Protein AF-A0AAW0K9V8-F1 (afdb_monomer)

Sequence (405 aa):
MCFSQVVWSLLLAVLLGGALTQVGCLDFNFSTFKKEDEHNLIITEGTTILLNAIQVTPDVANDPITNYSGRIFYSKPFRLWSKSKKITASFNTTFDLKITPDLSPKQSPVGEGMAFILAADTTLPQKSEGQWLGIVNASTNGSHQAKIVAVEFDTRKSYKEDIDDNHVGLDVNSIHSIEQVSLTKYGIKLNETYLYGAIKVRVQYDGKVMNVSAKTNKTSEYKLIFSLPLELSSYLPEKVFVGFSASTGNAIQTNCLKTWEFHSSHIDDEELEMLWALDYLHDGCEKRVLHRDIKASNIMLDSEFNAKLGDFGLARTLQQSENTHHTTKVIAGTLGYMAPETFLTGRATVETDVYAFGVLVLEVASGRKPGNQNGQSDYNNNIVHWLWDLHRQERILDAIDSRLT

Solvent-accessible surface area (backbone atoms only — not comparable to full-atom values): 21795 Å² total; per-residue (Å²): 136,58,73,66,57,57,52,47,53,47,50,48,49,48,53,57,49,39,51,68,55,68,85,55,38,61,64,52,74,34,87,49,36,52,76,78,53,52,84,54,38,45,70,38,73,51,33,46,70,55,92,52,13,36,27,29,24,57,84,56,90,92,55,87,59,52,58,37,34,10,35,38,28,46,61,66,67,38,61,45,37,37,84,90,76,71,46,55,36,30,37,40,34,41,34,28,42,32,33,38,52,63,83,55,93,71,81,54,58,52,21,30,30,39,25,46,34,43,22,61,64,89,75,74,48,74,82,7,29,18,84,31,34,28,70,29,22,93,88,28,50,72,30,87,81,39,21,31,39,32,46,34,42,34,35,36,56,77,53,90,82,46,92,50,46,37,25,40,31,38,22,63,24,24,81,67,47,82,44,75,40,67,28,61,87,75,78,46,57,59,68,48,18,78,79,56,43,46,38,40,36,36,44,35,33,74,49,45,40,41,35,36,29,38,30,44,72,89,43,95,61,72,44,77,69,49,74,45,80,48,69,60,76,81,57,38,60,43,52,23,34,46,36,39,24,10,14,11,18,92,14,41,42,39,39,34,41,40,31,44,34,39,38,38,47,68,68,89,81,81,67,61,54,64,59,52,53,48,47,36,31,53,69,66,37,98,45,23,38,44,49,53,47,56,43,68,93,31,50,45,66,54,100,83,65,50,69,42,84,49,72,63,87,68,40,47,76,41,56,87,89,54,70,89,57,48,79,44,102,59,79,75,57,52,81,54,30,60,36,75,64,31,77,78,65,27,40,52,33,69,66,41,42,51,42,7,45,51,44,38,54,50,25,64,49,33,68,44,76,49,40,65,93,77,83,64,94,56,87,80,41,35,59,66,55,58,48,51,54,28,47,78,66,77,42,52,74,79,50,51,28,79,89,74,108

Secondary structure (DSSP, 8-state):
--HHHHHHHHHHHHHHHGGGS----S-EEESS--GGGGGGEEE-TT-EE-SSSEESS---TTS---S-EEEEEESSPEE-EETTTTEE--EEEEEEEEEEE--SSS-PPP-EEEEEEEESS-PPPTT--GGGTTT--TTTTTSTTS-EEEEEEE-S--SSS---SSEEEEEESSSS-SEEEESGGGT--GGGHHHH-PEEEEEEE-SSEEEEEEE-TT-SSPEEEEEEE--GGGTS-SEEEEEEEEEE-SS-EEEEEEEEEEEE--------HHHHHHHIIIIISSSEEE-----GGGEEE-TT--EEE--GGG-EEE-TTS-SEEE-SS--S-TTTS-HHHHHH-EEEHHHHHHHHHHHHHHHHH---SS-TT----TT--HHHHHHHHHHTT-GGGGS-TT--

Foldseek 3Di:
DDLVVLLVVLVVVCCVLCVVVDLDFPWDKLLFDDPVCVVQKDWDPQWDRDPRWIFQHHDDPPDPSAQTKIKMFGPDWHQQDDPVVRDGKKKKKKFWWAKEFPPDPPDDQADFWKKWKWAQDRDQDPSCAGLNLSQADPVQAPHLVSLMWIFIQGQDPPDPQAPGRGWTFIDASHSRGPDIFHCVVVVDGRHCCVPFNTKMWMWIDPQFKIWIWIDTPVDPDIDTRDIGTDRSVVRHDSITITIMMGHHHSTDMTTIIGIMIMGMDRDDPDPPVVVVVLCCQQPVDQWRKFQQEDAPVQWDQDPVRDTDGHDSVVMDTHHPPDDQKDADPDQDYDQQLFDPVCVVGVIDGSVRSVSSVSSRVLCQQQVDDRDDPPPDPDSCRYSSVVLVVCVVVVNNSVRGHPVSD

InterPro domains:
  IPR000719 Protein kinase domain [PS50011] (121-405)
  IPR000719 Protein kinase domain [SM00220] (175-405)
  IPR001220 Legume lectin domain [PF00139] (26-270)
  IPR001220 Legume lectin domain [cd06899] (26-266)
  IPR001245 Serine-threonine/tyrosine-protein kinase, catalytic domain [PF07714] (274-378)
  IPR008271 Serine/threonine-protein kinase, active site [PS00108] (289-301)
  IPR011009 Protein kinase-like domain superfamily [SSF56112] (272-392)
  IPR013320 Concanavalin A-like lectin/glucanase domain superfamily [SSF49899] (25-268)
  IPR019825 Legume lectin, beta chain, Mn/Ca-binding site [PS00307] (149-155)
  IPR050528 L-type Lectin-Domain Containing Receptor Kinases [PTHR27007] (277-404)

Organism: Quercus suber (NCBI:txid58331)

Structure (mmCIF, N/CA/C/O backbone):
data_AF-A0AAW0K9V8-F1
#
_entry.id   AF-A0AAW0K9V8-F1
#
loop_
_atom_site.group_PDB
_atom_site.id
_atom_site.type_symbol
_atom_site.label_atom_id
_atom_site.label_alt_id
_atom_site.label_comp_id
_atom_site.label_asym_id
_atom_site.label_entity_id
_atom_site.label_seq_id
_atom_site.pdbx_PDB_ins_code
_atom_site.Cartn_x
_atom_site.Cartn_y
_atom_site.Cartn_z
_atom_site.occupancy
_atom_site.B_iso_or_equiv
_atom_site.auth_seq_id
_atom_site.auth_comp_id
_atom_site.auth_asym_id
_atom_site.auth_atom_id
_atom_site.pdbx_PDB_model_num
ATOM 1 N N . MET A 1 1 ? -23.520 24.271 35.784 1.00 43.00 1 MET A N 1
ATOM 2 C CA . MET A 1 1 ? -23.011 23.589 34.575 1.00 43.00 1 MET A CA 1
ATOM 3 C C . MET A 1 1 ? -22.394 22.273 35.023 1.00 43.00 1 MET A C 1
ATOM 5 O O . MET A 1 1 ? -21.696 22.273 36.027 1.00 43.00 1 MET A O 1
ATOM 9 N N . CYS A 1 2 ? -22.820 21.161 34.422 1.00 49.75 2 CYS A N 1
ATOM 10 C CA . CYS A 1 2 ? -22.698 19.802 34.970 1.00 49.75 2 CYS A CA 1
ATOM 11 C C . CYS A 1 2 ? -21.304 19.205 34.696 1.00 49.75 2 CYS A C 1
ATOM 13 O O . CYS A 1 2 ? -20.713 19.540 33.674 1.00 49.75 2 CYS A O 1
ATOM 15 N N . PHE A 1 3 ? -20.808 18.298 35.549 1.00 51.88 3 PHE A N 1
ATOM 16 C CA . PHE A 1 3 ? -19.587 17.492 35.337 1.00 51.88 3 PHE A CA 1
ATOM 17 C C . PHE A 1 3 ? -19.472 16.956 33.898 1.00 51.88 3 PHE A C 1
ATOM 19 O O . PHE A 1 3 ? -18.409 17.017 33.283 1.00 51.88 3 PHE A O 1
ATOM 26 N N . SER A 1 4 ? -20.615 16.566 33.328 1.00 54.75 4 SER A N 1
ATOM 27 C CA . SER A 1 4 ? -20.770 16.172 31.929 1.00 54.75 4 SER A CA 1
ATOM 28 C C . SER A 1 4 ? -20.166 17.173 30.933 1.00 54.75 4 SER A C 1
ATOM 30 O O . SER A 1 4 ? -19.486 16.743 30.018 1.00 54.75 4 SER A O 1
ATOM 32 N N . GLN A 1 5 ? -20.324 18.490 31.103 1.00 55.38 5 GLN A N 1
ATOM 33 C CA . GLN A 1 5 ? -19.801 19.476 30.145 1.00 55.38 5 GLN A CA 1
ATOM 34 C C . GLN A 1 5 ? -18.276 19.567 30.139 1.00 55.38 5 GLN A C 1
ATOM 36 O O . GLN A 1 5 ? -17.706 19.739 29.073 1.00 55.38 5 GLN A O 1
ATOM 41 N N . VAL A 1 6 ? -17.604 19.428 31.286 1.00 56.41 6 VAL A N 1
ATOM 42 C CA . VAL A 1 6 ? -16.130 19.450 31.320 1.00 56.41 6 VAL A CA 1
ATOM 43 C C . VAL A 1 6 ? -15.538 18.126 30.876 1.00 56.41 6 VAL A C 1
ATOM 45 O O . VAL A 1 6 ? -14.537 18.139 30.170 1.00 56.41 6 VAL A O 1
ATOM 48 N N . VAL A 1 7 ? -16.196 17.005 31.183 1.00 56.53 7 VAL A N 1
ATOM 49 C CA . VAL A 1 7 ? -15.857 15.707 30.590 1.00 56.53 7 VAL A CA 1
ATOM 50 C C . VAL A 1 7 ? -16.039 15.747 29.077 1.00 56.53 7 VAL A C 1
ATOM 52 O O . VAL A 1 7 ? -15.141 15.312 28.378 1.00 56.53 7 VAL A O 1
ATOM 55 N N . TRP A 1 8 ? -17.120 16.341 28.560 1.00 55.25 8 TRP A N 1
ATOM 56 C CA . TRP A 1 8 ? -17.323 16.530 27.122 1.00 55.25 8 TRP A CA 1
ATOM 57 C C . TRP A 1 8 ? -16.304 17.482 26.508 1.00 55.25 8 TRP A C 1
ATOM 59 O O . TRP A 1 8 ? -15.790 17.154 25.455 1.00 55.25 8 TRP A O 1
ATOM 69 N N . SER A 1 9 ? -15.961 18.608 27.138 1.00 51.69 9 SER A N 1
ATOM 70 C CA . SER A 1 9 ? -14.929 19.519 26.622 1.00 51.69 9 SER A CA 1
ATOM 71 C C . SER A 1 9 ? -13.540 18.880 26.608 1.00 51.69 9 SER A C 1
ATOM 73 O O . SER A 1 9 ? -12.784 19.125 25.676 1.00 51.69 9 SER A O 1
ATOM 75 N N . LEU A 1 10 ? -13.196 18.054 27.605 1.00 56.72 10 LEU A N 1
ATOM 76 C CA . LEU A 1 10 ? -11.939 17.300 27.627 1.00 56.72 10 LEU A CA 1
ATOM 77 C C . LEU A 1 10 ? -11.947 16.109 26.693 1.00 56.72 10 LEU A C 1
ATOM 79 O O . LEU A 1 10 ? -10.953 15.906 26.027 1.00 56.72 10 LEU A O 1
ATOM 83 N N . LEU A 1 11 ? -13.035 15.345 26.606 1.00 55.78 11 LEU A N 1
ATOM 84 C CA . LEU A 1 11 ? -13.187 14.314 25.583 1.00 55.78 11 LEU A CA 1
ATOM 85 C C . LEU A 1 11 ? -13.103 14.950 24.211 1.00 55.78 11 LEU A C 1
ATOM 87 O O . LEU A 1 11 ? -12.385 14.430 23.387 1.00 55.78 11 LEU A O 1
ATOM 91 N N . LEU A 1 12 ? -13.739 16.096 23.972 1.00 54.31 12 LEU A N 1
ATOM 92 C CA . LEU A 1 12 ? -13.586 16.826 22.722 1.00 54.31 12 LEU A CA 1
ATOM 93 C C . LEU A 1 12 ? -12.138 17.290 22.550 1.00 54.31 12 LEU A C 1
ATOM 95 O O . LEU A 1 12 ? -11.620 17.145 21.466 1.00 54.31 12 LEU A O 1
ATOM 99 N N . ALA A 1 13 ? -11.452 17.783 23.584 1.00 54.25 13 ALA A N 1
ATOM 100 C CA . ALA A 1 13 ? -10.052 18.213 23.504 1.00 54.25 13 ALA A CA 1
ATOM 101 C C . ALA A 1 13 ? -9.042 17.055 23.396 1.00 54.25 13 ALA A C 1
ATOM 103 O O . ALA A 1 13 ? -7.973 17.251 22.842 1.00 54.25 13 ALA A O 1
ATOM 104 N N . VAL A 1 14 ? -9.369 15.856 23.877 1.00 52.44 14 VAL A N 1
ATOM 105 C CA . VAL A 1 14 ? -8.598 14.608 23.749 1.00 52.44 14 VAL A CA 1
ATOM 106 C C . VAL A 1 14 ? -8.969 13.888 22.458 1.00 52.44 14 VAL A C 1
ATOM 108 O O . VAL A 1 14 ? -8.129 13.223 21.888 1.00 52.44 14 VAL A O 1
ATOM 111 N N . LEU A 1 15 ? -10.177 14.064 21.932 1.00 46.72 15 LEU A N 1
ATOM 112 C CA . LEU A 1 15 ? -10.580 13.629 20.595 1.00 46.72 15 LEU A CA 1
ATOM 113 C C . LEU A 1 15 ? -10.105 14.614 19.528 1.00 46.72 15 LEU A C 1
ATOM 115 O O . LEU A 1 15 ? -9.920 14.197 18.404 1.00 46.72 15 LEU A O 1
ATOM 119 N N . LEU A 1 16 ? -9.892 15.895 19.853 1.00 41.84 16 LEU A N 1
ATOM 120 C CA . LEU A 1 16 ? -9.313 16.929 18.979 1.00 41.84 16 LEU A CA 1
ATOM 121 C C . LEU A 1 16 ? -7.784 17.003 19.129 1.00 41.84 16 LEU A C 1
ATOM 123 O O . LEU A 1 16 ? -7.089 17.323 18.175 1.00 41.84 16 LEU A O 1
ATOM 127 N N . GLY A 1 17 ? -7.251 16.694 20.312 1.00 39.84 17 GLY A N 1
ATOM 128 C CA . GLY A 1 17 ? -5.819 16.573 20.603 1.00 39.84 17 GLY A CA 1
ATOM 129 C C . GLY A 1 17 ? -5.285 15.188 20.245 1.00 39.84 17 GLY A C 1
ATOM 130 O O . GLY A 1 17 ? -4.237 15.078 19.635 1.00 39.84 17 GLY A O 1
ATOM 131 N N . GLY A 1 18 ? -6.062 14.137 20.490 1.00 36.81 18 GLY A N 1
ATOM 132 C CA . GLY A 1 18 ? -5.932 12.806 19.888 1.00 36.81 18 GLY A CA 1
ATOM 133 C C . GLY A 1 18 ? -6.496 12.733 18.464 1.00 36.81 18 GLY A C 1
ATOM 134 O O . GLY A 1 18 ? -6.204 11.786 17.751 1.00 36.81 18 GLY A O 1
ATOM 135 N N . ALA A 1 19 ? -7.158 13.776 17.945 1.00 37.16 19 ALA A N 1
ATOM 136 C CA . ALA A 1 19 ? -7.235 13.938 16.484 1.00 37.16 19 ALA A CA 1
ATOM 137 C C . ALA A 1 19 ? -5.853 14.244 15.882 1.00 37.16 19 ALA A C 1
ATOM 139 O O . ALA A 1 19 ? -5.717 14.216 14.660 1.00 37.16 19 ALA A O 1
ATOM 140 N N . LEU A 1 20 ? -4.819 14.492 16.702 1.00 35.88 20 LEU A N 1
ATOM 141 C CA . LEU A 1 20 ? -3.426 14.474 16.250 1.00 35.88 20 LEU A CA 1
ATOM 142 C C . LEU A 1 20 ? -2.775 13.086 16.376 1.00 35.88 20 LEU A C 1
ATOM 144 O O . LEU A 1 20 ? -1.783 12.843 15.691 1.00 35.88 20 LEU A O 1
ATOM 148 N N . THR A 1 21 ? -3.359 12.126 17.108 1.00 39.62 21 THR A N 1
ATOM 149 C CA . THR A 1 21 ? -3.093 10.700 16.855 1.00 39.62 21 THR A CA 1
ATOM 150 C C . THR A 1 21 ? -3.954 10.267 15.679 1.00 39.62 21 THR A C 1
ATOM 152 O O . THR A 1 21 ? -5.027 9.722 15.861 1.00 39.62 21 THR A O 1
ATOM 155 N N . GLN A 1 22 ? -3.495 10.608 14.473 1.00 39.78 22 GLN A N 1
ATOM 156 C CA . GLN A 1 22 ? -3.977 10.192 13.151 1.00 39.78 22 GLN A CA 1
ATOM 157 C C . GLN A 1 22 ? -5.072 9.092 13.158 1.00 39.78 22 GLN A C 1
ATOM 159 O O . GLN A 1 22 ? -4.795 7.947 12.813 1.00 39.78 22 GLN A O 1
ATOM 164 N N . VAL A 1 23 ? -6.333 9.456 13.445 1.00 46.19 23 VAL A N 1
ATOM 165 C CA . VAL A 1 23 ? -7.551 8.640 13.194 1.00 46.19 23 VAL A CA 1
ATOM 166 C C . VAL A 1 23 ? -7.877 8.672 11.689 1.00 46.19 23 VAL A C 1
ATOM 168 O O . VAL A 1 23 ? -9.006 8.840 11.241 1.00 46.19 23 VAL A O 1
ATOM 171 N N . GLY A 1 24 ? -6.829 8.667 10.872 1.00 51.75 24 GLY A N 1
ATOM 172 C CA . GLY A 1 24 ? -6.881 9.031 9.474 1.00 51.75 24 GLY A CA 1
ATOM 173 C C . GLY A 1 24 ? -6.914 7.787 8.619 1.00 51.75 24 GLY A C 1
ATOM 174 O O . GLY A 1 24 ? -6.108 6.874 8.791 1.00 51.75 24 GLY A O 1
ATOM 175 N N . CYS A 1 25 ? -7.798 7.800 7.632 1.00 66.94 25 CYS A N 1
ATOM 176 C CA . CYS A 1 25 ? -7.464 7.328 6.297 1.00 66.94 25 CYS A CA 1
ATOM 177 C C . CYS A 1 25 ? -5.940 7.318 6.060 1.00 66.94 25 CYS A C 1
ATOM 179 O O . CYS A 1 25 ? -5.238 8.284 6.376 1.00 66.94 25 CYS A O 1
ATOM 181 N N . LEU A 1 26 ? -5.414 6.196 5.555 1.00 85.62 26 LEU A N 1
ATOM 182 C CA . LEU A 1 26 ? -4.017 6.155 5.151 1.00 85.62 26 LEU A CA 1
ATOM 183 C C . LEU A 1 26 ? -3.874 7.122 3.980 1.00 85.62 26 LEU A C 1
ATOM 185 O O . LEU A 1 26 ? -4.287 6.796 2.866 1.00 85.62 26 LEU A O 1
ATOM 189 N N . ASP A 1 27 ? -3.326 8.293 4.278 1.00 90.81 27 ASP A N 1
ATOM 190 C CA . ASP A 1 27 ? -3.128 9.390 3.348 1.00 90.81 27 ASP A CA 1
ATOM 191 C C . ASP A 1 27 ? -1.694 9.897 3.472 1.00 90.81 27 ASP A C 1
ATOM 193 O O . ASP A 1 27 ? -1.213 10.214 4.565 1.00 90.81 27 ASP A O 1
ATOM 197 N N . PHE A 1 28 ? -1.004 9.994 2.342 1.00 94.19 28 PHE A N 1
ATOM 198 C CA . PHE A 1 28 ? 0.308 10.624 2.269 1.00 94.19 28 PHE A CA 1
ATOM 199 C C . PHE A 1 28 ? 0.578 11.153 0.862 1.00 94.19 28 PHE A C 1
ATOM 201 O O . PHE A 1 28 ? 0.006 10.697 -0.130 1.00 94.19 28 PHE A O 1
ATOM 208 N N . ASN A 1 29 ? 1.498 12.113 0.776 1.00 96.56 29 ASN A N 1
ATOM 209 C CA . ASN A 1 29 ? 1.912 12.707 -0.485 1.00 96.56 29 ASN A CA 1
ATOM 210 C C . ASN A 1 29 ? 3.411 13.028 -0.475 1.00 96.56 29 ASN A C 1
ATOM 212 O O . ASN A 1 29 ? 3.856 14.010 0.121 1.00 96.56 29 ASN A O 1
ATOM 216 N N . PHE A 1 30 ? 4.176 12.209 -1.187 1.00 97.31 30 PHE A N 1
ATOM 217 C CA . PHE A 1 30 ? 5.569 12.454 -1.520 1.00 97.31 30 PHE A CA 1
ATOM 218 C C . PHE A 1 30 ? 5.645 13.145 -2.882 1.00 97.31 30 PHE A C 1
ATOM 220 O O . PHE A 1 30 ? 5.638 12.509 -3.939 1.00 97.31 30 PHE A O 1
ATOM 227 N N . SER A 1 31 ? 5.749 14.473 -2.862 1.00 96.12 31 SER A N 1
ATOM 228 C CA . SER A 1 31 ? 6.003 15.276 -4.072 1.00 96.12 31 SER A CA 1
ATOM 229 C C . SER A 1 31 ? 7.432 15.112 -4.615 1.00 96.12 31 SER A C 1
ATOM 231 O O . SER A 1 31 ? 7.719 15.469 -5.756 1.00 96.12 31 SER A O 1
ATOM 233 N N . THR A 1 32 ? 8.327 14.579 -3.786 1.00 95.50 32 THR A N 1
ATOM 234 C CA . THR A 1 32 ? 9.702 14.160 -4.067 1.00 95.50 32 THR A CA 1
ATOM 235 C C . THR A 1 32 ? 10.151 13.249 -2.921 1.00 95.50 32 THR A C 1
ATOM 237 O O . THR A 1 32 ? 9.525 13.268 -1.865 1.00 95.50 32 THR A O 1
ATOM 240 N N . PHE A 1 33 ? 11.251 12.512 -3.093 1.00 95.75 33 PHE A N 1
ATOM 241 C CA . PHE A 1 33 ? 11.835 11.683 -2.032 1.00 95.75 33 PHE A CA 1
ATOM 242 C C . PHE A 1 33 ? 13.184 12.215 -1.580 1.00 95.75 33 PHE A C 1
ATOM 244 O O . PHE A 1 33 ? 14.105 12.346 -2.381 1.00 95.75 33 PHE A O 1
ATOM 251 N N . LYS A 1 34 ? 13.322 12.501 -0.298 1.00 94.06 34 LYS A N 1
ATOM 252 C CA . LYS A 1 34 ? 14.559 12.928 0.344 1.00 94.06 34 LYS A CA 1
ATOM 253 C C . LYS A 1 34 ? 14.995 11.869 1.345 1.00 94.06 34 LYS A C 1
ATOM 255 O O . LYS A 1 34 ? 14.197 11.064 1.801 1.00 94.06 34 LYS A O 1
ATOM 260 N N . LYS A 1 35 ? 16.262 11.918 1.753 1.00 88.69 35 LYS A N 1
ATOM 261 C CA . LYS A 1 35 ? 16.795 10.999 2.768 1.00 88.69 35 LYS A CA 1
ATOM 262 C C . LYS A 1 35 ? 16.024 11.060 4.092 1.00 88.69 35 LYS A C 1
ATOM 264 O O . LYS A 1 35 ? 15.907 10.062 4.787 1.00 88.69 35 LYS A O 1
ATOM 269 N N . GLU A 1 36 ? 15.483 12.230 4.432 1.00 90.56 36 GLU A N 1
ATOM 270 C CA . GLU A 1 36 ? 14.619 12.373 5.600 1.00 90.56 36 GLU A CA 1
ATOM 271 C C . GLU A 1 36 ? 13.366 11.502 5.501 1.00 90.56 36 GLU A C 1
ATOM 273 O O . GLU A 1 36 ? 12.958 11.001 6.529 1.00 90.56 36 GLU A O 1
ATOM 278 N N . ASP A 1 37 ? 12.819 11.207 4.318 1.00 92.38 37 ASP A N 1
ATOM 279 C CA . ASP A 1 37 ? 11.592 10.409 4.169 1.00 92.38 37 ASP A CA 1
ATOM 280 C C . ASP A 1 37 ? 11.760 8.926 4.548 1.00 92.38 37 ASP A C 1
ATOM 282 O O . ASP A 1 37 ? 10.759 8.232 4.724 1.00 92.38 37 ASP A O 1
ATOM 286 N N . GLU A 1 38 ? 12.993 8.433 4.733 1.00 91.56 38 GLU A N 1
ATOM 287 C CA . GLU A 1 38 ? 13.273 7.035 5.099 1.00 91.56 38 GLU A CA 1
ATOM 288 C C . GLU A 1 38 ? 12.550 6.596 6.385 1.00 91.56 38 GLU A C 1
ATOM 290 O O . GLU A 1 38 ? 12.152 5.442 6.485 1.00 91.56 38 GLU A O 1
ATOM 295 N N . HIS A 1 39 ? 12.298 7.497 7.346 1.00 90.50 39 HIS A N 1
ATOM 296 C CA . HIS A 1 39 ? 11.562 7.147 8.576 1.00 90.50 39 HIS A CA 1
ATOM 297 C C . HIS A 1 39 ? 10.086 6.783 8.332 1.00 90.50 39 HIS A C 1
ATOM 299 O O . HIS A 1 39 ? 9.467 6.123 9.167 1.00 90.50 39 HIS A O 1
ATOM 305 N N . ASN A 1 40 ? 9.521 7.201 7.196 1.00 93.38 40 ASN A N 1
ATOM 306 C CA . ASN A 1 40 ? 8.146 6.895 6.797 1.00 93.38 40 ASN A CA 1
ATOM 307 C C . ASN A 1 40 ? 8.059 5.688 5.858 1.00 93.38 40 ASN A C 1
ATOM 309 O O . ASN A 1 40 ? 6.974 5.369 5.370 1.00 93.38 40 ASN A O 1
ATOM 313 N N . LEU A 1 41 ? 9.185 5.028 5.579 1.00 95.94 41 LEU A N 1
ATOM 314 C CA . LEU A 1 41 ? 9.285 3.990 4.567 1.00 95.94 41 LEU A CA 1
ATOM 315 C C . LEU A 1 41 ? 9.941 2.723 5.127 1.00 95.94 41 LEU A C 1
ATOM 317 O O . LEU A 1 41 ? 10.819 2.770 5.982 1.00 95.94 41 LEU A O 1
ATOM 321 N N . ILE A 1 42 ? 9.530 1.568 4.611 1.00 96.19 42 ILE A N 1
ATOM 322 C CA . ILE A 1 42 ? 10.206 0.286 4.827 1.00 96.19 42 ILE A CA 1
ATOM 323 C C . ILE A 1 42 ? 10.923 -0.061 3.529 1.00 96.19 42 ILE A C 1
ATOM 325 O O . ILE A 1 42 ? 10.283 -0.323 2.510 1.00 96.19 42 ILE A O 1
ATOM 329 N N . ILE A 1 43 ? 12.251 -0.031 3.578 1.00 93.38 43 ILE A N 1
ATOM 330 C CA . ILE A 1 43 ? 13.136 -0.152 2.418 1.00 93.38 43 ILE A CA 1
ATOM 331 C C . ILE A 1 43 ? 13.859 -1.498 2.492 1.00 93.38 43 ILE A C 1
ATOM 333 O O . ILE A 1 43 ? 14.504 -1.785 3.501 1.00 93.38 43 ILE A O 1
ATOM 337 N N . THR A 1 44 ? 13.763 -2.335 1.455 1.00 90.88 44 THR A N 1
ATOM 338 C CA . THR A 1 44 ? 14.539 -3.586 1.403 1.00 90.88 44 THR A CA 1
ATOM 339 C C . THR A 1 44 ? 15.955 -3.348 0.891 1.00 90.88 44 THR A C 1
ATOM 341 O O . THR A 1 44 ? 16.256 -2.318 0.288 1.00 90.88 44 THR A O 1
ATOM 344 N N . GLU A 1 45 ? 16.827 -4.340 1.078 1.00 82.94 45 GLU A N 1
ATOM 345 C CA . GLU A 1 45 ? 18.161 -4.338 0.482 1.00 82.94 45 GLU A CA 1
ATOM 346 C C . GLU A 1 45 ? 18.078 -4.120 -1.039 1.00 82.94 45 GLU A C 1
ATOM 348 O O . GLU A 1 45 ? 17.201 -4.666 -1.708 1.00 82.94 45 GLU A O 1
ATOM 353 N N . GLY A 1 46 ? 18.960 -3.270 -1.566 1.00 78.31 46 GLY A N 1
ATOM 354 C CA . GLY A 1 46 ? 18.999 -2.891 -2.979 1.00 78.31 46 GLY A CA 1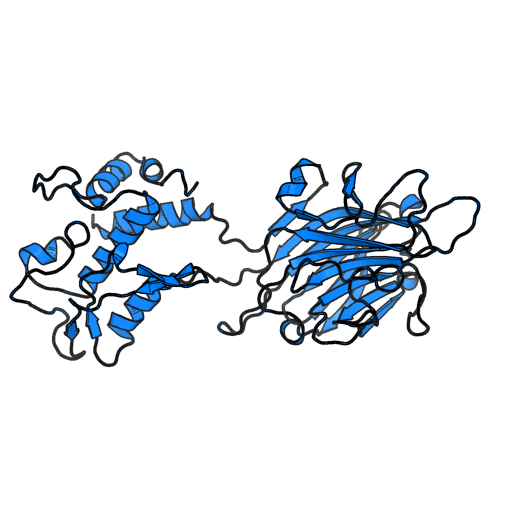
ATOM 355 C C . GLY A 1 46 ? 18.150 -1.670 -3.362 1.00 78.31 46 GLY A C 1
ATOM 356 O O . GLY A 1 46 ? 18.434 -1.041 -4.378 1.00 78.31 46 GLY A O 1
ATOM 357 N N . THR A 1 47 ? 17.183 -1.263 -2.539 1.00 89.62 47 THR A N 1
ATOM 358 C CA . THR A 1 47 ? 16.416 -0.025 -2.751 1.00 89.62 47 THR A CA 1
ATOM 359 C C . THR A 1 47 ? 17.135 1.166 -2.103 1.00 89.62 47 THR A C 1
ATOM 361 O O . THR A 1 47 ? 17.646 1.059 -0.987 1.00 89.62 47 THR A O 1
ATOM 364 N N . THR A 1 48 ? 17.163 2.334 -2.754 1.00 91.12 48 THR A N 1
ATOM 365 C CA . THR A 1 48 ? 17.756 3.554 -2.169 1.00 91.12 48 THR A CA 1
ATOM 366 C C . THR A 1 48 ? 17.014 4.830 -2.560 1.00 91.12 48 THR A C 1
ATOM 368 O O . THR A 1 48 ? 16.365 4.886 -3.603 1.00 91.12 48 THR A O 1
ATOM 371 N N . ILE A 1 49 ? 17.128 5.882 -1.745 1.00 91.38 49 IL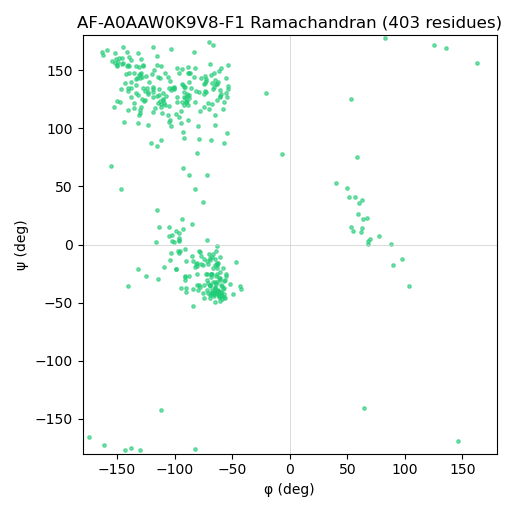E A N 1
ATOM 372 C CA . ILE A 1 49 ? 16.682 7.230 -2.112 1.00 91.38 49 ILE A CA 1
ATOM 373 C C . ILE A 1 49 ? 17.875 8.002 -2.672 1.00 91.38 49 ILE A C 1
ATOM 375 O O . ILE A 1 49 ? 18.834 8.305 -1.961 1.00 91.38 49 ILE A O 1
ATOM 379 N N . LEU A 1 50 ? 17.806 8.355 -3.953 1.00 87.69 50 LEU A N 1
ATOM 380 C CA . LEU A 1 50 ? 18.881 9.036 -4.666 1.00 87.69 50 LEU A CA 1
ATOM 381 C C . LEU A 1 50 ? 18.311 10.060 -5.651 1.00 87.69 50 LEU A C 1
ATOM 383 O O . LEU A 1 50 ? 17.326 9.802 -6.337 1.00 87.69 50 LEU A O 1
ATOM 387 N N . LEU A 1 51 ? 18.944 11.236 -5.742 1.00 86.50 51 LEU A N 1
ATOM 388 C CA . LEU A 1 51 ? 18.565 12.304 -6.683 1.00 86.50 51 LEU A CA 1
ATOM 389 C C . LEU A 1 51 ? 17.062 12.643 -6.654 1.00 86.50 51 LEU A C 1
ATOM 391 O O . LEU A 1 51 ? 16.402 12.762 -7.696 1.00 86.50 51 LEU A O 1
ATOM 395 N N . ASN A 1 52 ? 16.521 12.837 -5.449 1.00 92.12 52 ASN A N 1
ATOM 396 C CA . ASN A 1 52 ? 15.125 13.222 -5.255 1.00 92.12 52 ASN A CA 1
ATOM 397 C C . ASN A 1 52 ? 14.130 12.182 -5.824 1.00 92.12 52 ASN A C 1
ATOM 399 O O . ASN A 1 52 ? 13.134 12.535 -6.464 1.00 92.12 52 ASN A O 1
ATOM 403 N N . ALA A 1 53 ? 14.461 10.894 -5.721 1.00 92.69 53 ALA A N 1
ATOM 404 C CA . ALA A 1 53 ? 13.684 9.762 -6.223 1.00 92.69 53 ALA A CA 1
ATOM 405 C C . ALA A 1 53 ? 13.962 8.516 -5.378 1.00 92.69 53 ALA A C 1
ATOM 407 O O . ALA A 1 53 ? 15.048 8.395 -4.811 1.00 92.69 53 ALA A O 1
ATOM 408 N N . ILE A 1 54 ? 13.031 7.566 -5.364 1.00 93.88 54 ILE A N 1
ATOM 409 C CA . ILE A 1 54 ? 13.348 6.198 -4.950 1.00 93.88 54 ILE A CA 1
ATOM 410 C C . ILE A 1 54 ? 13.839 5.431 -6.173 1.00 93.88 54 ILE A C 1
ATOM 412 O O . ILE A 1 54 ? 13.167 5.404 -7.204 1.00 93.88 54 ILE A O 1
ATOM 416 N N . GLN A 1 55 ? 14.991 4.792 -6.031 1.00 92.69 55 GLN A N 1
ATOM 417 C CA . GLN A 1 55 ? 15.485 3.742 -6.908 1.00 92.69 55 GLN A CA 1
ATOM 418 C C . GLN A 1 55 ? 15.074 2.408 -6.295 1.00 92.69 55 GLN A C 1
ATOM 420 O O . GLN A 1 55 ? 15.634 2.008 -5.276 1.00 92.69 55 GLN A O 1
ATOM 425 N N . VAL A 1 56 ? 14.054 1.757 -6.863 1.00 92.44 56 VAL A N 1
ATOM 426 C CA . VAL A 1 56 ? 13.522 0.493 -6.317 1.00 92.44 56 VAL A CA 1
ATOM 427 C C . VAL A 1 56 ? 14.499 -0.660 -6.550 1.00 92.44 56 VAL A C 1
ATOM 429 O O . VAL A 1 56 ? 14.596 -1.565 -5.737 1.00 92.44 56 VAL A O 1
ATOM 432 N N . THR A 1 57 ? 15.276 -0.603 -7.626 1.00 87.12 57 THR A N 1
ATOM 433 C CA . THR A 1 57 ? 16.458 -1.450 -7.830 1.00 87.12 57 THR A CA 1
ATOM 434 C C . THR A 1 57 ? 17.714 -0.582 -7.784 1.00 87.12 57 THR A C 1
ATOM 436 O O . THR A 1 57 ? 17.616 0.600 -8.127 1.00 87.12 57 THR A O 1
ATOM 439 N N . PRO A 1 58 ? 18.888 -1.126 -7.410 1.00 72.81 58 PRO A N 1
ATOM 440 C CA . PRO A 1 58 ? 20.106 -0.331 -7.292 1.00 72.81 58 PRO A CA 1
ATOM 441 C C . PRO A 1 58 ? 20.438 0.416 -8.586 1.00 72.81 58 PRO A C 1
ATOM 443 O O . PRO A 1 58 ? 20.281 -0.129 -9.674 1.00 72.81 58 PRO A O 1
ATOM 446 N N . ASP A 1 59 ? 20.957 1.636 -8.459 1.00 64.12 59 ASP A N 1
ATOM 447 C CA . ASP A 1 59 ? 21.574 2.401 -9.547 1.00 64.12 59 ASP A CA 1
ATOM 448 C C . ASP A 1 59 ? 23.055 2.591 -9.200 1.00 64.12 59 ASP A C 1
ATOM 450 O O . ASP A 1 59 ? 23.439 3.560 -8.540 1.00 64.12 59 ASP A O 1
ATOM 454 N N . VAL A 1 60 ? 23.884 1.596 -9.533 1.00 57.53 60 VAL A N 1
ATOM 455 C CA . VAL A 1 60 ? 25.323 1.638 -9.247 1.00 57.53 60 VAL A CA 1
ATOM 456 C C . VAL A 1 60 ? 26.068 1.931 -10.539 1.00 57.53 60 VAL A C 1
ATOM 458 O O . VAL A 1 60 ? 26.222 1.071 -11.405 1.00 57.53 60 VAL A O 1
ATOM 461 N N . ALA A 1 61 ? 26.554 3.165 -10.669 1.00 46.62 61 ALA A N 1
ATOM 462 C CA . ALA A 1 61 ? 27.419 3.542 -11.774 1.00 46.62 61 ALA A CA 1
ATOM 463 C C . ALA A 1 61 ? 28.673 2.646 -11.779 1.00 46.62 61 ALA A C 1
ATOM 465 O O . ALA A 1 61 ? 29.491 2.725 -10.864 1.00 46.62 61 ALA A O 1
ATOM 466 N N . ASN A 1 62 ? 28.835 1.861 -12.851 1.00 49.59 62 ASN A N 1
ATOM 467 C CA . ASN A 1 62 ? 29.960 0.962 -13.161 1.00 49.59 62 ASN A CA 1
ATOM 468 C C . ASN A 1 62 ? 29.913 -0.481 -12.621 1.00 49.59 62 ASN A C 1
ATOM 470 O O . ASN A 1 62 ? 30.828 -1.233 -12.959 1.00 49.59 62 ASN A O 1
ATOM 474 N N . ASP A 1 63 ? 28.868 -0.902 -11.900 1.00 52.53 63 ASP A N 1
ATOM 475 C CA . ASP A 1 63 ? 28.686 -2.314 -11.515 1.00 52.53 63 ASP A CA 1
ATOM 476 C C . ASP A 1 63 ? 27.535 -2.977 -12.299 1.00 52.53 63 ASP A C 1
ATOM 478 O O . ASP A 1 63 ? 26.564 -2.305 -12.657 1.00 52.53 63 ASP A O 1
ATOM 482 N N . PRO A 1 64 ? 27.600 -4.291 -12.602 1.00 60.59 64 PRO A N 1
ATOM 483 C CA . PRO A 1 64 ? 26.502 -4.987 -13.264 1.00 60.59 64 PRO A CA 1
ATOM 484 C C . PRO A 1 64 ? 25.265 -5.013 -12.355 1.00 60.59 64 PRO A C 1
ATOM 486 O O . PRO A 1 64 ? 25.240 -5.727 -11.356 1.00 60.59 64 PRO A O 1
ATOM 489 N N . ILE A 1 65 ? 24.208 -4.284 -12.722 1.00 62.56 65 ILE A N 1
ATOM 490 C CA . ILE A 1 65 ? 22.915 -4.284 -12.013 1.00 62.56 65 ILE A CA 1
ATOM 491 C C . ILE A 1 65 ? 22.081 -5.495 -12.461 1.00 62.56 65 ILE A C 1
ATOM 493 O O . ILE A 1 65 ? 20.922 -5.376 -12.851 1.00 62.56 65 ILE A O 1
ATOM 497 N N . THR A 1 66 ? 22.687 -6.678 -12.481 1.00 69.75 66 THR A N 1
ATOM 498 C CA . THR A 1 66 ? 22.022 -7.902 -12.933 1.00 69.75 66 THR A CA 1
ATOM 499 C C . THR A 1 66 ? 21.396 -8.630 -11.763 1.00 69.75 66 THR A C 1
ATOM 501 O O . THR A 1 66 ? 22.070 -8.827 -10.755 1.00 69.75 66 THR A O 1
ATOM 504 N N . ASN A 1 67 ? 20.170 -9.125 -11.942 1.00 78.44 67 ASN A N 1
ATOM 505 C CA . ASN A 1 67 ? 19.519 -10.025 -10.989 1.00 78.44 67 ASN A CA 1
ATOM 506 C C . ASN A 1 67 ? 19.282 -9.402 -9.600 1.00 78.44 67 ASN A C 1
ATOM 508 O O . ASN A 1 67 ? 19.410 -10.079 -8.581 1.00 78.44 67 ASN A O 1
ATOM 512 N N . TYR A 1 68 ? 18.915 -8.118 -9.560 1.00 85.12 68 TYR A N 1
ATOM 513 C CA . TYR A 1 68 ? 18.479 -7.458 -8.331 1.00 85.12 68 TYR A CA 1
ATOM 514 C C . TYR A 1 68 ? 16.957 -7.408 -8.244 1.00 85.12 68 TYR A C 1
ATOM 516 O O . TYR A 1 68 ? 16.257 -7.343 -9.252 1.00 85.12 68 TYR A O 1
ATOM 524 N N . SER A 1 69 ? 16.451 -7.388 -7.016 1.00 90.75 69 SER A N 1
ATOM 525 C CA . SER A 1 69 ? 15.080 -6.992 -6.707 1.00 90.75 69 SER A CA 1
ATOM 526 C C . SER A 1 69 ? 15.095 -6.030 -5.542 1.00 90.75 69 SER A C 1
ATOM 528 O O . SER A 1 69 ? 15.978 -6.112 -4.690 1.00 90.75 69 SER A O 1
ATOM 530 N N . GLY A 1 70 ? 14.083 -5.183 -5.471 1.00 93.38 70 GLY A N 1
ATOM 531 C CA . GLY A 1 70 ? 13.832 -4.393 -4.284 1.00 93.38 70 GLY A CA 1
ATOM 532 C C . GLY A 1 70 ? 12.353 -4.111 -4.117 1.00 93.38 70 GLY A C 1
ATOM 533 O O . GLY A 1 70 ? 11.563 -4.174 -5.062 1.00 93.38 70 GLY A O 1
ATOM 534 N N . ARG A 1 71 ? 11.986 -3.825 -2.874 1.00 96.00 71 ARG A N 1
ATOM 535 C CA . ARG A 1 71 ? 10.675 -3.349 -2.469 1.00 96.00 71 ARG A CA 1
ATOM 536 C C . ARG A 1 71 ? 10.818 -2.087 -1.635 1.00 96.00 71 ARG A C 1
ATOM 538 O O . ARG A 1 71 ? 11.836 -1.841 -0.979 1.00 96.00 71 ARG A O 1
ATOM 545 N N . ILE A 1 72 ? 9.759 -1.299 -1.666 1.00 97.44 72 ILE A N 1
ATOM 546 C CA . ILE A 1 72 ? 9.575 -0.117 -0.840 1.00 97.44 72 ILE A CA 1
ATOM 547 C C . ILE A 1 72 ? 8.125 -0.067 -0.390 1.00 97.44 72 ILE A C 1
ATOM 549 O O . ILE A 1 72 ? 7.228 -0.214 -1.213 1.00 97.44 72 ILE A O 1
ATOM 553 N N . PHE A 1 73 ? 7.882 0.149 0.897 1.00 98.25 73 PHE A N 1
ATOM 554 C CA . PHE A 1 73 ? 6.532 0.290 1.439 1.00 98.25 73 PHE A CA 1
ATOM 555 C C . PHE A 1 73 ? 6.406 1.566 2.252 1.00 98.25 73 PHE A C 1
ATOM 557 O O . PHE A 1 73 ? 7.381 2.023 2.844 1.00 98.25 73 PHE A O 1
ATOM 564 N N . TYR A 1 74 ? 5.193 2.104 2.336 1.00 97.50 74 TYR A N 1
ATOM 565 C CA . TYR A 1 74 ? 4.876 3.055 3.394 1.00 97.50 74 TYR A CA 1
ATOM 566 C C . TYR A 1 74 ? 4.884 2.323 4.742 1.00 97.50 74 TYR A C 1
ATOM 568 O O . TYR A 1 74 ? 4.421 1.184 4.835 1.00 97.50 74 TYR A O 1
ATOM 576 N N . SER A 1 75 ? 5.441 2.946 5.781 1.00 94.69 75 SER A N 1
ATOM 577 C CA . SER A 1 75 ? 5.726 2.254 7.043 1.00 94.69 75 SER A CA 1
ATOM 578 C C . SER A 1 75 ? 4.478 1.842 7.823 1.00 94.69 75 SER A C 1
ATOM 580 O O . SER A 1 75 ? 4.524 0.868 8.576 1.00 94.69 75 SER A O 1
ATOM 582 N N . LYS A 1 76 ? 3.353 2.543 7.631 1.00 91.56 76 LYS A N 1
ATOM 583 C CA . LYS A 1 76 ? 2.080 2.199 8.277 1.00 91.56 76 LYS A CA 1
ATOM 584 C C . LYS A 1 76 ? 1.247 1.268 7.386 1.00 91.56 76 LYS A C 1
ATOM 586 O O . LYS A 1 76 ? 1.041 1.588 6.213 1.00 91.56 76 LYS A O 1
ATOM 591 N N . PRO A 1 77 ? 0.722 0.153 7.924 1.00 92.94 77 PRO A N 1
ATOM 592 C CA . PRO A 1 77 ? -0.168 -0.718 7.172 1.00 92.94 77 PRO A CA 1
ATOM 593 C C . PRO A 1 77 ? -1.516 -0.036 6.897 1.00 92.94 77 PRO A C 1
ATOM 595 O O . PRO A 1 77 ? -2.045 0.712 7.718 1.00 92.94 77 PRO A O 1
ATOM 598 N N . PHE A 1 78 ? -2.093 -0.347 5.744 1.00 93.19 78 PHE A N 1
ATOM 599 C CA . PHE A 1 78 ? -3.423 0.048 5.305 1.00 93.19 78 PHE A CA 1
ATOM 600 C C . PHE A 1 78 ? -4.452 -1.013 5.700 1.00 93.19 78 PHE A C 1
ATOM 602 O O . PHE A 1 78 ? -4.305 -2.182 5.333 1.00 93.19 78 PHE A O 1
ATOM 609 N N . ARG A 1 79 ? -5.532 -0.624 6.386 1.00 92.00 79 ARG A N 1
ATOM 610 C CA . ARG A 1 79 ? -6.675 -1.519 6.588 1.00 92.00 79 ARG A CA 1
ATOM 611 C C . ARG A 1 79 ? -7.563 -1.545 5.343 1.00 92.00 79 ARG A C 1
ATOM 613 O O . ARG A 1 79 ? -8.355 -0.641 5.106 1.00 92.00 79 ARG A O 1
ATOM 620 N N . LEU A 1 80 ? -7.430 -2.612 4.566 1.00 95.06 80 LEU A N 1
ATOM 621 C CA . LEU A 1 80 ? -8.084 -2.800 3.278 1.00 95.06 80 LEU A CA 1
ATOM 622 C C . LEU A 1 80 ? -9.538 -3.264 3.402 1.00 95.06 80 LEU A C 1
ATOM 624 O O . LEU A 1 80 ? -10.372 -2.911 2.572 1.00 95.06 80 LEU A O 1
ATOM 628 N N . TRP A 1 81 ? -9.861 -4.077 4.406 1.00 94.56 81 TRP A N 1
ATOM 629 C CA . TRP A 1 81 ? -11.225 -4.550 4.647 1.00 94.56 81 TRP A CA 1
ATOM 630 C C . TRP A 1 81 ? -11.411 -5.000 6.096 1.00 94.56 81 TRP A C 1
ATOM 632 O O . TRP A 1 81 ? -10.446 -5.154 6.841 1.00 94.56 81 TRP A O 1
ATOM 642 N N . SER A 1 82 ? -12.667 -5.198 6.491 1.00 88.31 82 SER A N 1
ATOM 643 C CA . SER A 1 82 ? -13.043 -5.703 7.809 1.00 88.31 82 SER A CA 1
ATOM 644 C C . SER A 1 82 ? -14.117 -6.772 7.687 1.00 88.31 82 SER A C 1
ATOM 646 O O . SER A 1 82 ? -15.214 -6.515 7.178 1.00 88.31 82 SER A O 1
ATOM 648 N N . LYS A 1 83 ? -13.830 -7.975 8.194 1.00 85.25 83 LYS A N 1
ATOM 649 C CA . LYS A 1 83 ? -14.803 -9.069 8.240 1.00 85.25 83 LYS A CA 1
ATOM 650 C C . LYS A 1 83 ? -15.953 -8.755 9.189 1.00 85.25 83 LYS A C 1
ATOM 652 O O . LYS A 1 83 ? -17.102 -9.059 8.871 1.00 85.25 83 LYS A O 1
ATOM 657 N N . SER A 1 84 ? -15.644 -8.171 10.348 1.00 81.44 84 SER A N 1
ATOM 658 C CA . SER A 1 84 ? -16.633 -7.839 11.378 1.00 81.44 84 SER A CA 1
ATOM 659 C C . SER A 1 84 ? -17.596 -6.761 10.888 1.00 81.44 84 SER A C 1
ATOM 661 O O . SER A 1 84 ? -18.809 -6.926 11.016 1.00 81.44 84 SER A O 1
ATOM 663 N N . LYS A 1 85 ? -17.071 -5.714 10.241 1.00 77.94 85 LYS A N 1
ATOM 664 C CA . LYS A 1 85 ? -17.868 -4.598 9.711 1.00 77.94 85 LYS A CA 1
ATOM 665 C C . LYS A 1 85 ? -18.440 -4.861 8.314 1.00 77.94 85 LYS A C 1
ATOM 667 O O . LYS A 1 85 ? -19.288 -4.102 7.857 1.00 77.94 85 LYS A O 1
ATOM 672 N N . LYS A 1 86 ? -18.013 -5.942 7.644 1.00 85.94 86 LYS A N 1
ATOM 673 C CA . LYS A 1 86 ? -18.400 -6.311 6.267 1.00 85.94 86 LYS A CA 1
ATOM 674 C C . LYS A 1 86 ? -18.219 -5.157 5.276 1.00 85.94 86 LYS A C 1
ATOM 676 O O . LYS A 1 86 ? -19.063 -4.927 4.411 1.00 85.94 86 LYS A O 1
ATOM 681 N N . ILE A 1 87 ? -17.118 -4.430 5.427 1.00 86.81 87 ILE A N 1
ATOM 682 C CA . ILE A 1 87 ? -16.776 -3.267 4.610 1.00 86.81 87 ILE A CA 1
ATOM 683 C C . ILE A 1 87 ? -15.395 -3.460 3.991 1.00 86.81 87 ILE A C 1
ATOM 685 O O . ILE A 1 87 ? -14.496 -4.037 4.605 1.00 86.81 87 ILE A O 1
ATOM 689 N N . THR A 1 88 ? -15.238 -2.956 2.774 1.00 93.19 88 THR A N 1
ATOM 690 C CA . THR A 1 88 ? -13.974 -2.910 2.043 1.00 93.19 88 THR A CA 1
ATOM 691 C C . THR A 1 88 ? -13.647 -1.452 1.769 1.00 93.19 88 THR A C 1
ATOM 693 O O . THR A 1 88 ? -14.519 -0.692 1.346 1.00 93.19 88 THR A O 1
ATOM 696 N N . ALA A 1 89 ? -12.404 -1.063 2.025 1.00 93.50 89 ALA A N 1
ATOM 697 C CA . ALA A 1 89 ? -11.940 0.289 1.811 1.00 93.50 89 ALA A CA 1
ATOM 698 C C . ALA A 1 89 ? -11.766 0.550 0.313 1.00 93.50 89 ALA A C 1
ATOM 700 O O . ALA A 1 89 ? -11.336 -0.314 -0.455 1.00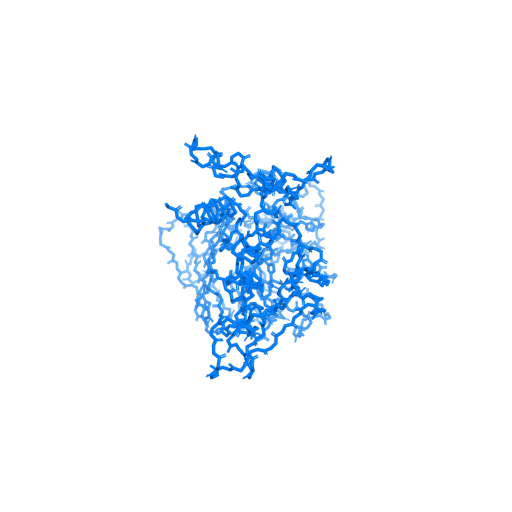 93.50 89 ALA A O 1
ATOM 701 N N . SER A 1 90 ? -12.065 1.778 -0.081 1.00 95.62 90 SER A N 1
ATOM 702 C CA . SER A 1 90 ? -11.630 2.349 -1.348 1.00 95.62 90 SER A CA 1
ATOM 703 C C . SER A 1 90 ? -10.260 3.005 -1.184 1.00 95.62 90 SER A C 1
ATOM 705 O O . SER A 1 90 ? -9.906 3.460 -0.093 1.00 95.62 90 SER A O 1
ATOM 707 N N . PHE A 1 91 ? -9.490 3.076 -2.263 1.00 97.62 91 PHE A N 1
ATOM 708 C CA . PHE A 1 91 ? -8.258 3.852 -2.296 1.00 97.62 91 PHE A CA 1
ATOM 709 C C . PHE A 1 91 ? -7.981 4.418 -3.685 1.00 97.62 91 PHE A C 1
ATOM 711 O O . PHE A 1 91 ? -8.488 3.949 -4.705 1.00 97.62 9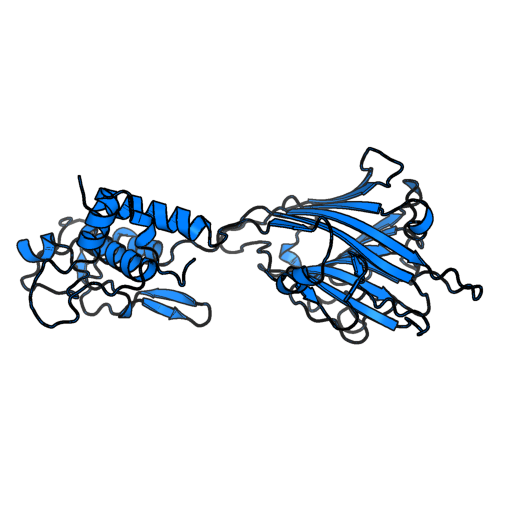1 PHE A O 1
ATOM 718 N N . ASN A 1 92 ? -7.142 5.441 -3.721 1.00 98.12 92 ASN A N 1
ATOM 719 C CA . ASN A 1 92 ? -6.610 6.032 -4.931 1.00 98.12 92 ASN A CA 1
ATOM 720 C C . ASN A 1 92 ? -5.132 6.328 -4.708 1.00 98.12 92 ASN A C 1
ATOM 722 O O . ASN A 1 92 ? -4.777 7.023 -3.761 1.00 98.12 92 ASN A O 1
ATOM 726 N N . THR A 1 93 ? -4.280 5.850 -5.603 1.00 98.75 93 THR A N 1
ATOM 727 C CA . THR A 1 93 ? -2.871 6.223 -5.620 1.00 98.75 93 THR A CA 1
ATOM 728 C C . THR A 1 93 ? -2.492 6.821 -6.959 1.00 98.75 93 THR A C 1
ATOM 730 O O . THR A 1 93 ? -2.949 6.376 -8.013 1.00 98.75 93 THR A O 1
ATOM 733 N N . THR A 1 94 ? -1.677 7.870 -6.918 1.00 98.75 94 THR A N 1
ATOM 734 C CA . THR A 1 94 ? -1.102 8.506 -8.100 1.00 98.75 94 THR A CA 1
ATOM 735 C C . THR A 1 94 ? 0.407 8.595 -7.924 1.00 98.75 94 THR A C 1
ATOM 737 O O . THR A 1 94 ? 0.892 8.980 -6.864 1.00 98.75 94 THR A O 1
ATOM 740 N N . PHE A 1 95 ? 1.161 8.236 -8.956 1.00 98.56 95 PHE A N 1
ATOM 741 C CA . PHE A 1 95 ? 2.619 8.238 -8.903 1.00 98.56 95 PHE A CA 1
ATOM 742 C C . PHE A 1 95 ? 3.245 8.506 -10.268 1.00 98.56 95 PHE A C 1
ATOM 744 O O . PHE A 1 95 ? 2.642 8.244 -11.309 1.00 98.56 95 PHE A O 1
ATOM 751 N N . ASP A 1 96 ? 4.470 9.032 -10.251 1.00 97.56 96 ASP A N 1
ATOM 752 C CA . ASP A 1 96 ? 5.268 9.281 -11.452 1.00 97.56 96 ASP A CA 1
ATOM 753 C C . ASP A 1 96 ? 6.358 8.212 -11.597 1.00 97.56 96 ASP A C 1
ATOM 755 O O . ASP A 1 96 ? 7.355 8.210 -10.867 1.00 97.56 96 ASP A O 1
ATOM 759 N N . LEU A 1 97 ? 6.160 7.321 -12.569 1.00 95.31 97 LEU A N 1
ATOM 760 C CA . LEU A 1 97 ? 7.052 6.221 -12.921 1.00 95.31 97 LEU A CA 1
ATOM 761 C C . LEU A 1 97 ? 8.086 6.676 -13.955 1.00 95.31 97 LEU A C 1
ATOM 763 O O . LEU A 1 97 ? 7.735 7.222 -15.005 1.00 95.31 97 LEU A O 1
ATOM 767 N N . LYS A 1 98 ? 9.367 6.410 -13.700 1.00 92.56 98 LYS A N 1
ATOM 768 C CA . LYS A 1 98 ? 10.442 6.645 -14.668 1.00 92.56 98 LYS A CA 1
ATOM 769 C C . LYS A 1 98 ? 11.321 5.402 -14.779 1.00 92.56 98 LYS A C 1
ATOM 771 O O . LYS A 1 98 ? 12.068 5.089 -13.859 1.00 92.56 98 LYS A O 1
ATOM 776 N N . ILE A 1 99 ? 11.255 4.743 -15.932 1.00 89.56 99 ILE A N 1
ATOM 777 C CA . ILE A 1 99 ? 12.093 3.593 -16.279 1.00 89.56 99 ILE A CA 1
ATOM 778 C C . ILE A 1 99 ? 13.106 4.017 -17.342 1.00 89.56 99 ILE A C 1
ATOM 780 O O . ILE A 1 99 ? 12.724 4.481 -18.420 1.00 89.56 99 ILE A O 1
ATOM 784 N N . THR A 1 100 ? 14.398 3.903 -17.034 1.00 86.31 100 THR A N 1
ATOM 785 C CA . THR A 1 100 ? 15.473 4.289 -17.962 1.00 86.31 100 THR A CA 1
ATOM 786 C C . THR A 1 100 ? 16.337 3.075 -18.296 1.00 86.31 100 THR A C 1
ATOM 788 O O . THR A 1 100 ? 16.998 2.563 -17.394 1.00 86.31 100 THR A O 1
ATOM 791 N N . PRO A 1 101 ? 16.349 2.601 -19.554 1.00 80.56 101 PRO A N 1
ATOM 792 C CA . PRO A 1 101 ? 17.207 1.494 -19.960 1.00 80.56 101 PRO A CA 1
ATOM 793 C C . PRO A 1 101 ? 18.683 1.903 -19.958 1.00 80.56 101 PRO A C 1
ATOM 795 O O . PRO A 1 101 ? 19.005 3.080 -20.152 1.00 80.56 101 PRO A O 1
ATOM 798 N N . ASP A 1 102 ? 19.582 0.932 -19.799 1.00 75.31 102 ASP A N 1
ATOM 799 C CA . ASP A 1 102 ? 20.996 1.146 -20.108 1.00 75.31 102 ASP A CA 1
ATOM 800 C C . ASP A 1 102 ? 21.174 1.341 -21.624 1.00 75.31 102 ASP A C 1
ATOM 802 O O . ASP A 1 102 ? 20.823 0.481 -22.431 1.00 75.31 102 ASP A O 1
ATOM 806 N N . LEU A 1 103 ? 21.716 2.497 -22.015 1.00 71.31 103 LEU A N 1
ATOM 807 C CA . LEU A 1 103 ? 21.967 2.872 -23.411 1.00 71.31 103 LEU A CA 1
ATOM 808 C C . LEU A 1 103 ? 23.389 2.508 -23.870 1.00 71.31 103 LEU A C 1
ATOM 810 O O . LEU A 1 103 ? 23.852 3.008 -24.901 1.00 71.31 103 LEU A O 1
ATOM 814 N N . SER A 1 104 ? 24.116 1.692 -23.101 1.00 67.19 104 SER A N 1
ATOM 815 C CA . SER A 1 104 ? 25.475 1.290 -23.445 1.00 67.19 104 SER A CA 1
ATOM 816 C C . SER A 1 104 ? 25.541 0.541 -24.797 1.00 67.19 104 SER A C 1
ATOM 818 O O . SER A 1 104 ? 24.580 -0.103 -25.223 1.00 67.19 104 SER A O 1
ATOM 820 N N . PRO A 1 105 ? 26.679 0.596 -25.525 1.00 56.53 105 PRO A N 1
ATOM 821 C CA . PRO A 1 105 ? 26.804 0.017 -26.873 1.00 56.53 105 PRO A CA 1
ATOM 822 C C . PRO A 1 105 ? 26.610 -1.505 -26.931 1.00 56.53 105 PRO A C 1
ATOM 824 O O . PRO A 1 105 ? 26.422 -2.070 -28.010 1.00 56.53 105 PRO A O 1
ATOM 827 N N . LYS A 1 106 ? 26.686 -2.180 -25.779 1.00 58.97 106 LYS A N 1
ATOM 828 C CA . LYS A 1 106 ? 26.286 -3.574 -25.628 1.00 58.97 106 LYS A CA 1
ATOM 829 C C . LYS A 1 106 ? 24.763 -3.571 -25.529 1.00 58.97 106 LYS A C 1
ATOM 831 O O . LYS A 1 106 ? 24.236 -3.409 -24.440 1.00 58.97 106 LYS A O 1
ATOM 836 N N . GLN A 1 107 ? 24.077 -3.697 -26.665 1.00 53.66 107 GLN A N 1
ATOM 837 C CA . GLN A 1 107 ? 22.616 -3.806 -26.731 1.00 53.66 107 GLN A CA 1
ATOM 838 C C . GLN A 1 107 ? 22.137 -5.003 -25.897 1.00 53.66 107 GLN A C 1
ATOM 840 O O . GLN A 1 107 ? 22.013 -6.117 -26.404 1.00 53.66 107 GLN A O 1
ATOM 845 N N . SER A 1 108 ? 21.905 -4.785 -24.608 1.00 57.41 108 SER A N 1
ATOM 846 C CA . SER A 1 108 ? 21.157 -5.711 -23.775 1.00 57.41 108 SER A CA 1
ATOM 847 C C . SER A 1 108 ? 19.667 -5.430 -23.973 1.00 57.41 108 SER A C 1
ATOM 849 O O . SER A 1 108 ? 19.286 -4.272 -24.158 1.00 57.41 108 SER A O 1
ATOM 851 N N . PRO A 1 109 ? 18.808 -6.463 -23.955 1.00 64.12 109 PRO A N 1
ATOM 852 C CA . PRO A 1 109 ? 17.367 -6.250 -23.876 1.00 64.12 109 PRO A CA 1
ATOM 853 C C . PRO A 1 109 ? 17.027 -5.361 -22.667 1.00 64.12 109 PRO A C 1
ATOM 855 O O . PRO A 1 109 ? 17.798 -5.304 -21.711 1.00 64.12 109 PRO A O 1
ATOM 858 N N . VAL A 1 110 ? 15.900 -4.651 -22.726 1.00 73.88 110 VAL A N 1
ATOM 859 C CA . VAL A 1 110 ? 15.362 -3.853 -21.609 1.00 73.88 110 VAL A CA 1
ATOM 860 C C . VAL A 1 110 ? 14.469 -4.758 -20.754 1.00 73.88 110 VAL A C 1
ATOM 862 O O . VAL A 1 110 ? 13.905 -5.716 -21.280 1.00 73.88 110 VAL A O 1
ATOM 865 N N . GLY A 1 111 ? 14.416 -4.531 -19.440 1.00 75.75 111 GLY A N 1
ATOM 866 C CA . GLY A 1 111 ? 13.678 -5.387 -18.513 1.00 75.75 111 GLY A CA 1
ATOM 867 C C . GLY A 1 111 ? 14.088 -5.190 -17.051 1.00 75.75 111 GLY A C 1
ATOM 868 O O . GLY A 1 111 ? 15.198 -4.750 -16.761 1.00 75.75 111 GLY A O 1
ATOM 869 N N . GLU A 1 112 ? 13.235 -5.508 -16.086 1.00 85.25 112 GLU A N 1
ATOM 870 C CA . GLU A 1 112 ? 12.007 -6.317 -16.236 1.00 85.25 112 GLU A CA 1
ATOM 871 C C . GLU A 1 112 ? 10.744 -5.502 -15.960 1.00 85.25 112 GLU A C 1
ATOM 873 O O . GLU A 1 112 ? 9.717 -5.725 -16.577 1.00 85.25 112 GLU A O 1
ATOM 878 N N . GLY A 1 113 ? 10.827 -4.492 -15.097 1.00 90.88 113 GLY A N 1
ATOM 879 C CA . GLY A 1 113 ? 9.710 -3.595 -14.837 1.00 90.88 113 GLY A CA 1
ATOM 880 C C . GLY A 1 113 ? 9.667 -3.117 -13.396 1.00 90.88 113 GLY A C 1
ATOM 881 O O . GLY A 1 113 ? 10.599 -3.306 -12.609 1.00 90.88 113 GLY A O 1
ATOM 882 N N . MET A 1 114 ? 8.545 -2.496 -13.060 1.00 94.44 114 MET A N 1
ATOM 883 C CA . MET A 1 114 ? 8.175 -2.099 -11.705 1.00 94.44 114 MET A CA 1
ATOM 884 C C . MET A 1 114 ? 6.689 -2.386 -11.512 1.00 94.44 114 MET A C 1
ATOM 886 O O . MET A 1 114 ? 5.926 -2.329 -12.468 1.00 94.44 114 MET A O 1
ATOM 890 N N . ALA A 1 115 ? 6.257 -2.623 -10.282 1.00 98.12 115 ALA A N 1
ATOM 891 C CA . ALA A 1 115 ? 4.858 -2.778 -9.938 1.00 98.12 115 ALA A CA 1
ATOM 892 C C . ALA A 1 115 ? 4.480 -1.941 -8.713 1.00 98.12 115 ALA A C 1
ATOM 894 O O . ALA A 1 115 ? 5.255 -1.836 -7.762 1.00 98.12 115 ALA A O 1
ATOM 895 N N . PHE A 1 116 ? 3.269 -1.382 -8.722 1.00 98.75 116 PHE A N 1
ATOM 896 C CA . PHE A 1 116 ? 2.596 -0.943 -7.497 1.00 98.75 116 PHE A CA 1
ATOM 897 C C . PHE A 1 116 ? 2.003 -2.174 -6.810 1.00 98.75 116 PHE A C 1
ATOM 899 O O . PHE A 1 116 ? 1.336 -2.964 -7.474 1.00 98.75 116 PHE A O 1
ATOM 906 N N . ILE A 1 117 ? 2.227 -2.346 -5.506 1.00 98.75 117 ILE A N 1
ATOM 907 C CA . ILE A 1 117 ? 1.871 -3.571 -4.782 1.00 98.75 117 ILE A CA 1
ATOM 908 C C . ILE A 1 117 ? 1.040 -3.313 -3.523 1.00 98.75 117 ILE A C 1
ATOM 910 O O . ILE A 1 117 ? 1.262 -2.356 -2.779 1.00 98.75 117 ILE A O 1
ATOM 914 N N . LEU A 1 118 ? 0.116 -4.240 -3.269 1.00 98.75 118 LEU A N 1
ATOM 915 C CA . LEU A 1 118 ? -0.534 -4.483 -1.984 1.00 98.75 118 LEU A CA 1
ATOM 916 C C . LEU A 1 118 ? -0.049 -5.841 -1.470 1.00 98.75 118 LEU A C 1
ATOM 918 O O . LEU A 1 118 ? -0.300 -6.852 -2.127 1.00 98.75 118 LEU A O 1
ATOM 922 N N . ALA A 1 119 ? 0.625 -5.887 -0.321 1.00 98.31 119 ALA A N 1
ATOM 923 C CA . ALA A 1 119 ? 1.226 -7.119 0.200 1.00 98.31 119 ALA A CA 1
ATOM 924 C C . ALA A 1 119 ? 0.872 -7.372 1.672 1.00 98.31 119 ALA A C 1
ATOM 926 O O . ALA A 1 119 ? 0.747 -6.438 2.462 1.00 98.31 119 ALA A O 1
ATOM 927 N N . ALA A 1 120 ? 0.727 -8.641 2.056 1.00 97.56 120 ALA A N 1
ATOM 928 C CA . ALA A 1 120 ? 0.495 -9.024 3.453 1.00 97.56 120 ALA A CA 1
ATOM 929 C C . ALA A 1 120 ? 1.707 -8.780 4.369 1.00 97.56 120 ALA A C 1
ATOM 931 O O . ALA A 1 120 ? 1.537 -8.566 5.568 1.00 97.56 120 ALA A O 1
ATOM 932 N N . ASP A 1 121 ? 2.917 -8.821 3.815 1.00 95.38 121 ASP A N 1
ATOM 933 C CA . ASP A 1 121 ? 4.168 -8.573 4.522 1.00 95.38 121 ASP A CA 1
ATOM 934 C C . ASP A 1 121 ? 5.146 -7.782 3.644 1.00 95.38 121 ASP A C 1
ATOM 936 O O . ASP A 1 121 ? 4.954 -7.629 2.435 1.00 95.38 121 ASP A O 1
ATOM 940 N N . THR A 1 122 ? 6.193 -7.252 4.272 1.00 96.00 122 THR A N 1
ATOM 941 C CA . THR A 1 122 ? 7.186 -6.392 3.620 1.00 96.00 122 THR A CA 1
ATOM 942 C C . THR A 1 122 ? 8.432 -7.140 3.154 1.00 96.00 122 THR A C 1
ATOM 944 O O . THR A 1 122 ? 9.369 -6.520 2.646 1.00 96.00 122 THR A O 1
ATOM 947 N N . THR A 1 123 ? 8.478 -8.464 3.319 1.00 94.12 123 THR A N 1
ATOM 948 C CA . THR A 1 123 ? 9.670 -9.248 3.000 1.00 94.12 123 THR A CA 1
ATOM 949 C C . THR A 1 123 ? 9.858 -9.353 1.492 1.00 94.12 123 THR A C 1
ATOM 951 O O . THR A 1 123 ? 8.901 -9.448 0.723 1.00 94.12 123 THR A O 1
ATOM 954 N N . LEU A 1 124 ? 11.112 -9.301 1.046 1.00 94.12 124 LEU A N 1
ATOM 955 C CA . LEU A 1 124 ? 11.460 -9.557 -0.346 1.00 94.12 124 LEU A CA 1
ATOM 956 C C . LEU A 1 124 ? 11.560 -11.079 -0.551 1.00 94.12 124 LEU A C 1
ATOM 958 O O . LEU A 1 124 ? 12.346 -11.716 0.161 1.00 94.12 124 LEU A O 1
ATOM 962 N N . PRO A 1 125 ? 10.798 -11.693 -1.477 1.00 93.94 125 PRO A N 1
ATOM 963 C CA . PRO A 1 125 ? 10.901 -13.124 -1.712 1.00 93.94 125 PRO A CA 1
ATOM 964 C C . PRO A 1 125 ? 12.309 -13.480 -2.195 1.00 93.94 125 PRO A C 1
ATOM 966 O O . PRO A 1 125 ? 12.915 -12.775 -2.992 1.00 93.94 125 PRO A O 1
ATOM 969 N N . GLN A 1 126 ? 12.859 -14.596 -1.722 1.00 92.44 126 GLN A N 1
ATOM 970 C CA . GLN A 1 126 ? 14.177 -15.026 -2.192 1.00 92.44 126 GLN A CA 1
ATOM 971 C C . GLN A 1 126 ? 14.122 -15.384 -3.678 1.00 92.44 126 GLN A C 1
ATOM 973 O O . GLN A 1 126 ? 13.175 -16.049 -4.107 1.00 92.44 126 GLN A O 1
ATOM 978 N N . LYS A 1 127 ? 15.174 -15.029 -4.422 1.00 91.81 127 LYS A N 1
ATOM 979 C CA . LYS A 1 127 ? 15.313 -15.336 -5.854 1.00 91.81 127 LYS A CA 1
ATOM 980 C C . LYS A 1 127 ? 14.144 -14.803 -6.698 1.00 91.81 127 LYS A C 1
ATOM 982 O O . LYS A 1 127 ? 13.596 -15.521 -7.535 1.00 91.81 127 LYS A O 1
ATOM 987 N N . SER A 1 128 ? 13.699 -13.586 -6.388 1.00 93.06 128 SER A N 1
ATOM 988 C CA . SER A 1 128 ? 12.570 -12.899 -7.026 1.00 93.06 128 SER A CA 1
ATOM 989 C C . SER A 1 128 ? 12.995 -11.884 -8.090 1.00 93.06 128 SER A C 1
ATOM 991 O O . SER A 1 128 ? 12.198 -11.046 -8.505 1.00 93.06 128 SER A O 1
ATOM 993 N N . GLU A 1 129 ? 14.261 -11.897 -8.484 1.00 90.12 129 GLU A N 1
ATOM 994 C CA . GLU A 1 129 ? 14.809 -11.059 -9.544 1.00 90.12 129 GLU A CA 1
ATOM 995 C C . GLU A 1 129 ? 14.320 -11.452 -10.935 1.00 90.12 129 GLU A C 1
ATOM 997 O O . GLU A 1 129 ? 13.652 -12.473 -11.130 1.00 90.12 129 GLU A O 1
ATOM 1002 N N . GLY A 1 130 ? 14.692 -10.648 -11.931 1.00 88.62 130 GLY A N 1
ATOM 1003 C CA . GLY A 1 130 ? 14.335 -10.943 -13.305 1.00 88.62 130 GLY A CA 1
ATOM 1004 C C . GLY A 1 130 ? 12.818 -10.896 -13.500 1.00 88.62 130 GLY A C 1
ATOM 1005 O O . GLY A 1 130 ? 12.113 -10.092 -12.889 1.00 88.62 130 GLY A O 1
ATOM 1006 N N . GLN A 1 131 ? 12.338 -11.838 -14.295 1.00 89.06 131 GLN A N 1
ATOM 1007 C CA . GLN A 1 131 ? 10.936 -12.090 -14.615 1.00 89.06 131 GLN A CA 1
ATOM 1008 C C . GLN A 1 131 ? 9.965 -12.117 -13.426 1.00 89.06 131 GLN A C 1
ATOM 1010 O O . GLN A 1 131 ? 8.774 -12.124 -13.657 1.00 89.06 131 GLN A O 1
ATOM 1015 N N . TRP A 1 132 ? 10.423 -12.217 -12.176 1.00 93.50 132 TRP A N 1
ATOM 1016 C CA . TRP A 1 132 ? 9.562 -12.307 -10.995 1.00 93.50 132 TRP A CA 1
ATOM 1017 C C . TRP A 1 132 ? 9.209 -10.951 -10.356 1.00 93.50 132 TRP A C 1
ATOM 1019 O O . TRP A 1 132 ? 8.464 -10.932 -9.374 1.00 93.50 132 TRP A O 1
ATOM 1029 N N . LEU A 1 133 ? 9.759 -9.837 -10.866 1.00 93.25 133 LEU A N 1
ATOM 1030 C CA . LEU A 1 133 ? 9.493 -8.441 -10.452 1.00 93.25 133 LEU A CA 1
ATOM 1031 C C . LEU A 1 133 ? 9.640 -8.126 -8.957 1.00 93.25 133 LEU A C 1
ATOM 1033 O O . LEU A 1 133 ? 9.164 -7.098 -8.470 1.00 93.25 133 LEU A O 1
ATOM 1037 N N . GLY A 1 134 ? 10.279 -9.001 -8.188 1.00 94.00 134 GLY A N 1
ATOM 1038 C CA . GLY A 1 134 ? 10.271 -8.919 -6.737 1.00 94.00 134 GLY A CA 1
ATOM 1039 C C . GLY A 1 134 ? 8.913 -9.230 -6.102 1.00 94.00 134 GLY A C 1
ATOM 1040 O O . GLY A 1 134 ? 8.799 -9.098 -4.888 1.00 94.00 134 GLY A O 1
ATOM 1041 N N . ILE A 1 135 ? 7.878 -9.629 -6.856 1.00 95.69 135 ILE A N 1
ATOM 1042 C CA . ILE A 1 135 ? 6.508 -9.826 -6.340 1.00 95.69 135 ILE A CA 1
ATOM 1043 C C . ILE A 1 135 ? 6.265 -11.255 -5.842 1.00 95.69 135 ILE A C 1
ATOM 1045 O O . ILE A 1 135 ? 5.687 -11.452 -4.773 1.00 95.69 135 ILE A O 1
ATOM 1049 N N . VAL A 1 136 ? 6.775 -12.248 -6.565 1.00 96.81 136 VAL A N 1
ATO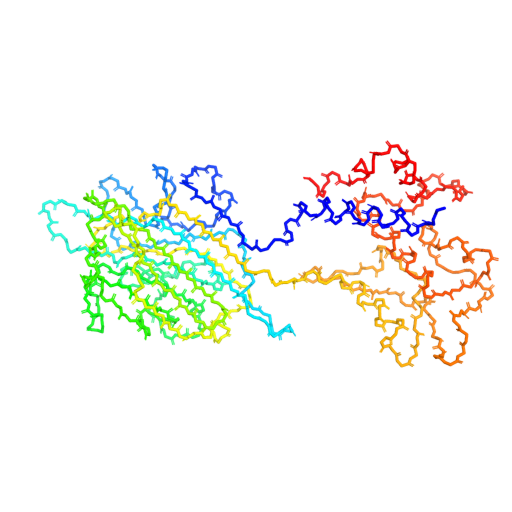M 1050 C CA . VAL A 1 136 ? 6.705 -13.672 -6.216 1.00 96.81 136 VAL A CA 1
ATOM 1051 C C . VAL A 1 136 ? 8.055 -14.328 -6.496 1.00 96.81 136 VAL A C 1
ATOM 1053 O O . VAL A 1 136 ? 9.030 -13.664 -6.828 1.00 96.81 136 VAL A O 1
ATOM 1056 N N . ASN A 1 137 ? 8.143 -15.639 -6.327 1.00 95.75 137 ASN A N 1
ATOM 1057 C CA . ASN A 1 137 ? 9.259 -16.431 -6.823 1.00 95.75 137 ASN A CA 1
ATOM 1058 C C . ASN A 1 137 ? 8.747 -17.790 -7.312 1.00 95.75 137 ASN A C 1
ATOM 1060 O O . ASN A 1 137 ? 7.553 -18.085 -7.235 1.00 95.75 137 ASN A O 1
ATOM 1064 N N . ALA A 1 138 ? 9.660 -18.659 -7.743 1.00 95.44 138 ALA A N 1
ATOM 1065 C CA . ALA A 1 138 ? 9.317 -19.991 -8.242 1.00 95.44 138 ALA A CA 1
ATOM 1066 C C . ALA A 1 138 ? 8.490 -20.854 -7.265 1.00 95.44 138 ALA A C 1
ATOM 1068 O O . ALA A 1 138 ? 7.781 -21.752 -7.708 1.00 95.44 138 ALA A O 1
ATOM 1069 N N . SER A 1 139 ? 8.581 -20.612 -5.952 1.00 96.06 139 SER A N 1
ATOM 1070 C CA . SER A 1 139 ? 7.847 -21.380 -4.936 1.00 96.06 139 SER A CA 1
ATOM 1071 C C . SER A 1 139 ? 6.481 -20.796 -4.576 1.00 96.06 139 SER A C 1
ATOM 1073 O O . SER A 1 139 ? 5.593 -21.543 -4.168 1.00 96.06 139 SER A O 1
ATOM 1075 N N . THR A 1 140 ? 6.301 -19.480 -4.716 1.00 96.88 140 THR A N 1
ATOM 1076 C CA . THR A 1 140 ? 5.065 -18.787 -4.323 1.00 96.88 140 THR A CA 1
ATOM 1077 C C . THR A 1 140 ? 4.179 -18.406 -5.505 1.00 96.88 140 THR A C 1
ATOM 1079 O O . THR A 1 140 ? 3.011 -18.089 -5.292 1.00 96.88 140 THR A O 1
ATOM 1082 N N . ASN A 1 141 ? 4.683 -18.470 -6.741 1.00 97.38 141 ASN A N 1
ATOM 1083 C CA . ASN A 1 141 ? 3.916 -18.142 -7.939 1.00 97.38 141 ASN A CA 1
ATOM 1084 C C . ASN A 1 141 ? 2.640 -18.994 -8.065 1.00 97.38 141 ASN A C 1
ATOM 1086 O O . ASN A 1 141 ? 2.704 -20.222 -8.109 1.00 97.38 141 ASN A O 1
ATOM 1090 N N . GLY A 1 142 ? 1.482 -18.334 -8.139 1.00 96.75 142 GLY A N 1
ATOM 1091 C CA . GLY A 1 142 ? 0.167 -18.973 -8.233 1.00 96.75 142 GLY A CA 1
ATOM 1092 C C . GLY A 1 142 ? -0.361 -19.535 -6.907 1.00 96.75 142 GLY A C 1
ATOM 1093 O O . GLY A 1 142 ? -1.384 -20.216 -6.899 1.00 96.75 142 GLY A O 1
ATOM 1094 N N . SER A 1 143 ? 0.316 -19.277 -5.784 1.00 96.50 143 SER A N 1
ATOM 1095 C CA . SER A 1 143 ? -0.042 -19.810 -4.466 1.00 96.50 143 SER A CA 1
ATOM 1096 C C . SER A 1 143 ? -0.672 -18.751 -3.564 1.00 96.50 143 SER A C 1
ATOM 1098 O O . SER A 1 143 ? -0.212 -17.614 -3.490 1.00 96.50 143 SER A O 1
ATOM 1100 N N . HIS A 1 144 ? -1.647 -19.155 -2.743 1.00 93.31 144 HIS A N 1
ATOM 1101 C CA . HIS A 1 144 ? -2.219 -18.316 -1.679 1.00 93.31 144 HIS A CA 1
ATOM 1102 C C . HIS A 1 144 ? -1.200 -17.873 -0.615 1.00 93.31 144 HIS A C 1
ATOM 1104 O O . HIS A 1 144 ? -1.521 -17.036 0.226 1.00 93.31 144 HIS A O 1
ATOM 1110 N N . GLN A 1 145 ? 0.009 -18.443 -0.612 1.00 94.56 145 GLN A N 1
ATOM 1111 C CA . GLN A 1 145 ? 1.099 -18.003 0.258 1.00 94.56 145 GLN A CA 1
ATOM 1112 C C . GLN A 1 145 ? 1.694 -16.659 -0.173 1.00 94.56 145 GLN A C 1
ATOM 1114 O O . GLN A 1 145 ? 2.218 -15.961 0.686 1.00 94.56 145 GLN A O 1
ATOM 1119 N N . ALA A 1 146 ? 1.600 -16.286 -1.456 1.00 96.44 146 ALA A N 1
ATOM 1120 C CA . ALA A 1 146 ? 2.168 -15.037 -1.961 1.00 96.44 146 ALA A CA 1
ATOM 1121 C C . ALA A 1 146 ? 1.496 -13.792 -1.357 1.00 96.44 146 ALA A C 1
ATOM 1123 O O . ALA A 1 146 ? 2.179 -12.809 -1.087 1.00 96.44 146 ALA A O 1
ATOM 1124 N N . LYS A 1 147 ? 0.172 -13.855 -1.140 1.00 97.75 147 LYS A N 1
ATOM 1125 C CA . LYS A 1 147 ? -0.678 -12.795 -0.562 1.00 97.75 147 LYS A CA 1
ATOM 1126 C C . LYS A 1 147 ? -0.306 -11.396 -1.060 1.00 97.75 147 LYS A C 1
ATOM 1128 O O . LYS A 1 147 ? -0.051 -10.484 -0.267 1.00 97.75 147 LYS A O 1
ATOM 1133 N N . ILE A 1 148 ? -0.262 -11.258 -2.379 1.00 98.50 148 ILE A N 1
ATOM 1134 C CA . ILE A 1 148 ? 0.140 -10.038 -3.066 1.00 98.50 148 ILE A CA 1
ATOM 1135 C C . ILE A 1 148 ? -0.779 -9.775 -4.255 1.00 98.50 148 ILE A C 1
ATOM 1137 O O . ILE A 1 148 ? -1.160 -10.694 -4.983 1.00 98.50 148 ILE A O 1
ATOM 1141 N N . VAL A 1 149 ? -1.131 -8.508 -4.442 1.00 98.75 149 VAL A N 1
ATOM 1142 C CA . VAL A 1 149 ? -1.774 -8.005 -5.657 1.00 98.75 149 VAL A CA 1
ATOM 1143 C C . VAL A 1 149 ? -0.900 -6.891 -6.204 1.00 98.75 149 VAL A C 1
ATOM 1145 O O . VAL A 1 149 ? -0.503 -6.006 -5.441 1.00 98.75 149 VAL A O 1
ATOM 1148 N N . ALA A 1 150 ? -0.594 -6.934 -7.496 1.00 98.69 150 ALA A N 1
ATOM 1149 C CA . ALA A 1 150 ? 0.290 -5.970 -8.131 1.00 98.69 150 ALA A CA 1
ATOM 1150 C C . ALA A 1 150 ? -0.328 -5.389 -9.405 1.00 98.69 150 ALA A C 1
ATOM 1152 O O . ALA A 1 150 ? -1.017 -6.079 -10.147 1.00 98.69 150 ALA A O 1
ATOM 1153 N N . VAL A 1 151 ? -0.090 -4.103 -9.650 1.00 98.75 151 VAL A N 1
ATOM 1154 C CA . VAL A 1 151 ? -0.259 -3.495 -10.972 1.00 98.75 151 VAL A CA 1
ATOM 1155 C C . VAL A 1 151 ? 1.139 -3.345 -11.550 1.00 98.75 151 VAL A C 1
ATOM 1157 O O . VAL A 1 151 ? 1.879 -2.456 -11.116 1.00 98.75 151 VAL A O 1
ATOM 1160 N N . GLU A 1 152 ? 1.511 -4.237 -12.462 1.00 97.81 152 GLU A N 1
ATOM 1161 C CA . GLU A 1 152 ? 2.838 -4.274 -13.078 1.00 97.81 152 GLU A CA 1
ATOM 1162 C C . GLU A 1 152 ? 2.931 -3.358 -14.301 1.00 97.81 152 GLU A C 1
ATOM 1164 O O . GLU A 1 152 ? 1.962 -3.150 -15.030 1.00 97.81 152 GLU A O 1
ATOM 1169 N N . PHE A 1 153 ? 4.119 -2.801 -14.512 1.00 96.81 153 PHE A N 1
ATOM 1170 C CA . PHE A 1 153 ? 4.522 -2.031 -15.681 1.00 96.81 153 PHE A CA 1
ATOM 1171 C C . PHE A 1 153 ? 5.708 -2.761 -16.300 1.00 96.81 153 PHE A C 1
ATOM 1173 O O . PHE A 1 153 ? 6.863 -2.498 -15.946 1.00 96.81 153 PHE A O 1
ATOM 1180 N N . ASP A 1 154 ? 5.388 -3.705 -17.175 1.00 93.94 154 ASP A N 1
ATOM 1181 C CA . ASP A 1 154 ? 6.329 -4.668 -17.726 1.00 93.94 154 ASP A CA 1
ATOM 1182 C C . ASP A 1 154 ? 7.011 -4.102 -18.982 1.00 93.94 154 ASP A C 1
ATOM 1184 O O . ASP A 1 154 ? 6.367 -3.620 -19.925 1.00 93.94 154 ASP A O 1
ATOM 1188 N N . THR A 1 155 ? 8.344 -4.125 -18.964 1.00 92.31 155 THR A N 1
ATOM 1189 C CA . THR A 1 155 ? 9.213 -3.659 -20.051 1.00 92.31 155 THR A CA 1
ATOM 1190 C C . THR A 1 155 ? 9.850 -4.789 -20.851 1.00 92.31 155 THR A C 1
ATOM 1192 O O . THR A 1 155 ? 10.720 -4.529 -21.691 1.00 92.31 155 THR A O 1
ATOM 1195 N N . ARG A 1 156 ? 9.458 -6.038 -20.591 1.00 89.69 156 ARG A N 1
ATOM 1196 C CA . ARG A 1 156 ? 10.031 -7.225 -21.199 1.00 89.69 156 ARG A CA 1
ATOM 1197 C C . ARG A 1 156 ? 9.020 -8.359 -21.313 1.00 89.69 156 ARG A C 1
ATOM 1199 O O . ARG A 1 156 ? 8.597 -8.950 -20.340 1.00 89.69 156 ARG A O 1
ATOM 1206 N N . LYS A 1 157 ? 8.832 -8.833 -22.541 1.00 91.06 157 LYS A N 1
ATOM 1207 C CA . LYS A 1 157 ? 8.178 -10.118 -22.792 1.00 91.06 157 LYS A CA 1
ATOM 1208 C C . LYS A 1 157 ? 9.049 -11.286 -22.302 1.00 91.06 157 LYS A C 1
ATOM 1210 O O . LYS A 1 157 ? 9.893 -11.795 -23.048 1.00 91.06 157 LYS A O 1
ATOM 1215 N N . SER A 1 158 ? 8.862 -11.682 -21.051 1.00 87.12 158 SER A N 1
ATOM 1216 C CA . SER A 1 158 ? 9.612 -12.729 -20.355 1.00 87.12 158 SER A CA 1
ATOM 1217 C C . SER A 1 158 ? 8.968 -14.109 -20.510 1.00 87.12 158 SER A C 1
ATOM 1219 O O . SER A 1 158 ? 9.677 -15.121 -20.545 1.00 87.12 158 SER A O 1
ATOM 1221 N N . TYR A 1 159 ? 7.652 -14.162 -20.717 1.00 85.94 159 TYR A N 1
ATOM 1222 C CA . TYR A 1 159 ? 6.884 -15.381 -20.953 1.00 85.94 159 TYR A CA 1
ATOM 1223 C C . TYR A 1 159 ? 6.184 -15.376 -22.318 1.00 85.94 159 TYR A C 1
ATOM 1225 O O . TYR A 1 159 ? 6.161 -14.389 -23.058 1.00 85.94 159 TYR A O 1
ATOM 1233 N N . LYS A 1 160 ? 5.624 -16.526 -22.713 1.00 88.75 160 LYS A N 1
ATOM 1234 C CA . LYS A 1 160 ? 4.854 -16.615 -23.964 1.00 88.75 160 LYS A CA 1
ATOM 1235 C C . LYS A 1 160 ? 3.517 -15.882 -23.825 1.00 88.75 160 LYS A C 1
ATOM 1237 O O . LYS A 1 160 ? 3.011 -15.352 -24.818 1.00 88.75 160 LYS A O 1
ATOM 1242 N N . GLU A 1 161 ? 2.986 -15.923 -22.611 1.00 90.94 161 GLU A N 1
ATOM 1243 C CA . GLU A 1 161 ? 1.724 -15.378 -22.139 1.00 90.94 161 GLU A CA 1
ATOM 1244 C C . GLU A 1 161 ? 1.707 -13.846 -22.168 1.00 90.94 161 GLU A C 1
ATOM 1246 O O . GLU A 1 161 ? 0.658 -13.287 -22.480 1.00 90.94 161 GLU A O 1
ATOM 1251 N N . ASP A 1 162 ? 2.853 -13.189 -21.958 1.00 91.88 162 ASP A N 1
ATOM 1252 C CA . ASP A 1 162 ? 2.956 -11.727 -22.012 1.00 91.88 162 ASP A CA 1
ATOM 1253 C C . ASP A 1 162 ? 2.560 -11.212 -23.395 1.00 91.88 162 ASP A C 1
ATOM 1255 O O . ASP A 1 162 ? 3.009 -11.720 -24.437 1.00 91.88 162 ASP A O 1
ATOM 1259 N N . ILE A 1 163 ? 1.718 -10.183 -23.431 1.00 95.12 163 ILE A N 1
ATOM 1260 C CA . ILE A 1 163 ? 1.182 -9.676 -24.695 1.00 95.12 163 ILE A CA 1
ATOM 1261 C C . ILE A 1 163 ? 2.267 -9.019 -25.565 1.00 95.12 163 ILE A C 1
ATOM 1263 O O . ILE A 1 163 ? 2.331 -9.281 -26.771 1.00 95.12 163 ILE A O 1
ATOM 1267 N N . ASP A 1 164 ? 3.146 -8.224 -24.958 1.00 94.25 164 ASP A N 1
ATOM 1268 C CA . ASP A 1 164 ? 4.301 -7.557 -25.567 1.00 94.25 164 ASP A CA 1
ATOM 1269 C C . ASP A 1 164 ? 5.318 -7.126 -24.486 1.00 94.25 164 ASP A C 1
ATOM 1271 O O . ASP A 1 164 ? 5.191 -7.505 -23.329 1.00 94.25 164 ASP A O 1
ATOM 1275 N N . ASP A 1 165 ? 6.348 -6.368 -24.859 1.00 92.31 165 ASP A N 1
ATOM 1276 C CA . ASP A 1 165 ? 7.385 -5.818 -23.972 1.00 92.31 165 ASP A CA 1
ATOM 1277 C C . ASP A 1 165 ? 7.077 -4.385 -23.485 1.00 92.31 165 ASP A C 1
ATOM 1279 O O . ASP A 1 165 ? 7.981 -3.620 -23.140 1.00 92.31 165 ASP A O 1
ATOM 1283 N N . ASN A 1 166 ? 5.805 -3.977 -23.515 1.00 95.06 166 ASN A N 1
ATOM 1284 C CA . ASN A 1 166 ? 5.359 -2.645 -23.117 1.00 95.06 166 ASN A CA 1
ATOM 1285 C C . ASN A 1 166 ? 3.885 -2.683 -22.688 1.00 95.06 166 ASN A C 1
ATOM 1287 O O . ASN A 1 166 ? 3.011 -2.100 -23.350 1.00 95.06 166 ASN A O 1
ATOM 1291 N N . HIS A 1 167 ? 3.598 -3.348 -21.572 1.00 96.81 167 HIS A N 1
ATOM 1292 C CA . HIS A 1 167 ? 2.231 -3.536 -21.095 1.00 96.81 167 HIS A CA 1
ATOM 1293 C C . HIS A 1 167 ? 2.057 -3.201 -19.613 1.00 96.81 167 HIS A C 1
ATOM 1295 O O . HIS A 1 167 ? 3.010 -3.020 -18.859 1.00 96.81 167 HIS A O 1
ATOM 1301 N N . VAL A 1 168 ? 0.791 -3.055 -19.222 1.00 98.19 168 VAL A N 1
ATOM 1302 C CA . VAL A 1 168 ? 0.375 -3.027 -17.819 1.00 98.19 168 VAL A CA 1
ATOM 1303 C C . VAL A 1 168 ? -0.400 -4.298 -17.533 1.00 98.19 168 VAL A C 1
ATOM 1305 O O . VAL A 1 168 ? -1.331 -4.613 -18.281 1.00 98.19 168 VAL A O 1
ATOM 1308 N N . GLY A 1 169 ? -0.035 -4.982 -16.456 1.00 98.00 169 GLY A N 1
ATOM 1309 C CA . GLY A 1 169 ? -0.697 -6.187 -15.973 1.00 98.00 169 GLY A CA 1
ATOM 1310 C C . GLY A 1 169 ? -1.345 -5.980 -14.606 1.00 98.00 169 GLY A C 1
ATOM 1311 O O . GLY A 1 169 ? -0.955 -5.100 -13.835 1.00 98.00 169 GLY A O 1
ATOM 1312 N N . LEU A 1 170 ? -2.374 -6.774 -14.314 1.00 98.56 170 LEU A N 1
ATOM 1313 C CA . LEU A 1 170 ? -2.916 -6.942 -12.968 1.00 98.56 170 LEU A CA 1
ATOM 1314 C C . LEU A 1 170 ? -2.613 -8.351 -12.467 1.00 98.56 170 LEU A C 1
ATOM 1316 O O . LEU A 1 170 ? -3.191 -9.324 -12.947 1.00 98.56 170 LEU A O 1
ATOM 1320 N N . ASP A 1 171 ? -1.772 -8.436 -11.453 1.00 98.56 171 ASP A N 1
ATOM 1321 C CA . ASP A 1 171 ? -1.246 -9.677 -10.908 1.00 98.56 171 ASP A CA 1
ATOM 1322 C C . ASP A 1 171 ? -1.914 -10.007 -9.585 1.00 98.56 171 ASP A C 1
ATOM 1324 O O . ASP A 1 171 ? -2.046 -9.156 -8.701 1.00 98.56 171 ASP A O 1
ATOM 1328 N N . VAL A 1 172 ? -2.307 -11.267 -9.416 1.00 98.44 172 VAL A N 1
ATOM 1329 C CA . VAL A 1 172 ? -2.921 -11.754 -8.179 1.00 98.44 172 VAL A CA 1
ATOM 1330 C C . VAL A 1 172 ? -2.232 -13.042 -7.763 1.00 98.44 172 VAL A C 1
ATOM 1332 O O . VAL A 1 172 ? -2.464 -14.099 -8.346 1.00 98.44 172 VAL A O 1
ATOM 1335 N N . ASN A 1 173 ? -1.382 -12.960 -6.736 1.00 98.19 173 ASN A N 1
ATOM 1336 C CA . ASN A 1 173 ? -0.583 -14.072 -6.203 1.00 98.19 173 ASN A CA 1
ATOM 1337 C C . ASN A 1 173 ? 0.300 -14.804 -7.233 1.00 98.19 173 ASN A C 1
ATOM 1339 O O . ASN A 1 173 ? 0.828 -15.879 -6.951 1.00 98.19 173 ASN A O 1
ATOM 1343 N N . SER A 1 174 ? 0.463 -14.250 -8.428 1.00 97.31 174 SER A N 1
ATOM 1344 C CA . SER A 1 174 ? 1.199 -14.832 -9.540 1.00 97.31 174 SER A CA 1
ATOM 1345 C C . SER A 1 174 ? 1.792 -13.716 -10.380 1.00 97.31 174 SER A C 1
ATOM 1347 O O . SER A 1 174 ? 1.224 -12.635 -10.413 1.00 97.31 174 SER A O 1
ATOM 1349 N N . ILE A 1 175 ? 2.894 -14.006 -11.066 1.00 95.88 175 ILE A N 1
ATOM 1350 C CA . ILE A 1 175 ? 3.454 -13.137 -12.107 1.00 95.88 175 ILE A CA 1
ATOM 1351 C C . ILE A 1 175 ? 2.654 -13.178 -13.415 1.00 95.88 175 ILE A C 1
ATOM 1353 O O . ILE A 1 175 ? 2.892 -12.403 -14.324 1.00 95.88 175 ILE A O 1
ATOM 1357 N N . HIS A 1 176 ? 1.736 -14.135 -13.560 1.00 96.62 176 HIS A N 1
ATOM 1358 C CA . HIS A 1 176 ? 0.871 -14.191 -14.728 1.00 96.62 176 HIS A CA 1
ATOM 1359 C C . HIS A 1 176 ? -0.366 -13.343 -14.460 1.00 96.62 176 HIS A C 1
ATOM 1361 O O . HIS A 1 176 ? -1.240 -13.735 -13.677 1.00 96.62 176 HIS A O 1
ATOM 1367 N N . SER A 1 177 ? -0.427 -12.191 -15.114 1.00 97.56 177 SER A N 1
ATOM 1368 C CA . SER A 1 177 ? -1.493 -11.220 -14.925 1.00 97.56 177 SER A CA 1
ATOM 1369 C C . SER A 1 177 ? -2.856 -11.770 -15.365 1.00 97.56 177 SER A C 1
ATOM 1371 O O . SER A 1 177 ? -3.004 -12.423 -16.401 1.00 97.56 177 SER A O 1
ATOM 1373 N N . ILE A 1 178 ? -3.890 -11.484 -14.570 1.00 97.12 178 ILE A N 1
ATOM 1374 C CA . ILE A 1 178 ? -5.285 -11.844 -14.875 1.00 97.12 178 ILE A CA 1
ATOM 1375 C C . ILE A 1 178 ? -5.910 -10.915 -15.923 1.00 97.12 178 ILE A C 1
ATOM 1377 O O . ILE A 1 178 ? -6.942 -11.246 -16.499 1.00 97.12 178 ILE A O 1
ATOM 1381 N N . GLU A 1 179 ? -5.286 -9.760 -16.154 1.00 97.62 179 GLU A N 1
ATOM 1382 C CA . GLU A 1 179 ? -5.602 -8.798 -17.207 1.00 97.62 179 GLU A CA 1
ATOM 1383 C C . GLU A 1 179 ? -4.295 -8.142 -17.659 1.00 97.62 179 GLU A C 1
ATOM 1385 O O . GLU A 1 179 ? -3.509 -7.712 -16.815 1.00 97.62 179 GLU A O 1
ATOM 1390 N N . GLN A 1 180 ? -4.080 -8.040 -18.973 1.00 97.62 180 GLN A N 1
ATOM 1391 C CA . GLN A 1 180 ? -2.916 -7.377 -19.561 1.00 97.62 180 GLN A CA 1
ATOM 1392 C C . GLN A 1 180 ? -3.332 -6.445 -20.687 1.00 97.62 180 GLN A C 1
ATOM 1394 O O . GLN A 1 180 ? -4.124 -6.794 -21.566 1.00 97.62 180 GLN A O 1
ATOM 1399 N N . VAL A 1 181 ? -2.731 -5.260 -20.710 1.00 98.06 181 VAL A N 1
ATOM 1400 C CA . VAL A 1 181 ? -3.005 -4.260 -21.731 1.00 98.06 181 VAL A CA 1
ATOM 1401 C C . VAL A 1 181 ? -1.716 -3.633 -22.246 1.00 98.06 181 VAL A C 1
ATOM 1403 O O . VAL A 1 181 ? -1.034 -2.907 -21.527 1.00 98.06 181 VAL A O 1
ATOM 1406 N N . SER A 1 182 ? -1.452 -3.822 -23.543 1.00 97.62 182 SER A N 1
ATOM 1407 C CA . SER A 1 182 ? -0.401 -3.096 -24.265 1.00 97.62 182 SER A CA 1
ATOM 1408 C C . SER A 1 182 ? -0.587 -1.583 -24.139 1.00 97.62 182 SER A C 1
ATOM 1410 O O . SER A 1 182 ? -1.664 -1.042 -24.423 1.00 97.62 182 SER A O 1
ATOM 1412 N N . LEU A 1 183 ? 0.483 -0.882 -23.772 1.00 96.88 183 LEU A N 1
ATOM 1413 C CA . LEU A 1 183 ? 0.536 0.577 -23.688 1.00 96.88 183 LEU A CA 1
ATOM 1414 C C . LEU A 1 183 ? 0.760 1.244 -25.047 1.00 96.88 183 LEU A C 1
ATOM 1416 O O . LEU A 1 183 ? 0.424 2.421 -25.233 1.00 96.88 183 LEU A O 1
ATOM 1420 N N . THR A 1 184 ? 1.241 0.480 -26.030 1.00 93.94 184 THR A N 1
ATOM 1421 C CA . THR A 1 184 ? 1.518 0.956 -27.390 1.00 93.94 184 THR A CA 1
ATOM 1422 C C . THR A 1 184 ? 0.270 1.558 -28.038 1.00 93.94 184 THR A C 1
ATOM 1424 O O . THR A 1 184 ? 0.351 2.607 -28.682 1.00 93.94 184 THR A O 1
ATOM 1427 N N . LYS A 1 185 ? -0.915 0.979 -27.788 1.00 91.62 185 LYS A N 1
ATOM 1428 C CA . LYS A 1 185 ? -2.201 1.485 -28.310 1.00 91.62 185 LYS A CA 1
ATOM 1429 C C . LYS A 1 185 ? -2.598 2.864 -27.764 1.00 91.62 185 LYS A C 1
ATOM 1431 O O . LYS A 1 185 ? -3.433 3.539 -28.359 1.00 91.62 185 LYS A O 1
ATOM 1436 N N . TYR A 1 186 ? -1.989 3.297 -26.659 1.00 94.19 186 TYR A N 1
ATOM 1437 C CA . TYR A 1 186 ? -2.191 4.618 -26.057 1.00 94.19 186 TYR A CA 1
ATOM 1438 C C . TYR A 1 186 ? -1.052 5.599 -26.368 1.00 94.19 186 TYR A C 1
ATOM 1440 O O . TYR A 1 186 ? -1.066 6.724 -25.868 1.00 94.19 186 TYR A O 1
ATOM 1448 N N . GLY A 1 187 ? -0.064 5.193 -27.175 1.00 92.81 187 GLY A N 1
ATOM 144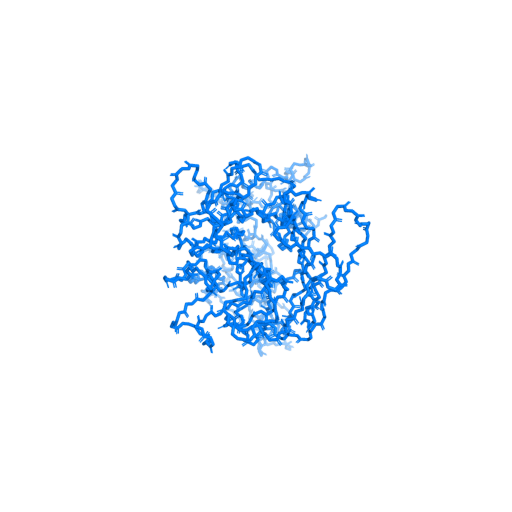9 C CA . GLY A 1 187 ? 1.128 5.996 -27.453 1.00 92.81 187 GLY A CA 1
ATOM 1450 C C . GLY A 1 187 ? 2.038 6.175 -26.233 1.00 92.81 187 GLY A C 1
ATOM 1451 O O . GLY A 1 187 ? 2.786 7.150 -26.170 1.00 92.81 187 GLY A O 1
ATOM 1452 N N . ILE A 1 188 ? 1.954 5.266 -25.257 1.00 94.56 188 ILE A N 1
ATOM 1453 C CA . ILE A 1 188 ? 2.784 5.258 -24.051 1.00 94.56 188 ILE A CA 1
ATOM 1454 C C . ILE A 1 188 ? 3.855 4.180 -24.221 1.00 94.56 188 ILE A C 1
ATOM 1456 O O . ILE A 1 188 ? 3.551 3.060 -24.629 1.00 94.56 188 ILE A O 1
ATOM 1460 N N . LYS A 1 189 ? 5.105 4.525 -23.912 1.00 92.88 189 LYS A N 1
ATOM 1461 C CA . LYS A 1 189 ? 6.247 3.610 -23.956 1.00 92.88 189 LYS A CA 1
ATOM 1462 C C . LYS A 1 189 ? 7.032 3.694 -22.658 1.00 92.88 189 LYS A C 1
ATOM 1464 O O . LYS A 1 189 ? 7.593 4.747 -22.349 1.00 92.88 189 LYS A O 1
ATOM 1469 N N . LEU A 1 190 ? 7.056 2.596 -21.913 1.00 91.50 190 LEU A N 1
ATOM 1470 C CA . LEU A 1 190 ? 7.683 2.514 -20.594 1.00 91.50 190 LEU A CA 1
ATOM 1471 C C . LEU A 1 190 ? 9.199 2.731 -20.659 1.00 91.50 190 LEU A C 1
ATOM 1473 O O . LEU A 1 190 ? 9.753 3.473 -19.855 1.00 91.50 190 LEU A O 1
ATOM 1477 N N . ASN A 1 191 ? 9.868 2.168 -21.662 1.00 85.19 191 ASN A N 1
ATOM 1478 C CA . ASN A 1 191 ? 11.321 2.267 -21.815 1.00 85.19 191 ASN A CA 1
ATOM 1479 C C . ASN A 1 191 ? 11.819 3.606 -22.399 1.00 85.19 191 ASN A C 1
ATOM 1481 O O . ASN A 1 191 ? 13.022 3.834 -22.430 1.00 85.19 191 ASN A O 1
ATOM 1485 N N . GLU A 1 192 ? 10.937 4.519 -22.825 1.00 86.56 192 GLU A N 1
ATOM 1486 C CA . GLU A 1 192 ? 11.308 5.817 -23.422 1.00 86.56 192 GLU A CA 1
ATOM 1487 C C . GLU A 1 192 ? 11.108 7.006 -22.455 1.00 86.56 192 GLU A C 1
ATOM 1489 O O . GLU A 1 192 ? 11.149 8.174 -22.863 1.00 86.56 192 GLU A O 1
ATOM 1494 N N . THR A 1 193 ? 10.932 6.758 -21.147 1.00 83.12 193 THR A N 1
ATOM 1495 C CA . THR A 1 193 ? 10.708 7.844 -20.164 1.00 83.12 193 THR A CA 1
ATOM 1496 C C . THR A 1 193 ? 11.894 8.811 -20.030 1.00 83.12 193 THR A C 1
ATOM 1498 O O . THR A 1 193 ? 11.726 9.957 -19.607 1.00 83.12 193 THR A O 1
ATOM 1501 N N . TYR A 1 194 ? 13.097 8.403 -20.441 1.00 79.94 194 TYR A N 1
ATOM 1502 C CA . TYR A 1 194 ? 14.272 9.275 -20.495 1.00 79.94 194 TYR A CA 1
ATOM 1503 C C . TYR A 1 194 ? 14.168 10.364 -21.577 1.00 79.94 194 TYR A C 1
ATOM 1505 O O . TYR A 1 194 ? 14.771 11.424 -21.424 1.00 79.94 194 TYR A O 1
ATOM 1513 N N . LEU A 1 195 ? 13.376 10.137 -22.634 1.00 82.62 195 LEU A N 1
ATOM 1514 C CA . LEU A 1 195 ? 13.132 11.109 -23.707 1.00 82.62 195 LEU A CA 1
ATOM 1515 C C . LEU A 1 195 ? 11.932 12.008 -23.415 1.00 82.62 195 LEU A C 1
ATOM 1517 O O . LEU A 1 195 ? 11.928 13.182 -23.782 1.00 82.62 195 LEU A O 1
ATOM 1521 N N . TYR A 1 196 ? 10.886 11.448 -22.807 1.00 83.44 196 TYR A N 1
ATOM 1522 C CA . TYR A 1 196 ? 9.571 12.097 -22.729 1.00 83.44 196 TYR A CA 1
ATOM 1523 C C . TYR A 1 196 ? 9.121 12.440 -21.307 1.00 83.44 196 TYR A C 1
ATOM 1525 O O . TYR A 1 196 ? 8.049 13.019 -21.122 1.00 83.44 196 TYR A O 1
ATOM 1533 N N . GLY A 1 197 ? 9.967 12.154 -20.318 1.00 88.75 197 GLY A N 1
ATOM 1534 C CA . GLY A 1 197 ? 9.679 12.335 -18.903 1.00 88.75 197 GLY A CA 1
ATOM 1535 C C . GLY A 1 197 ? 8.890 11.170 -18.305 1.00 88.75 197 GLY A C 1
ATOM 1536 O O . GLY A 1 197 ? 8.542 10.209 -18.990 1.00 88.75 197 GLY A O 1
ATOM 1537 N N . ALA A 1 198 ? 8.641 11.264 -16.998 1.00 93.50 198 ALA A N 1
ATOM 1538 C CA . ALA A 1 198 ? 7.940 10.233 -16.244 1.00 93.50 198 ALA A CA 1
ATOM 1539 C C . ALA A 1 198 ? 6.504 10.017 -16.755 1.00 93.50 198 ALA A C 1
ATOM 1541 O O . ALA A 1 198 ? 5.844 10.942 -17.238 1.00 93.50 198 ALA A O 1
ATOM 1542 N N . ILE A 1 199 ? 6.026 8.784 -16.619 1.00 96.50 199 ILE A N 1
ATOM 1543 C CA . ILE A 1 199 ? 4.641 8.401 -16.878 1.00 96.50 199 ILE A CA 1
ATOM 1544 C C . ILE A 1 199 ? 3.883 8.565 -15.569 1.00 96.50 199 ILE A C 1
ATOM 1546 O O . ILE A 1 199 ? 4.243 7.968 -14.557 1.00 96.50 199 ILE A O 1
ATOM 1550 N N . LYS A 1 200 ? 2.827 9.374 -15.592 1.00 97.75 200 LYS A N 1
ATOM 1551 C CA . LYS A 1 200 ? 1.961 9.562 -14.435 1.00 97.75 200 LYS A CA 1
ATOM 1552 C C . LYS A 1 200 ? 0.870 8.510 -14.468 1.00 97.75 200 LYS A C 1
ATOM 1554 O O . LYS A 1 200 ? 0.086 8.465 -15.421 1.00 97.75 200 LYS A O 1
ATOM 1559 N N . VAL A 1 201 ? 0.817 7.689 -13.435 1.00 98.62 201 VAL A N 1
ATOM 1560 C CA . VAL A 1 201 ? -0.131 6.588 -13.307 1.00 98.62 201 VAL A CA 1
ATOM 1561 C C . VAL A 1 201 ? -1.078 6.864 -12.156 1.00 98.62 201 VAL A C 1
ATOM 1563 O O . VAL A 1 201 ? -0.685 7.432 -11.140 1.00 98.62 201 VAL A O 1
ATOM 1566 N N . ARG A 1 202 ? -2.332 6.455 -12.329 1.00 98.69 202 ARG A N 1
ATOM 1567 C CA . ARG A 1 202 ? -3.352 6.460 -11.294 1.00 98.69 202 ARG A CA 1
ATOM 1568 C C . ARG A 1 202 ? -4.005 5.084 -11.200 1.00 98.69 202 ARG A C 1
ATOM 1570 O O . ARG A 1 202 ? -4.542 4.594 -12.196 1.00 98.69 202 ARG A O 1
ATOM 1577 N N . VAL A 1 203 ? -3.996 4.519 -9.997 1.00 98.81 203 VAL A N 1
ATOM 1578 C CA . VAL A 1 203 ? -4.669 3.265 -9.639 1.00 98.81 203 VAL A CA 1
ATOM 1579 C C . VAL A 1 203 ? -5.776 3.593 -8.642 1.00 98.81 203 VAL A C 1
ATOM 1581 O O . VAL A 1 203 ? -5.513 4.187 -7.597 1.00 98.81 203 VAL A O 1
ATOM 1584 N N . GLN A 1 204 ? -7.017 3.244 -8.974 1.00 98.69 204 GLN A N 1
ATOM 1585 C CA . GLN A 1 204 ? -8.193 3.521 -8.148 1.00 98.69 204 GLN A CA 1
ATOM 1586 C C . GLN A 1 204 ? -8.958 2.237 -7.885 1.00 98.69 204 GLN A C 1
ATOM 1588 O O . GLN A 1 204 ? -9.281 1.511 -8.820 1.00 98.69 204 GLN A O 1
ATOM 1593 N N . TYR A 1 205 ? -9.312 2.015 -6.630 1.00 98.38 205 TYR A N 1
ATOM 1594 C CA . TYR A 1 205 ? -10.139 0.902 -6.206 1.00 98.38 205 TYR A CA 1
ATOM 1595 C C . TYR A 1 205 ? -11.326 1.429 -5.408 1.00 98.38 205 TYR A C 1
ATOM 1597 O O . TYR A 1 205 ? -11.139 2.139 -4.423 1.00 98.38 205 TYR A O 1
ATOM 1605 N N . ASP A 1 206 ? -12.547 1.097 -5.819 1.00 94.25 206 ASP A N 1
ATOM 1606 C CA . ASP A 1 206 ? -13.783 1.574 -5.173 1.00 94.25 206 ASP A CA 1
ATOM 1607 C C . ASP A 1 206 ? -14.373 0.580 -4.153 1.00 94.25 206 ASP A C 1
ATOM 1609 O O . ASP A 1 206 ? -15.499 0.751 -3.688 1.00 94.25 206 ASP A O 1
ATOM 1613 N N . GLY A 1 207 ? -13.624 -0.474 -3.817 1.00 93.12 207 GLY A N 1
ATOM 1614 C CA . GLY A 1 207 ? -14.109 -1.599 -3.017 1.00 93.12 207 GLY A CA 1
ATOM 1615 C C . GLY A 1 207 ? -14.555 -2.803 -3.851 1.00 93.12 207 GLY A C 1
ATOM 1616 O O . GLY A 1 207 ? -14.756 -3.874 -3.278 1.00 93.12 207 GLY A O 1
ATOM 1617 N N . LYS A 1 208 ? -14.705 -2.656 -5.176 1.00 95.25 208 LYS A N 1
ATOM 1618 C CA . LYS A 1 208 ? -15.163 -3.721 -6.089 1.00 95.25 208 LYS A CA 1
ATOM 1619 C C . LYS A 1 208 ? -14.429 -3.756 -7.425 1.00 95.25 208 LYS A C 1
ATOM 1621 O O . LYS A 1 208 ? -14.263 -4.828 -7.997 1.00 95.25 208 LYS A O 1
ATOM 1626 N N . VAL A 1 209 ? -14.057 -2.600 -7.960 1.00 97.88 209 VAL A N 1
ATOM 1627 C CA . VAL A 1 209 ? -13.476 -2.434 -9.292 1.00 97.88 209 VAL A CA 1
ATOM 1628 C C . VAL A 1 209 ? -12.132 -1.736 -9.170 1.00 97.88 209 VAL A C 1
ATOM 1630 O O . VAL A 1 209 ? -12.021 -0.682 -8.545 1.00 97.88 209 VAL A O 1
ATOM 1633 N N . MET A 1 210 ? -11.120 -2.320 -9.806 1.00 98.56 210 MET A N 1
ATOM 1634 C CA . MET A 1 210 ? -9.800 -1.732 -9.986 1.00 98.56 210 MET A CA 1
ATOM 1635 C C . MET A 1 210 ? -9.745 -1.005 -11.330 1.00 98.56 210 MET A C 1
ATOM 1637 O O . MET A 1 210 ? -9.957 -1.610 -12.380 1.00 98.56 210 MET A O 1
ATOM 1641 N N . ASN A 1 211 ? -9.432 0.286 -11.306 1.00 98.62 211 ASN A N 1
ATOM 1642 C CA . ASN A 1 211 ? -9.221 1.112 -12.488 1.00 98.62 211 ASN A CA 1
ATOM 1643 C C . ASN A 1 211 ? -7.763 1.547 -12.552 1.00 98.62 211 ASN A C 1
ATOM 1645 O O . ASN A 1 211 ? -7.249 2.135 -11.598 1.00 98.62 211 ASN A O 1
ATOM 1649 N N . VAL A 1 212 ? -7.122 1.329 -13.697 1.00 98.69 212 VAL A N 1
ATOM 1650 C CA . VAL A 1 212 ? -5.762 1.809 -13.952 1.00 98.69 212 VAL A CA 1
ATOM 1651 C C . VAL A 1 212 ? -5.783 2.759 -15.131 1.00 98.69 212 VAL A C 1
ATOM 1653 O O . VAL A 1 212 ? -6.300 2.452 -16.205 1.00 98.69 212 VAL A O 1
ATOM 1656 N N . SER A 1 213 ? -5.223 3.946 -14.928 1.00 98.62 213 SER A N 1
ATOM 1657 C CA . SER A 1 213 ? -5.126 4.975 -15.953 1.00 98.62 213 SER A CA 1
ATOM 1658 C C . SER A 1 213 ? -3.738 5.597 -15.966 1.00 98.62 213 SER A C 1
ATOM 1660 O O . SER A 1 213 ? -3.088 5.711 -14.930 1.00 98.62 213 SER A O 1
ATOM 1662 N N . ALA A 1 214 ? -3.272 6.006 -17.140 1.00 98.06 214 ALA A N 1
ATOM 1663 C CA . ALA A 1 214 ? -1.937 6.565 -17.299 1.00 98.06 214 ALA A CA 1
ATOM 1664 C C . ALA A 1 214 ? -1.933 7.745 -18.269 1.00 98.06 214 ALA A C 1
ATOM 1666 O O . ALA A 1 214 ? -2.786 7.857 -19.155 1.00 98.06 214 ALA A O 1
ATOM 1667 N N . LYS A 1 215 ? -0.955 8.632 -18.103 1.00 95.94 215 LYS A N 1
ATOM 1668 C CA . LYS A 1 215 ? -0.646 9.695 -19.059 1.00 95.94 215 LYS A CA 1
ATOM 1669 C C . LYS A 1 215 ? 0.843 9.988 -19.111 1.00 95.94 215 LYS A C 1
ATOM 1671 O O . LYS A 1 215 ? 1.588 9.704 -18.178 1.00 95.94 215 LYS A O 1
ATOM 1676 N N . THR A 1 216 ? 1.257 10.620 -20.199 1.00 94.12 216 THR A N 1
ATOM 1677 C CA . THR A 1 216 ? 2.618 11.147 -20.359 1.00 94.12 216 THR A CA 1
ATOM 1678 C C . THR A 1 216 ? 2.620 12.658 -20.173 1.00 94.12 216 THR A C 1
ATOM 1680 O O . THR A 1 216 ? 1.572 13.301 -20.247 1.00 94.12 216 THR A O 1
ATOM 1683 N N . ASN A 1 217 ? 3.802 13.257 -20.042 1.00 86.38 217 ASN A N 1
ATOM 1684 C CA . ASN A 1 217 ? 3.943 14.716 -20.011 1.00 86.38 217 ASN A CA 1
ATOM 1685 C C . ASN A 1 217 ? 3.505 15.411 -21.314 1.00 86.38 217 ASN A C 1
ATOM 1687 O O . ASN A 1 217 ? 3.274 16.616 -21.312 1.00 86.38 217 ASN A O 1
ATOM 1691 N N . LYS A 1 218 ? 3.365 14.671 -22.423 1.00 85.31 218 LYS A N 1
ATOM 1692 C CA . LYS A 1 218 ? 2.867 15.206 -23.701 1.00 85.31 218 LYS A CA 1
ATOM 1693 C C . LYS A 1 218 ? 1.341 15.318 -23.749 1.00 85.31 218 LYS A C 1
ATOM 1695 O O . LYS A 1 218 ? 0.809 15.977 -24.636 1.00 85.31 218 LYS A O 1
ATOM 1700 N N . THR A 1 219 ? 0.637 14.650 -22.836 1.00 85.38 219 THR A N 1
ATOM 1701 C CA . THR A 1 219 ? -0.825 14.529 -22.836 1.00 85.38 219 THR A CA 1
ATOM 1702 C C . THR A 1 219 ? -1.412 15.136 -21.568 1.00 85.38 219 THR A C 1
ATOM 1704 O O . THR A 1 219 ? -0.991 14.808 -20.461 1.00 85.38 219 THR A O 1
ATOM 1707 N N . SER A 1 220 ? -2.424 15.988 -21.709 1.00 82.88 220 SER A N 1
ATOM 1708 C CA . SER A 1 220 ? -3.126 16.593 -20.570 1.00 82.88 220 SER A CA 1
ATOM 1709 C C . SER A 1 220 ? -4.012 15.586 -19.822 1.00 82.88 220 SER A C 1
ATOM 1711 O O . SER A 1 220 ? -4.046 15.592 -18.586 1.00 82.88 220 SER A O 1
ATOM 1713 N N . GLU A 1 221 ? -4.679 14.696 -20.558 1.00 93.44 221 GLU A N 1
ATOM 1714 C CA . GLU A 1 221 ? -5.682 13.755 -20.048 1.00 93.44 221 GLU A CA 1
ATOM 1715 C C . GLU A 1 221 ? -5.122 12.360 -19.748 1.00 93.44 221 GLU A C 1
ATOM 1717 O O . GLU A 1 221 ? -4.240 11.863 -20.448 1.00 93.44 221 GLU A O 1
ATOM 1722 N N . TYR A 1 222 ? -5.696 11.705 -18.735 1.00 97.12 222 TYR A N 1
ATOM 1723 C CA . TYR A 1 222 ? -5.464 10.288 -18.456 1.00 97.12 222 TYR A CA 1
ATOM 1724 C C . TYR A 1 222 ? -6.183 9.401 -19.470 1.00 97.12 222 TYR A C 1
ATOM 1726 O O . TYR A 1 222 ? -7.337 9.644 -19.820 1.00 97.12 222 TYR A O 1
ATOM 1734 N N . LYS A 1 223 ? -5.508 8.339 -19.912 1.00 97.69 223 LYS A N 1
ATOM 1735 C CA . LYS A 1 223 ? -6.114 7.249 -20.677 1.00 97.69 223 LYS A CA 1
ATOM 1736 C C . LYS A 1 223 ? -6.425 6.098 -19.731 1.00 97.69 223 LYS A C 1
ATOM 1738 O O . LYS A 1 223 ? -5.543 5.663 -18.995 1.00 97.69 223 LYS A O 1
ATOM 1743 N N . LEU A 1 224 ? -7.672 5.627 -19.742 1.00 98.19 224 LEU A N 1
ATOM 1744 C CA . LEU A 1 224 ? -8.069 4.417 -19.024 1.00 98.19 224 LEU A CA 1
ATOM 1745 C C . LEU A 1 224 ? -7.435 3.209 -19.723 1.00 98.19 224 LEU A C 1
ATOM 1747 O O . LEU A 1 224 ? -7.719 2.950 -20.896 1.00 98.19 224 LEU A O 1
ATOM 1751 N N . ILE A 1 225 ? -6.554 2.517 -19.007 1.00 98.31 225 ILE A N 1
ATOM 1752 C CA . ILE A 1 225 ? -5.816 1.357 -19.505 1.00 98.31 225 ILE A CA 1
ATOM 1753 C C . ILE A 1 225 ? -6.687 0.111 -19.359 1.00 98.31 225 ILE A C 1
ATOM 1755 O O . ILE A 1 225 ? -6.968 -0.548 -20.358 1.00 98.31 225 ILE A O 1
ATOM 1759 N N . PHE A 1 226 ? -7.200 -0.139 -18.152 1.00 98.31 226 PHE A N 1
ATOM 1760 C CA . PHE A 1 226 ? -8.221 -1.154 -17.896 1.00 98.31 226 PHE A CA 1
ATOM 1761 C C . PHE A 1 226 ? -9.103 -0.795 -16.693 1.00 98.31 226 PHE A C 1
ATOM 1763 O O . PHE A 1 226 ? -8.773 0.073 -15.879 1.00 98.31 226 PHE A O 1
ATOM 1770 N N . SER A 1 227 ? -10.233 -1.495 -16.605 1.00 98.44 227 SER A N 1
ATOM 1771 C CA . SER A 1 227 ? -11.187 -1.471 -15.497 1.00 98.44 227 SER A CA 1
ATOM 1772 C C . SER A 1 227 ? -11.669 -2.900 -15.268 1.00 98.44 227 SER A C 1
ATOM 1774 O O . SER A 1 227 ? -12.267 -3.485 -16.172 1.00 98.44 227 SER A O 1
ATOM 1776 N N . LEU A 1 228 ? -11.369 -3.479 -14.104 1.00 98.00 228 LEU A N 1
ATOM 1777 C CA . LEU A 1 228 ? -11.650 -4.887 -13.822 1.00 98.00 228 LEU A CA 1
ATOM 1778 C C . LEU A 1 228 ? -12.300 -5.059 -12.440 1.00 98.00 228 LEU A C 1
ATOM 1780 O O . LEU A 1 228 ? -11.765 -4.549 -11.452 1.00 98.00 228 LEU A O 1
ATOM 1784 N N . PRO A 1 229 ? -13.421 -5.794 -12.330 1.00 98.12 229 PRO A N 1
ATOM 1785 C CA . PRO A 1 229 ? -13.928 -6.250 -11.042 1.00 98.12 229 PRO A CA 1
ATOM 1786 C C . PRO A 1 229 ? -12.904 -7.149 -10.339 1.00 98.12 229 PRO A C 1
ATOM 1788 O O . PRO A 1 229 ? -12.433 -8.125 -10.919 1.00 98.12 229 PRO A O 1
ATOM 1791 N N . LEU A 1 230 ? -12.580 -6.842 -9.086 1.00 96.81 230 LEU A N 1
ATOM 1792 C CA . LEU A 1 230 ? -11.636 -7.610 -8.281 1.00 96.81 230 LEU A CA 1
ATOM 1793 C C . LEU A 1 230 ? -12.043 -7.562 -6.808 1.00 96.81 230 LEU A C 1
ATOM 1795 O O . LEU A 1 230 ? -12.110 -6.494 -6.214 1.00 96.81 230 LEU A O 1
ATOM 1799 N N . GLU A 1 231 ? -12.264 -8.724 -6.198 1.00 96.06 231 GLU A N 1
ATOM 1800 C CA . GLU A 1 231 ? -12.549 -8.826 -4.766 1.00 96.06 231 GLU A CA 1
ATOM 1801 C C . GLU A 1 231 ? -11.248 -9.033 -3.978 1.00 96.06 231 GLU A C 1
ATOM 1803 O O . GLU A 1 231 ? -10.795 -10.162 -3.776 1.00 96.06 231 GLU A O 1
ATOM 1808 N N . LEU A 1 232 ? -10.627 -7.939 -3.525 1.00 97.44 232 LEU A N 1
ATOM 1809 C CA . LEU A 1 232 ? -9.320 -8.000 -2.854 1.00 97.44 232 LEU A CA 1
ATOM 1810 C C . LEU A 1 232 ? -9.321 -8.831 -1.555 1.00 97.44 232 LEU A C 1
ATOM 1812 O O . LEU A 1 232 ? -8.308 -9.453 -1.233 1.00 97.44 232 LEU A O 1
ATOM 1816 N N . SER A 1 233 ? -10.450 -8.911 -0.839 1.00 95.88 233 SER A N 1
ATOM 1817 C CA . SER A 1 233 ? -10.604 -9.725 0.382 1.00 95.88 233 SER A CA 1
ATOM 1818 C C . SER A 1 233 ? -10.448 -11.230 0.153 1.00 95.88 233 SER A C 1
ATOM 1820 O O . SER A 1 233 ? -10.199 -11.968 1.104 1.00 95.88 233 SER A O 1
ATOM 1822 N N . SER A 1 234 ? -10.551 -11.698 -1.096 1.00 96.31 234 SER A N 1
ATOM 1823 C CA . SER A 1 234 ? -10.299 -13.102 -1.447 1.00 96.31 234 SER A CA 1
ATOM 1824 C C . SER A 1 234 ? -8.809 -13.464 -1.465 1.00 96.31 234 SER A C 1
ATOM 1826 O O . SER A 1 234 ? -8.463 -14.645 -1.421 1.00 96.31 234 SER A O 1
ATOM 1828 N N . TYR A 1 235 ? -7.921 -12.468 -1.535 1.00 97.44 235 TYR A N 1
ATOM 1829 C CA . TYR A 1 235 ? -6.489 -12.674 -1.782 1.00 97.44 235 TYR A CA 1
ATOM 1830 C C . TYR A 1 235 ? -5.589 -12.045 -0.720 1.00 97.44 235 TYR A C 1
ATOM 1832 O O . TYR A 1 235 ? -4.479 -12.529 -0.497 1.00 97.44 235 TYR A O 1
ATOM 1840 N N . LEU A 1 236 ? -6.063 -10.985 -0.063 1.00 98.31 236 LEU A N 1
ATOM 1841 C CA . LEU A 1 236 ? -5.290 -10.184 0.878 1.00 98.31 236 LEU A CA 1
ATOM 1842 C C . LEU A 1 236 ? -5.913 -10.202 2.283 1.00 98.31 236 LEU A C 1
ATOM 1844 O O . LEU A 1 236 ? -7.139 -10.240 2.413 1.00 98.31 236 LEU A O 1
ATOM 1848 N N . PRO A 1 237 ? -5.096 -10.146 3.351 1.00 97.19 237 PRO A N 1
ATOM 1849 C CA . PRO A 1 237 ? -5.588 -9.983 4.722 1.00 97.19 237 PRO A CA 1
ATOM 1850 C C . PRO A 1 237 ? -6.245 -8.609 4.947 1.00 97.19 237 PRO A C 1
ATOM 1852 O O . PRO A 1 237 ? -6.169 -7.726 4.095 1.00 97.19 237 PRO A O 1
ATOM 1855 N N . GLU A 1 238 ? -6.876 -8.419 6.114 1.00 94.38 238 GLU A N 1
ATOM 1856 C CA . GLU A 1 238 ? -7.536 -7.150 6.475 1.00 94.38 238 GLU A CA 1
ATOM 1857 C C . GLU A 1 238 ? -6.578 -5.952 6.472 1.00 94.38 238 GLU A C 1
ATOM 1859 O O . GLU A 1 238 ? -6.978 -4.855 6.093 1.00 94.38 238 GLU A O 1
ATOM 1864 N N . LYS A 1 239 ? -5.318 -6.155 6.881 1.00 94.12 239 LYS A N 1
ATOM 1865 C CA . LYS A 1 239 ? -4.262 -5.133 6.896 1.00 94.12 239 LYS A CA 1
ATOM 1866 C C . LYS A 1 239 ? -3.154 -5.516 5.922 1.00 94.12 239 LYS A C 1
ATOM 1868 O O . LYS A 1 239 ? -2.636 -6.626 6.000 1.00 94.12 239 LYS A O 1
ATOM 1873 N N . VAL A 1 240 ? -2.790 -4.599 5.033 1.00 97.38 240 VAL A N 1
ATOM 1874 C CA . VAL A 1 240 ? -1.762 -4.785 3.998 1.00 97.38 240 VAL A CA 1
ATOM 1875 C C . VAL A 1 240 ? -0.765 -3.638 4.020 1.00 97.38 240 VAL A C 1
ATOM 1877 O O . VAL A 1 240 ? -1.070 -2.547 4.489 1.00 97.38 240 VAL A O 1
ATOM 1880 N N . PHE A 1 241 ? 0.413 -3.850 3.458 1.00 97.94 241 PHE A N 1
ATOM 1881 C CA . PHE A 1 241 ? 1.346 -2.781 3.139 1.00 97.94 241 PHE A CA 1
ATOM 1882 C C . PHE A 1 241 ? 1.141 -2.330 1.694 1.00 97.94 241 PHE A C 1
ATOM 1884 O O . PHE A 1 241 ? 0.953 -3.153 0.796 1.00 97.94 241 PHE A O 1
ATOM 1891 N N . VAL A 1 242 ? 1.180 -1.014 1.485 1.00 98.44 242 VAL A N 1
ATOM 1892 C CA . VAL A 1 242 ? 1.133 -0.374 0.164 1.00 98.44 242 VAL A CA 1
ATOM 1893 C C . VAL A 1 242 ? 2.550 0.009 -0.234 1.00 98.44 242 VAL A C 1
ATOM 1895 O O . VAL A 1 242 ? 3.307 0.521 0.596 1.00 98.44 242 VAL A O 1
ATOM 1898 N N . GLY A 1 243 ? 2.938 -0.254 -1.476 1.00 98.31 243 GLY A N 1
ATOM 1899 C CA . GLY A 1 243 ? 4.326 -0.071 -1.872 1.00 98.31 243 GLY A CA 1
ATOM 1900 C C . GLY A 1 243 ? 4.599 -0.271 -3.349 1.00 98.31 243 GLY A C 1
ATOM 1901 O O . GLY A 1 243 ? 3.683 -0.324 -4.167 1.00 98.31 243 GLY A O 1
ATOM 1902 N N . PHE A 1 244 ? 5.880 -0.411 -3.671 1.00 98.44 244 PHE A N 1
ATOM 1903 C CA . PHE A 1 244 ? 6.357 -0.771 -4.998 1.00 98.44 244 PHE A CA 1
ATOM 1904 C C . PHE A 1 244 ? 7.359 -1.912 -4.919 1.00 98.44 244 PHE A C 1
ATOM 1906 O O . PHE A 1 244 ? 8.071 -2.067 -3.927 1.00 98.44 244 PHE A O 1
ATOM 1913 N N . SER A 1 245 ? 7.423 -2.682 -5.996 1.00 97.12 245 SER A N 1
ATOM 1914 C CA . SER A 1 245 ? 8.424 -3.716 -6.227 1.00 97.12 245 SER A CA 1
ATOM 1915 C C . SER A 1 245 ? 9.022 -3.524 -7.608 1.00 97.12 245 SER A C 1
ATOM 1917 O O . SER A 1 245 ? 8.332 -3.081 -8.521 1.00 97.12 245 SER A O 1
ATOM 1919 N N . ALA A 1 246 ? 10.296 -3.837 -7.778 1.00 94.19 246 ALA A N 1
ATOM 1920 C CA . ALA A 1 246 ? 10.923 -3.863 -9.088 1.00 94.19 246 ALA A CA 1
ATOM 1921 C C . ALA A 1 246 ? 12.057 -4.877 -9.100 1.00 94.19 246 ALA A C 1
ATOM 1923 O O . ALA A 1 246 ? 12.619 -5.220 -8.055 1.00 94.19 246 ALA A O 1
ATOM 1924 N N . SER A 1 247 ? 12.429 -5.304 -10.298 1.00 89.56 247 SER A N 1
ATOM 1925 C CA . SER A 1 247 ? 13.595 -6.145 -10.509 1.00 89.56 247 SER A CA 1
ATOM 1926 C C . SER A 1 247 ? 14.366 -5.730 -11.758 1.00 89.56 247 SER A C 1
ATOM 1928 O O . SER A 1 247 ? 13.875 -5.034 -12.655 1.00 89.56 247 SER A O 1
ATOM 1930 N N . THR A 1 248 ? 15.613 -6.176 -11.798 1.00 81.75 248 THR A N 1
ATOM 1931 C CA . THR A 1 248 ? 16.434 -6.216 -13.002 1.00 81.75 248 THR A CA 1
ATOM 1932 C C . THR A 1 248 ? 16.795 -7.666 -13.307 1.00 81.75 248 THR A C 1
ATOM 1934 O O . THR A 1 248 ? 16.882 -8.511 -12.410 1.00 81.75 248 THR A O 1
ATOM 1937 N N . GLY A 1 249 ? 16.987 -7.975 -14.587 1.00 71.06 249 GLY A N 1
ATOM 1938 C CA . GLY A 1 249 ? 17.418 -9.293 -15.053 1.00 71.06 249 GLY A CA 1
ATOM 1939 C C . GLY A 1 249 ? 18.832 -9.238 -15.627 1.00 71.06 249 GLY A C 1
ATOM 1940 O O . GLY A 1 249 ? 19.683 -8.480 -15.172 1.00 71.06 249 GLY A O 1
ATOM 1941 N N . ASN A 1 250 ? 19.077 -10.001 -16.693 1.00 61.19 250 ASN A N 1
ATOM 1942 C CA . ASN A 1 250 ? 20.258 -9.808 -17.555 1.00 61.19 250 ASN A CA 1
ATOM 1943 C C . ASN A 1 250 ? 20.144 -8.536 -18.426 1.00 61.19 250 ASN A C 1
ATOM 1945 O O . ASN A 1 250 ? 21.115 -8.097 -19.041 1.00 61.19 250 ASN A O 1
ATOM 1949 N N . ALA A 1 251 ? 18.929 -7.996 -18.493 1.00 63.09 251 ALA A N 1
ATOM 1950 C CA . ALA A 1 251 ? 18.551 -6.698 -19.017 1.00 63.09 251 ALA A CA 1
ATOM 1951 C C . ALA A 1 251 ? 18.711 -5.634 -17.919 1.00 63.09 251 ALA A C 1
ATOM 1953 O O . ALA A 1 251 ? 18.294 -5.879 -16.786 1.00 63.09 251 ALA A O 1
ATOM 1954 N N . ILE A 1 252 ? 19.309 -4.479 -18.235 1.00 68.00 252 ILE A N 1
ATOM 1955 C CA . ILE A 1 252 ? 19.582 -3.425 -17.245 1.00 68.00 252 ILE A CA 1
ATOM 1956 C C . ILE A 1 252 ? 18.680 -2.217 -17.504 1.00 68.00 252 ILE A C 1
ATOM 1958 O O . ILE A 1 252 ? 18.685 -1.637 -18.593 1.00 68.00 252 ILE A O 1
ATOM 1962 N N . GLN A 1 253 ? 17.944 -1.810 -16.471 1.00 77.00 253 GLN A N 1
ATOM 1963 C CA . GLN A 1 253 ? 17.216 -0.548 -16.415 1.00 77.00 253 GLN A CA 1
ATOM 1964 C C . GLN A 1 253 ? 17.218 0.001 -14.986 1.00 77.00 253 GLN A C 1
ATOM 1966 O O . GLN A 1 253 ? 17.317 -0.759 -14.022 1.00 77.00 253 GLN A O 1
ATOM 1971 N N . THR A 1 254 ? 17.059 1.314 -14.840 1.00 83.94 254 THR A N 1
ATOM 1972 C CA . THR A 1 254 ? 16.738 1.925 -13.548 1.00 83.94 254 THR A CA 1
ATOM 1973 C C . THR A 1 254 ? 15.229 2.033 -13.390 1.00 83.94 254 THR A C 1
ATOM 1975 O O . THR A 1 254 ? 14.516 2.434 -14.313 1.00 83.94 254 THR A O 1
ATOM 1978 N N . ASN A 1 255 ? 14.750 1.673 -12.202 1.00 90.06 255 ASN A N 1
ATOM 1979 C CA . ASN A 1 255 ? 13.339 1.639 -11.840 1.00 90.06 255 ASN A CA 1
ATOM 1980 C C . ASN A 1 255 ? 13.081 2.743 -10.805 1.00 90.06 255 ASN A C 1
ATOM 1982 O O . ASN A 1 255 ? 13.217 2.524 -9.599 1.00 90.06 255 ASN A O 1
ATOM 1986 N N . CYS A 1 256 ? 12.745 3.945 -11.284 1.00 92.75 256 CYS A N 1
ATOM 1987 C CA . CYS A 1 256 ? 12.619 5.132 -10.442 1.00 92.75 256 CYS A CA 1
ATOM 1988 C C . CYS A 1 256 ? 11.155 5.487 -10.142 1.00 92.75 256 CYS A C 1
ATOM 1990 O O . CYS A 1 256 ? 10.342 5.645 -11.058 1.00 92.75 256 CYS A O 1
ATOM 1992 N N . LEU A 1 257 ? 10.872 5.786 -8.876 1.00 96.12 257 LEU A N 1
ATOM 1993 C CA . LEU A 1 257 ? 9.644 6.440 -8.429 1.00 96.12 257 LEU A CA 1
ATOM 1994 C C . LEU A 1 257 ? 9.941 7.908 -8.088 1.00 96.12 257 LEU A C 1
ATOM 1996 O O . LEU A 1 257 ? 10.780 8.204 -7.232 1.00 96.12 257 LEU A O 1
ATOM 2000 N N . LYS A 1 258 ? 9.291 8.848 -8.785 1.00 96.38 258 LYS A N 1
ATOM 2001 C CA . LYS A 1 258 ? 9.545 10.295 -8.629 1.00 96.38 258 LYS A CA 1
ATOM 2002 C C . LYS A 1 258 ? 8.599 10.972 -7.647 1.00 96.38 258 LYS A C 1
ATOM 2004 O O . LYS A 1 258 ? 9.037 11.857 -6.919 1.00 96.38 258 LYS A O 1
ATOM 2009 N N . THR A 1 259 ? 7.338 10.561 -7.647 1.00 97.94 259 THR A N 1
ATOM 2010 C CA . THR A 1 259 ? 6.292 11.056 -6.750 1.00 97.94 259 THR A CA 1
ATOM 2011 C C . THR A 1 259 ? 5.405 9.897 -6.335 1.00 97.94 259 THR A C 1
ATOM 2013 O O . THR A 1 259 ? 5.293 8.919 -7.078 1.00 97.94 259 THR A O 1
ATOM 2016 N N . TRP A 1 260 ? 4.776 10.003 -5.169 1.00 98.56 260 TRP A N 1
ATOM 2017 C CA . TRP A 1 260 ? 3.814 9.014 -4.708 1.00 98.56 260 TRP A CA 1
ATOM 2018 C C . TRP A 1 260 ? 2.797 9.630 -3.766 1.00 98.56 260 TRP A C 1
ATOM 2020 O O . TRP A 1 260 ? 3.121 10.117 -2.687 1.00 98.56 260 TRP A O 1
ATOM 2030 N N . GLU A 1 261 ? 1.550 9.579 -4.189 1.00 98.38 261 GLU A N 1
ATOM 2031 C CA . GLU A 1 261 ? 0.391 10.017 -3.443 1.00 98.38 261 GLU A CA 1
ATOM 2032 C C . GLU A 1 261 ? -0.523 8.814 -3.242 1.00 98.38 261 GLU A C 1
ATOM 2034 O O . GLU A 1 261 ? -0.759 8.039 -4.175 1.00 98.38 261 GLU A O 1
ATOM 2039 N N . PHE A 1 262 ? -1.042 8.649 -2.036 1.00 98.12 262 PHE A N 1
ATOM 2040 C CA . PHE A 1 262 ? -1.997 7.604 -1.704 1.00 98.12 262 PHE A CA 1
ATOM 2041 C C . PHE A 1 262 ? -3.072 8.206 -0.817 1.00 98.12 262 PHE A C 1
ATOM 2043 O O . PHE A 1 262 ? -2.752 8.942 0.113 1.00 98.12 262 PHE A O 1
ATOM 2050 N N . HIS A 1 263 ? -4.322 7.885 -1.128 1.00 95.31 263 HIS A N 1
ATOM 2051 C CA . HIS A 1 263 ? -5.478 8.240 -0.329 1.00 95.31 263 HIS A CA 1
ATOM 2052 C C . HIS A 1 263 ? -6.388 7.040 -0.150 1.00 95.31 263 HIS A C 1
ATOM 2054 O O . HIS A 1 263 ? -6.594 6.283 -1.102 1.00 95.31 263 HIS A O 1
ATOM 2060 N N . SER A 1 264 ? -6.993 6.894 1.022 1.00 93.00 264 SER A N 1
ATOM 2061 C CA . SER A 1 264 ? -7.933 5.799 1.281 1.00 93.00 264 SER A CA 1
ATOM 2062 C C . SER A 1 264 ? -9.171 6.232 2.049 1.00 93.00 264 SER A C 1
ATOM 2064 O O . SER A 1 264 ? -9.184 7.252 2.722 1.00 93.00 264 SER A O 1
ATOM 2066 N N . SER A 1 265 ? -10.244 5.449 1.953 1.00 88.19 265 SER A N 1
ATOM 2067 C CA . SER A 1 265 ? -11.361 5.573 2.890 1.00 88.19 265 SER A CA 1
ATOM 2068 C C . SER A 1 265 ? -11.005 4.916 4.219 1.00 88.19 265 SER A C 1
ATOM 2070 O O . SER A 1 265 ? -10.403 3.842 4.240 1.00 88.19 265 SER A O 1
ATOM 2072 N N . HIS A 1 266 ? -11.450 5.516 5.315 1.00 76.75 266 HIS A N 1
ATOM 2073 C CA . HIS A 1 266 ? -11.241 4.981 6.651 1.00 76.75 266 HIS A CA 1
ATOM 2074 C C . HIS A 1 266 ? -12.113 3.743 6.921 1.00 76.75 266 HIS A C 1
ATOM 2076 O O . HIS A 1 266 ? -13.280 3.694 6.527 1.00 76.75 266 HIS A O 1
ATOM 2082 N N . ILE A 1 267 ? -11.549 2.755 7.618 1.00 72.88 267 ILE A N 1
ATOM 2083 C CA . ILE A 1 267 ? -12.299 1.685 8.280 1.00 72.88 267 ILE A CA 1
ATOM 2084 C C . ILE A 1 267 ? -11.900 1.748 9.749 1.00 72.88 267 ILE A C 1
ATOM 2086 O O . ILE A 1 267 ? -10.815 1.280 10.096 1.00 72.88 267 ILE A O 1
ATOM 2090 N N . ASP A 1 268 ? -12.770 2.309 10.591 1.00 63.78 268 ASP A N 1
ATOM 2091 C CA . ASP A 1 268 ? -12.495 2.489 12.017 1.00 63.78 268 ASP A CA 1
ATOM 2092 C C . ASP A 1 268 ? -12.099 1.152 12.667 1.00 63.78 268 ASP A C 1
ATOM 2094 O O . ASP A 1 268 ? -12.823 0.160 12.543 1.00 63.78 268 ASP A O 1
ATOM 2098 N N . ASP A 1 269 ? -10.960 1.116 13.356 1.00 52.41 269 ASP A N 1
ATOM 2099 C CA . ASP A 1 269 ? -10.612 0.057 14.320 1.00 52.41 269 ASP A CA 1
ATOM 2100 C C . ASP A 1 269 ? -10.889 0.499 15.765 1.00 52.41 269 ASP A C 1
ATOM 2102 O O . ASP A 1 269 ? -11.095 -0.341 16.633 1.00 52.41 269 ASP A O 1
ATOM 2106 N N . GLU A 1 270 ? -10.961 1.805 16.025 1.00 56.34 270 GLU A N 1
ATOM 2107 C CA . GLU A 1 270 ? -11.149 2.357 17.367 1.00 56.34 270 GLU A CA 1
ATOM 2108 C C . GLU A 1 270 ? -12.631 2.590 17.679 1.00 56.34 270 GLU A C 1
ATOM 2110 O O . GLU A 1 270 ? -13.100 3.710 17.875 1.00 56.34 270 GLU A O 1
ATOM 2115 N N . GLU A 1 271 ? -13.404 1.513 17.764 1.00 53.03 271 GLU A N 1
ATOM 2116 C CA . GLU A 1 271 ? -14.526 1.556 18.698 1.00 53.03 271 GLU A CA 1
ATOM 2117 C C . GLU A 1 271 ? -13.903 1.505 20.094 1.00 53.03 271 GLU A C 1
ATOM 2119 O O . GLU A 1 271 ? -13.138 0.587 20.378 1.00 53.03 271 GLU A O 1
ATOM 2124 N N . LEU A 1 272 ? -14.153 2.506 20.953 1.00 58.94 272 LEU A N 1
ATOM 2125 C CA . LEU A 1 272 ? -13.736 2.446 22.357 1.00 58.94 272 LEU A CA 1
ATOM 2126 C C . LEU A 1 272 ? -14.310 1.153 22.951 1.00 58.94 272 LEU A C 1
ATOM 2128 O O . LEU A 1 272 ? -15.461 1.129 23.388 1.00 58.94 272 LEU A O 1
ATOM 2132 N N . GLU A 1 273 ? -13.517 0.083 22.988 1.00 64.12 273 GLU A N 1
ATOM 2133 C CA . GLU A 1 273 ? -13.955 -1.242 23.440 1.00 64.12 273 GLU A CA 1
ATOM 2134 C C . GLU A 1 273 ? -14.541 -1.178 24.858 1.00 64.12 273 GLU A C 1
ATOM 2136 O O . GLU A 1 273 ? -15.438 -1.936 25.217 1.00 64.12 273 GLU A O 1
ATOM 2141 N N . MET A 1 274 ? -14.087 -0.204 25.650 1.00 67.88 274 MET A N 1
ATOM 2142 C CA . MET A 1 274 ? -14.611 0.100 26.976 1.00 67.88 274 MET A CA 1
ATOM 2143 C C . MET A 1 274 ? -16.020 0.705 26.982 1.00 67.88 274 MET A C 1
ATOM 2145 O O . MET A 1 274 ? -16.788 0.402 27.893 1.00 67.88 274 MET A O 1
ATOM 2149 N N . LEU A 1 275 ? -16.393 1.523 25.990 1.00 68.50 275 LEU A N 1
ATOM 2150 C CA . LEU A 1 275 ? -17.774 2.005 25.851 1.00 68.50 275 LEU A CA 1
ATOM 2151 C C . LEU A 1 275 ? -18.711 0.842 25.523 1.00 68.50 275 LEU A C 1
ATOM 2153 O O . LEU A 1 275 ? -19.782 0.741 26.113 1.00 68.50 275 LEU A O 1
ATOM 2157 N N . TRP A 1 276 ? -18.280 -0.075 24.658 1.00 69.25 276 TRP A N 1
ATOM 2158 C CA . TRP A 1 276 ? -19.028 -1.297 24.367 1.00 69.25 276 TRP A CA 1
ATOM 2159 C C . TRP A 1 276 ? -19.104 -2.257 25.548 1.00 69.25 276 TRP A C 1
ATOM 2161 O O . TRP A 1 276 ? -20.154 -2.843 25.784 1.00 69.25 276 TRP A O 1
ATOM 2171 N N . ALA A 1 277 ? -18.026 -2.407 26.319 1.00 75.94 277 ALA A N 1
ATOM 2172 C CA . ALA A 1 277 ? -18.053 -3.208 27.536 1.00 75.94 277 ALA A CA 1
ATOM 2173 C C . ALA A 1 277 ? -19.080 -2.661 28.541 1.00 75.94 277 ALA A C 1
ATOM 2175 O O . ALA A 1 277 ? -19.810 -3.439 29.150 1.00 75.94 277 ALA A O 1
ATOM 2176 N N . LEU A 1 278 ? -19.174 -1.336 28.692 1.00 80.88 278 LEU A N 1
ATOM 2177 C CA . LEU A 1 278 ? -20.163 -0.710 29.573 1.00 80.88 278 LEU A CA 1
ATOM 2178 C C . LEU A 1 278 ? -21.588 -0.852 29.044 1.00 80.88 278 LEU A C 1
ATOM 2180 O O . LEU A 1 278 ? -22.458 -1.274 29.800 1.00 80.88 278 LEU A O 1
ATOM 2184 N N . ASP A 1 279 ? -21.807 -0.590 27.756 1.00 79.19 279 ASP A N 1
ATOM 2185 C CA . ASP A 1 279 ? -23.105 -0.782 27.098 1.00 79.19 279 ASP A CA 1
ATOM 2186 C C . ASP A 1 279 ? -23.594 -2.233 27.237 1.00 79.19 279 ASP A C 1
ATOM 2188 O O . ASP A 1 279 ? -24.719 -2.501 27.667 1.00 79.19 279 ASP A O 1
ATOM 2192 N N . TYR A 1 280 ? -22.700 -3.198 27.009 1.00 79.38 280 TYR A N 1
ATOM 2193 C CA . TYR A 1 280 ? -23.002 -4.612 27.185 1.00 79.38 280 TYR A CA 1
ATOM 2194 C C . TYR A 1 280 ? -23.388 -4.954 28.632 1.00 79.38 280 TYR A C 1
ATOM 2196 O O . TYR A 1 280 ? -24.348 -5.692 28.854 1.00 79.38 280 TYR A O 1
ATOM 2204 N N . LEU A 1 281 ? -22.680 -4.420 29.633 1.00 83.50 281 LEU A N 1
ATOM 2205 C CA . LEU A 1 281 ? -23.012 -4.660 31.040 1.00 83.50 281 LEU A CA 1
ATOM 2206 C C . LEU A 1 281 ? -24.335 -4.001 31.441 1.00 83.50 281 LEU A C 1
ATOM 2208 O O . LEU A 1 281 ? -25.128 -4.604 32.169 1.00 83.50 281 LEU A O 1
ATOM 2212 N N . HIS A 1 282 ? -24.582 -2.774 30.990 1.00 85.12 282 HIS A N 1
ATOM 2213 C CA . HIS A 1 282 ? -25.732 -1.985 31.420 1.00 85.12 282 HIS A CA 1
ATOM 2214 C C . HIS A 1 282 ? -27.027 -2.389 30.717 1.00 85.12 282 HIS A C 1
ATOM 2216 O O . HIS A 1 282 ? -28.062 -2.477 31.388 1.00 85.12 282 HIS A O 1
ATOM 2222 N N . ASP A 1 283 ? -26.959 -2.690 29.421 1.00 78.88 283 ASP A N 1
ATOM 2223 C CA . ASP A 1 283 ? -28.133 -2.902 28.571 1.00 78.88 283 ASP A CA 1
ATOM 2224 C C . ASP A 1 283 ? -28.063 -4.175 27.705 1.00 78.88 283 ASP A C 1
ATOM 2226 O O . ASP A 1 283 ? -29.108 -4.702 27.322 1.00 78.88 283 ASP A O 1
ATOM 2230 N N . GLY A 1 284 ? -26.871 -4.728 27.447 1.00 75.25 284 GLY A N 1
ATOM 2231 C CA . GLY A 1 284 ? -26.697 -5.955 26.650 1.00 75.25 284 GLY A CA 1
ATOM 2232 C C . GLY A 1 284 ? -26.909 -7.280 27.404 1.00 75.25 284 GLY A C 1
ATOM 2233 O O . GLY A 1 284 ? -27.136 -8.317 26.778 1.00 75.25 284 GLY A O 1
ATOM 2234 N N . CYS A 1 285 ? -26.847 -7.275 28.738 1.00 77.69 285 CYS A N 1
ATOM 2235 C CA . CYS A 1 285 ? -27.032 -8.463 29.579 1.00 77.69 285 CYS A CA 1
ATOM 2236 C C . CYS A 1 285 ? -28.518 -8.706 29.915 1.00 77.69 285 CYS A C 1
ATOM 2238 O O . CYS A 1 285 ? -29.264 -7.759 30.151 1.00 77.69 285 CYS A O 1
ATOM 2240 N N . GLU A 1 286 ? -28.937 -9.977 30.063 1.00 78.62 286 GLU A N 1
ATOM 2241 C CA . GLU A 1 286 ? -30.313 -10.355 30.482 1.00 78.62 286 GLU A CA 1
ATOM 2242 C C . GLU A 1 286 ? -30.747 -9.641 31.772 1.00 78.62 286 GLU A C 1
ATOM 2244 O O . GLU A 1 286 ? -31.907 -9.281 31.970 1.00 78.62 286 GLU A O 1
ATOM 2249 N N . LYS A 1 287 ? -29.783 -9.416 32.662 1.00 80.19 287 LYS A N 1
ATOM 2250 C CA . LYS A 1 287 ? -29.935 -8.555 33.823 1.00 80.19 287 LYS A CA 1
ATOM 2251 C C . LYS A 1 287 ? -28.844 -7.501 33.777 1.00 80.19 287 LYS A C 1
ATOM 2253 O O . LYS A 1 287 ? -27.680 -7.841 33.579 1.00 80.19 287 LYS A O 1
ATOM 2258 N N . ARG A 1 288 ? -29.212 -6.248 34.028 1.00 86.25 288 ARG A N 1
ATOM 2259 C CA . ARG A 1 288 ? -28.280 -5.118 34.058 1.00 86.25 288 ARG A CA 1
ATOM 2260 C C . ARG A 1 288 ? -27.207 -5.346 35.122 1.00 86.25 288 ARG A C 1
ATOM 2262 O O . ARG A 1 288 ? -27.532 -5.631 36.271 1.00 86.25 288 ARG A O 1
ATOM 2269 N N . VAL A 1 289 ? -25.939 -5.190 34.768 1.00 87.56 289 VAL 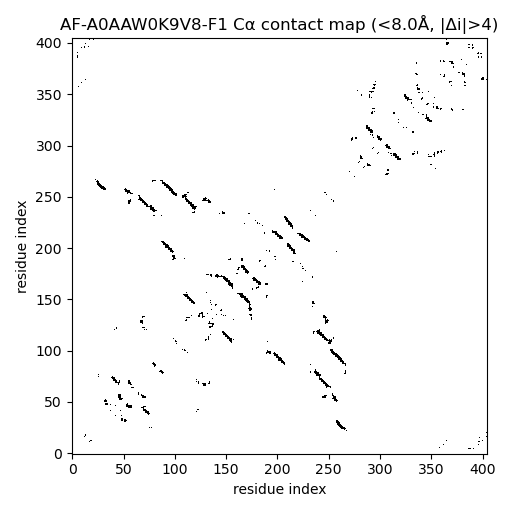A N 1
ATOM 2270 C CA . VAL A 1 289 ? -24.790 -5.371 35.660 1.00 87.56 289 VAL A CA 1
ATOM 2271 C C . VAL A 1 289 ? -24.124 -4.025 35.913 1.00 87.56 289 VAL A C 1
ATOM 2273 O O . VAL A 1 289 ? -23.645 -3.387 34.989 1.00 87.56 289 VAL A O 1
ATOM 2276 N N . LEU A 1 290 ? -24.053 -3.604 37.174 1.00 88.31 290 LEU A N 1
ATOM 2277 C CA . LEU A 1 290 ? -23.227 -2.473 37.600 1.00 88.31 290 LEU A CA 1
ATOM 2278 C C . LEU A 1 290 ? -21.850 -2.992 38.009 1.00 88.31 290 LEU A C 1
ATOM 2280 O O . LEU A 1 290 ? -21.786 -3.862 38.880 1.00 88.31 290 LEU A O 1
ATOM 2284 N N . HIS A 1 291 ? -20.771 -2.458 37.436 1.00 90.88 291 HIS A N 1
ATOM 2285 C CA . HIS A 1 291 ? -19.400 -2.879 37.736 1.00 90.88 291 HIS A CA 1
ATOM 2286 C C . HIS A 1 291 ? -18.931 -2.366 39.104 1.00 90.88 291 HIS A C 1
ATOM 2288 O O . HIS A 1 291 ? -18.408 -3.133 39.912 1.00 90.88 291 HIS A O 1
ATOM 2294 N N . ARG A 1 292 ? -19.175 -1.079 39.397 1.00 89.94 292 ARG A N 1
ATOM 2295 C CA . ARG A 1 292 ? -18.894 -0.381 40.672 1.00 89.94 292 ARG A CA 1
ATOM 2296 C C . ARG A 1 292 ? -17.419 -0.176 41.034 1.00 89.94 292 ARG A C 1
ATOM 2298 O O . ARG A 1 292 ? -17.132 0.398 42.081 1.00 89.94 292 ARG A O 1
ATOM 2305 N N . ASP A 1 293 ? -16.494 -0.620 40.189 1.00 90.44 293 ASP A N 1
ATOM 2306 C CA . ASP A 1 293 ? -15.047 -0.439 40.395 1.00 90.44 293 ASP A CA 1
ATOM 2307 C C . ASP A 1 293 ? -14.269 -0.269 39.081 1.00 90.44 293 ASP A C 1
ATOM 2309 O O . ASP A 1 293 ? -13.280 -0.951 38.820 1.00 90.44 293 ASP A O 1
ATOM 2313 N N . ILE A 1 294 ? -14.760 0.605 38.201 1.00 90.00 294 ILE A N 1
ATOM 2314 C CA . ILE A 1 294 ? -14.066 0.944 36.951 1.00 90.00 294 ILE A CA 1
ATOM 2315 C C . ILE A 1 294 ? -12.872 1.843 37.285 1.00 90.00 294 ILE A C 1
ATOM 2317 O O . ILE A 1 294 ? -13.046 2.931 37.833 1.00 90.00 294 ILE A O 1
ATOM 2321 N N . LYS A 1 295 ? -11.662 1.372 36.968 1.00 89.25 295 LYS A N 1
ATOM 2322 C CA . LYS A 1 295 ? -10.386 2.064 37.210 1.00 89.25 295 LYS A CA 1
ATOM 2323 C C . LYS A 1 295 ? -9.273 1.471 36.353 1.00 89.25 295 LYS A C 1
ATOM 2325 O O . LYS A 1 295 ? -9.395 0.331 35.908 1.00 89.25 295 LYS A O 1
ATOM 2330 N N . ALA A 1 296 ? -8.163 2.193 36.193 1.00 88.25 296 ALA A N 1
ATOM 2331 C CA . ALA A 1 296 ? -7.082 1.781 35.294 1.00 88.25 296 ALA A CA 1
ATOM 2332 C C . ALA A 1 296 ? -6.496 0.405 35.637 1.00 88.25 296 ALA A C 1
ATOM 2334 O O . ALA A 1 296 ? -6.242 -0.389 34.741 1.00 88.25 296 ALA A O 1
ATOM 2335 N N . SER A 1 297 ? -6.349 0.066 36.923 1.00 89.00 297 SER A N 1
ATOM 2336 C CA . SER A 1 297 ? -5.810 -1.244 37.323 1.00 89.00 297 SER A CA 1
ATOM 2337 C C . SER A 1 297 ? -6.740 -2.425 37.027 1.00 89.00 297 SER A C 1
ATOM 2339 O O . SER A 1 297 ? -6.303 -3.566 37.139 1.00 89.00 297 SER A O 1
ATOM 2341 N N . ASN A 1 298 ? -8.010 -2.161 36.707 1.00 92.12 298 ASN A N 1
ATOM 2342 C CA . ASN A 1 298 ? -9.003 -3.178 36.356 1.00 92.12 298 ASN A CA 1
ATOM 2343 C C . ASN A 1 298 ? -9.205 -3.279 34.834 1.00 92.12 298 ASN A C 1
ATOM 2345 O O . ASN A 1 298 ? -10.034 -4.068 34.381 1.00 92.12 298 ASN A O 1
ATOM 2349 N N . ILE A 1 299 ? -8.451 -2.504 34.045 1.00 88.38 299 ILE A N 1
ATOM 2350 C CA . ILE A 1 299 ? -8.397 -2.629 32.589 1.00 88.38 299 ILE A CA 1
ATOM 2351 C C . ILE A 1 299 ? -7.151 -3.433 32.229 1.00 88.38 299 ILE A C 1
ATOM 2353 O O . ILE A 1 299 ? -6.022 -2.994 32.444 1.00 88.38 299 ILE A O 1
ATOM 2357 N N . MET A 1 300 ? -7.359 -4.634 31.702 1.00 85.38 300 MET A N 1
ATOM 2358 C CA . MET A 1 300 ? -6.294 -5.505 31.212 1.00 85.38 300 MET A CA 1
ATOM 2359 C C . MET A 1 300 ? -6.098 -5.290 29.713 1.00 85.38 300 MET A C 1
ATOM 2361 O O . MET A 1 300 ? -7.053 -4.971 29.009 1.00 85.38 300 MET A O 1
ATOM 2365 N N . LEU A 1 301 ? -4.875 -5.499 29.232 1.00 80.25 301 LEU A N 1
ATOM 2366 C CA . LEU A 1 301 ? -4.543 -5.473 27.809 1.00 80.25 301 LEU A CA 1
ATOM 2367 C C . LEU A 1 301 ? -4.124 -6.876 27.373 1.00 80.25 301 LEU A C 1
ATOM 2369 O O . LEU A 1 301 ? -3.345 -7.530 28.073 1.00 80.25 301 LEU A O 1
ATOM 2373 N N . ASP A 1 302 ? -4.655 -7.348 26.247 1.00 76.12 302 ASP A N 1
ATOM 2374 C CA . ASP A 1 302 ? -4.191 -8.591 25.626 1.00 76.12 302 ASP A CA 1
ATOM 2375 C C . ASP A 1 302 ? -2.935 -8.366 24.759 1.00 76.12 302 ASP A C 1
ATOM 2377 O O . ASP A 1 302 ? -2.359 -7.276 24.726 1.00 76.12 302 ASP A O 1
ATOM 2381 N N . SER A 1 303 ? -2.464 -9.414 24.075 1.00 67.06 303 SER A N 1
ATOM 2382 C CA . SER A 1 303 ? -1.266 -9.351 23.224 1.00 67.06 303 SER A CA 1
ATOM 2383 C C . SER A 1 303 ? -1.393 -8.407 22.026 1.00 67.06 303 SER A C 1
ATOM 2385 O O . SER A 1 303 ? -0.382 -8.066 21.418 1.00 67.06 303 SER A O 1
ATOM 2387 N N . GLU A 1 304 ? -2.614 -8.013 21.676 1.00 56.09 304 GLU A N 1
ATOM 2388 C CA . GLU A 1 304 ? -2.926 -7.087 20.588 1.00 56.09 304 GLU A CA 1
ATOM 2389 C C . GLU A 1 304 ? -3.246 -5.678 21.116 1.00 56.09 304 GLU A C 1
ATOM 2391 O O . GLU A 1 304 ? -3.619 -4.807 20.338 1.00 56.09 304 GLU A O 1
ATOM 2396 N N . PHE A 1 305 ? -3.048 -5.436 22.419 1.00 65.06 305 PHE A N 1
ATOM 2397 C CA . PHE A 1 305 ? -3.385 -4.192 23.116 1.00 65.06 305 PHE A CA 1
ATOM 2398 C C . PHE A 1 305 ? -4.886 -3.862 23.145 1.00 65.06 305 PHE A C 1
ATOM 2400 O O . PHE A 1 305 ? -5.251 -2.717 23.411 1.00 65.06 305 PHE A O 1
ATOM 2407 N N . ASN A 1 306 ? -5.761 -4.855 22.966 1.00 66.12 306 ASN A N 1
ATOM 2408 C CA . ASN A 1 306 ? -7.196 -4.658 23.161 1.00 66.12 306 ASN A CA 1
ATOM 2409 C C . ASN A 1 306 ? -7.517 -4.586 24.663 1.00 66.12 306 ASN A C 1
ATOM 2411 O O . ASN A 1 306 ? -7.014 -5.385 25.464 1.00 66.12 306 ASN A O 1
ATOM 2415 N N . ALA A 1 307 ? -8.387 -3.656 25.048 1.00 76.62 307 ALA A N 1
ATOM 2416 C CA . ALA A 1 307 ? -8.794 -3.430 26.426 1.00 76.62 307 ALA A CA 1
ATOM 2417 C C . ALA A 1 307 ? -9.875 -4.427 26.866 1.00 76.62 307 ALA A C 1
ATOM 2419 O O . ALA A 1 307 ? -10.892 -4.628 26.202 1.00 76.62 307 ALA A O 1
ATOM 2420 N N . LYS A 1 308 ? -9.681 -5.041 28.037 1.00 81.94 308 LYS A N 1
ATOM 2421 C CA . LYS A 1 308 ? -10.633 -5.962 28.671 1.00 81.94 308 LYS A CA 1
ATOM 2422 C C . LYS A 1 308 ? -10.916 -5.512 30.101 1.00 81.94 308 LYS A C 1
ATOM 2424 O O . LYS A 1 308 ? -10.003 -5.398 30.918 1.00 81.94 308 LYS A O 1
ATOM 2429 N N . LEU A 1 309 ? -12.190 -5.288 30.414 1.00 88.12 309 LEU A N 1
ATOM 2430 C CA . LEU A 1 309 ? -12.634 -4.961 31.769 1.00 88.12 309 LEU A CA 1
ATOM 2431 C C . LEU A 1 309 ? -12.609 -6.214 32.658 1.00 88.12 309 LEU A C 1
ATOM 2433 O O . LEU A 1 309 ? -13.158 -7.254 32.291 1.00 88.12 309 LEU A O 1
ATOM 2437 N N . GLY A 1 310 ? -11.977 -6.113 33.825 1.00 87.56 310 GLY A N 1
ATOM 2438 C CA . GLY A 1 310 ? -11.894 -7.176 34.825 1.00 87.56 310 GLY A CA 1
ATOM 2439 C C . GLY A 1 310 ? -12.273 -6.724 36.234 1.00 87.56 310 GLY A C 1
ATOM 2440 O O . GLY A 1 310 ? -12.626 -5.576 36.463 1.00 87.56 310 GLY A O 1
ATOM 2441 N N . ASP A 1 311 ? -12.147 -7.655 37.183 1.00 88.25 311 ASP A N 1
ATOM 2442 C CA . ASP A 1 311 ? -12.475 -7.492 38.609 1.00 88.25 311 ASP A CA 1
ATOM 2443 C C . ASP A 1 311 ? -13.937 -7.104 38.908 1.00 88.25 311 ASP A C 1
ATOM 2445 O O . ASP A 1 311 ? -14.281 -6.001 39.329 1.00 88.25 311 ASP A O 1
ATOM 2449 N N . PHE A 1 312 ? -14.814 -8.099 38.778 1.00 89.56 312 PHE A N 1
ATOM 2450 C CA . PHE A 1 312 ? -16.238 -7.995 39.097 1.00 89.56 312 PHE A CA 1
ATOM 2451 C C . PHE A 1 312 ? -16.547 -8.240 40.588 1.00 89.56 312 PHE A C 1
ATOM 2453 O O . PHE A 1 312 ? -17.698 -8.501 40.945 1.00 89.56 312 PHE A O 1
ATOM 2460 N N . GLY A 1 313 ? -15.562 -8.165 41.495 1.00 86.75 313 GLY A N 1
ATOM 2461 C CA . GLY A 1 313 ? -15.764 -8.459 42.923 1.00 86.75 313 GLY A CA 1
ATOM 2462 C C . GLY A 1 313 ? -16.797 -7.549 43.608 1.00 86.75 313 GLY A C 1
ATOM 2463 O O . GLY A 1 313 ? -17.510 -7.958 44.534 1.00 86.75 313 GLY A O 1
ATOM 2464 N N . LEU A 1 314 ? -16.938 -6.316 43.114 1.00 84.56 314 LEU A N 1
ATOM 2465 C CA . LEU A 1 314 ? -17.928 -5.346 43.590 1.00 84.56 314 LEU A CA 1
ATOM 2466 C C . LEU A 1 314 ? -19.206 -5.300 42.744 1.00 84.56 314 LEU A C 1
ATOM 2468 O O . LEU A 1 314 ? -20.172 -4.650 43.169 1.00 84.56 314 LEU A O 1
ATOM 2472 N N . ALA A 1 315 ? -19.250 -6.035 41.630 1.00 88.38 315 ALA A N 1
ATOM 2473 C CA . ALA A 1 315 ? -20.324 -5.956 40.654 1.00 88.38 315 ALA A CA 1
ATOM 2474 C C . ALA A 1 315 ? -21.664 -6.451 41.211 1.00 88.38 315 ALA A C 1
ATOM 2476 O O . ALA A 1 315 ? -21.719 -7.329 42.081 1.00 88.38 315 ALA A O 1
ATOM 2477 N N . ARG A 1 316 ? -22.771 -5.865 40.751 1.00 86.31 316 ARG A N 1
ATOM 2478 C CA . ARG A 1 316 ? -24.131 -6.206 41.204 1.00 86.31 316 ARG A CA 1
ATOM 2479 C C . ARG A 1 316 ? -25.107 -6.221 40.040 1.00 86.31 316 ARG A C 1
ATOM 2481 O O . ARG A 1 316 ? -24.977 -5.435 39.112 1.00 86.31 316 ARG A O 1
ATOM 2488 N N . THR A 1 317 ? -26.104 -7.091 40.132 1.00 82.88 317 THR A N 1
ATOM 2489 C CA . THR A 1 317 ? -27.075 -7.328 39.065 1.00 82.88 317 THR A CA 1
ATOM 2490 C C . THR A 1 317 ? -28.453 -6.776 39.432 1.00 82.88 317 THR A C 1
ATOM 2492 O O . THR A 1 317 ? -29.041 -7.213 40.420 1.00 82.88 317 THR A O 1
ATOM 2495 N N . LEU A 1 318 ? -28.970 -5.871 38.604 1.00 74.12 318 LEU A N 1
ATOM 2496 C CA . LEU A 1 318 ? -30.307 -5.281 38.650 1.00 74.12 318 LEU A CA 1
ATOM 2497 C C . LEU A 1 318 ? -31.279 -6.093 37.787 1.00 74.12 318 LEU A C 1
ATOM 2499 O O . LEU A 1 318 ? -30.968 -6.434 36.644 1.00 74.12 318 LEU A O 1
ATOM 2503 N N . GLN A 1 319 ? -32.484 -6.362 38.294 1.00 67.62 319 GLN A N 1
ATOM 2504 C CA . GLN A 1 319 ? -33.580 -6.806 37.428 1.00 67.62 319 GLN A CA 1
ATOM 2505 C C . GLN A 1 319 ? -34.056 -5.612 36.592 1.00 67.62 319 GLN A C 1
ATOM 2507 O O . GLN A 1 319 ? -34.320 -4.549 37.148 1.00 67.62 319 GLN A O 1
ATOM 2512 N N . GLN A 1 320 ? -34.195 -5.779 35.273 1.00 58.41 320 GLN A N 1
ATOM 2513 C CA . GLN A 1 320 ? -34.606 -4.698 34.359 1.00 58.41 320 GLN A CA 1
ATOM 2514 C C . GLN A 1 320 ? -35.968 -4.066 34.716 1.00 58.41 320 GLN A C 1
ATOM 2516 O O . GLN A 1 320 ? -36.234 -2.938 34.314 1.00 58.41 320 GLN A O 1
ATOM 2521 N N . SER A 1 321 ? -36.816 -4.757 35.490 1.00 52.72 321 SER A N 1
ATOM 2522 C CA . SER A 1 321 ? -38.150 -4.296 35.891 1.00 52.72 321 SER A CA 1
ATOM 2523 C C . SER A 1 321 ? -38.230 -3.608 37.261 1.00 52.72 321 SER A C 1
ATOM 2525 O O . SER A 1 321 ? -39.300 -3.115 37.607 1.00 52.72 321 SER A O 1
ATOM 2527 N N . GLU A 1 322 ? -37.152 -3.555 38.052 1.00 51.56 322 GLU A N 1
ATOM 2528 C CA . GLU A 1 322 ? -37.173 -2.932 39.384 1.00 51.56 322 GLU A CA 1
ATOM 2529 C C . GLU A 1 322 ? -36.024 -1.934 39.569 1.00 51.56 322 GLU A C 1
ATOM 2531 O O . GLU A 1 322 ? -34.866 -2.321 39.669 1.00 51.56 322 GLU A O 1
ATOM 2536 N N . ASN A 1 323 ? -36.393 -0.651 39.691 1.00 54.56 323 ASN A N 1
ATOM 2537 C CA . ASN A 1 323 ? -35.579 0.510 40.074 1.00 54.56 323 ASN A CA 1
ATOM 2538 C C . ASN A 1 323 ? -34.277 0.745 39.276 1.00 54.56 323 ASN A C 1
ATOM 2540 O O . ASN A 1 323 ? -33.336 -0.037 39.291 1.00 54.56 323 ASN A O 1
ATOM 2544 N N . THR A 1 324 ? -34.135 1.946 38.708 1.00 56.81 324 THR A N 1
ATOM 2545 C CA . THR A 1 324 ? -32.915 2.439 38.028 1.00 56.81 324 THR A CA 1
ATOM 2546 C C . THR A 1 324 ? -31.679 2.558 38.937 1.00 56.81 324 THR A C 1
ATOM 2548 O O . THR A 1 324 ? -30.602 2.934 38.477 1.00 56.81 324 THR A O 1
ATOM 2551 N N . HIS A 1 325 ? -31.811 2.248 40.230 1.00 59.41 325 HIS A N 1
ATOM 2552 C CA . HIS A 1 325 ? -30.789 2.451 41.250 1.00 59.41 325 HIS A CA 1
ATOM 2553 C C . HIS A 1 325 ? -30.748 1.275 42.237 1.00 59.41 325 HIS A C 1
ATOM 2555 O O . HIS A 1 325 ? -31.781 0.871 42.776 1.00 59.41 325 HIS A O 1
ATOM 2561 N N . HIS A 1 326 ? -29.546 0.789 42.566 1.00 62.59 326 HIS A N 1
ATOM 2562 C CA . HIS A 1 326 ? -29.342 -0.159 43.664 1.00 62.59 326 HIS A CA 1
ATOM 2563 C C . HIS A 1 326 ? -28.875 0.571 44.922 1.00 62.59 326 HIS A C 1
ATOM 2565 O O . HIS A 1 326 ? -27.833 1.224 44.927 1.00 62.59 326 HIS A O 1
ATOM 2571 N N . THR A 1 327 ? -29.618 0.420 46.021 1.00 57.44 327 THR A N 1
ATOM 2572 C CA . THR A 1 327 ? -29.195 0.927 47.335 1.00 57.44 327 THR A CA 1
ATOM 2573 C C . THR A 1 327 ? -28.431 -0.169 48.070 1.00 57.44 327 THR A C 1
ATOM 2575 O O . THR A 1 327 ? -28.983 -1.237 48.331 1.00 57.44 327 THR A O 1
ATOM 2578 N N . THR A 1 328 ? -27.169 0.082 48.419 1.00 56.41 328 THR A N 1
ATOM 2579 C CA . THR A 1 328 ? -26.366 -0.843 49.232 1.00 56.41 328 THR A CA 1
ATOM 2580 C C . THR A 1 328 ? -26.075 -0.221 50.595 1.00 56.41 328 THR A C 1
ATOM 2582 O O . THR A 1 328 ? -25.848 0.979 50.687 1.00 56.41 328 THR A O 1
ATOM 2585 N N . LYS A 1 329 ? -26.060 -1.020 51.673 1.00 56.31 329 LYS A N 1
ATOM 2586 C CA . LYS A 1 329 ? -25.697 -0.535 53.023 1.00 56.31 329 LYS A CA 1
ATOM 2587 C C . LYS A 1 329 ? -24.206 -0.186 53.169 1.00 56.31 329 LYS A C 1
ATOM 2589 O O . LYS A 1 329 ? -23.810 0.324 54.210 1.00 56.31 329 LYS A O 1
ATOM 2594 N N . VAL A 1 330 ? -23.384 -0.495 52.164 1.00 65.19 330 VAL A N 1
ATOM 2595 C CA . VAL A 1 330 ? -21.923 -0.383 52.215 1.00 65.19 330 VAL A CA 1
ATOM 2596 C C . VAL A 1 330 ? -21.440 0.398 50.999 1.00 65.19 330 VAL A C 1
ATOM 2598 O O . VAL A 1 330 ? -21.627 -0.042 49.864 1.00 65.19 330 VAL A O 1
ATOM 2601 N N . ILE A 1 331 ? -20.809 1.543 51.254 1.00 73.00 331 ILE A N 1
ATOM 2602 C CA . ILE A 1 331 ? -20.071 2.311 50.248 1.00 73.00 331 ILE A CA 1
ATOM 2603 C C . ILE A 1 331 ? -18.910 1.434 49.761 1.00 73.00 331 ILE A C 1
ATOM 2605 O O . ILE A 1 331 ? -18.125 0.947 50.573 1.00 73.00 331 ILE A O 1
ATOM 2609 N N . ALA A 1 332 ? -18.825 1.200 48.453 1.00 76.12 332 ALA A N 1
ATOM 2610 C CA . ALA A 1 332 ? -17.782 0.385 47.837 1.00 76.12 332 ALA A CA 1
ATOM 2611 C C . ALA A 1 332 ? -17.359 0.997 46.497 1.00 76.12 332 ALA A C 1
ATOM 2613 O O . ALA A 1 332 ? -18.198 1.577 45.807 1.00 76.12 332 ALA A O 1
ATOM 2614 N N . GLY A 1 333 ? -16.079 0.848 46.163 1.00 82.81 333 GLY A N 1
ATOM 2615 C CA . GLY A 1 333 ? -15.428 1.431 44.990 1.00 82.81 333 GLY A CA 1
ATOM 2616 C C . GLY A 1 333 ? -14.070 2.032 45.361 1.00 82.81 333 GLY A C 1
ATOM 2617 O O . GLY A 1 333 ? -13.732 2.157 46.543 1.00 82.81 333 GLY A O 1
ATOM 2618 N N . THR A 1 334 ? -13.279 2.398 44.356 1.00 85.75 334 THR A N 1
ATOM 2619 C CA . THR A 1 334 ? -11.954 2.997 44.563 1.00 85.75 334 THR A CA 1
ATOM 2620 C C . THR A 1 334 ? -12.032 4.523 44.674 1.00 85.75 334 THR A C 1
ATOM 2622 O O . THR A 1 334 ? -12.502 5.208 43.762 1.00 85.75 334 THR A O 1
ATOM 2625 N N . LEU A 1 335 ? -11.534 5.071 45.791 1.00 82.31 335 LEU A N 1
ATOM 2626 C CA . LEU A 1 335 ? -11.450 6.519 46.023 1.00 82.31 335 LEU A CA 1
ATOM 2627 C C . LEU A 1 335 ? -10.707 7.215 44.871 1.00 82.31 335 LEU A C 1
ATOM 2629 O O . LEU A 1 335 ? -9.656 6.751 44.445 1.00 82.31 335 LEU A O 1
ATOM 2633 N N . GLY A 1 336 ? -11.257 8.328 44.382 1.00 81.88 336 GLY A N 1
ATOM 2634 C CA . GLY A 1 336 ? -10.766 9.040 43.195 1.00 81.88 336 GLY A CA 1
ATOM 2635 C C . GLY A 1 336 ? -11.618 8.799 41.946 1.00 81.88 336 GLY A C 1
ATOM 2636 O O . GLY A 1 336 ? -11.849 9.749 41.206 1.00 81.88 336 GLY A O 1
ATOM 2637 N N . TYR A 1 337 ? -12.165 7.590 41.764 1.00 85.38 337 TYR A N 1
ATOM 2638 C CA . TYR A 1 337 ? -13.041 7.236 40.630 1.00 85.38 337 TYR A CA 1
ATOM 2639 C C . TYR A 1 337 ? -14.531 7.284 40.979 1.00 85.38 337 TYR A C 1
ATOM 2641 O O . TYR A 1 337 ? -15.377 7.378 40.097 1.00 85.38 337 TYR A O 1
ATOM 2649 N N . MET A 1 338 ? -14.870 7.207 42.266 1.00 84.56 338 MET A N 1
ATOM 2650 C CA . MET A 1 338 ? -16.261 7.163 42.715 1.00 84.56 338 MET A CA 1
ATOM 2651 C C . MET A 1 338 ? -17.007 8.472 42.439 1.00 84.56 338 MET A C 1
ATOM 2653 O O . MET A 1 338 ? -16.531 9.556 42.785 1.00 84.56 338 MET A O 1
ATOM 2657 N N . ALA A 1 339 ? -18.222 8.348 41.902 1.00 83.00 339 ALA A N 1
ATOM 2658 C CA . ALA A 1 339 ? -19.127 9.472 41.708 1.00 83.00 339 ALA A CA 1
ATOM 2659 C C . ALA A 1 339 ? -19.530 10.099 43.058 1.00 83.00 339 ALA A C 1
ATOM 2661 O O . ALA A 1 339 ? -19.806 9.355 44.012 1.00 83.00 339 ALA A O 1
ATOM 2662 N N . PRO A 1 340 ? -19.585 11.439 43.172 1.00 80.00 340 PRO A N 1
ATOM 2663 C CA . PRO A 1 340 ? -19.809 12.134 44.442 1.00 80.00 340 PRO A CA 1
ATOM 2664 C C . PRO A 1 340 ? -21.139 11.760 45.119 1.00 80.00 340 PRO A C 1
ATOM 2666 O O . PRO A 1 340 ? -21.208 11.628 46.342 1.00 80.00 340 PRO A O 1
ATOM 2669 N N . GLU A 1 341 ? -22.191 11.513 44.342 1.00 76.00 341 GLU A N 1
ATOM 2670 C CA . GLU A 1 341 ? -23.507 11.086 44.820 1.00 76.00 341 GLU A CA 1
ATOM 2671 C C . GLU A 1 341 ? -23.487 9.715 45.513 1.00 76.00 341 GLU A C 1
ATOM 2673 O O . GLU A 1 341 ? -24.316 9.459 46.393 1.00 76.00 341 GLU A O 1
ATOM 2678 N N . THR A 1 342 ? -22.513 8.858 45.189 1.00 77.06 342 THR A N 1
ATOM 2679 C CA . THR A 1 342 ? -22.357 7.524 45.793 1.00 77.06 342 THR A CA 1
ATOM 2680 C C . THR A 1 342 ? -22.056 7.629 47.288 1.00 77.06 342 THR A C 1
ATOM 2682 O O . THR A 1 342 ? -22.535 6.814 48.074 1.00 77.06 342 THR A O 1
ATOM 2685 N N . PHE A 1 343 ? -21.317 8.660 47.710 1.00 70.38 343 PHE A N 1
ATOM 2686 C CA . PHE A 1 343 ? -20.976 8.892 49.119 1.00 70.38 343 PHE A CA 1
ATOM 2687 C C . PHE A 1 343 ? -22.154 9.428 49.931 1.00 70.38 343 PHE A C 1
ATOM 2689 O O . PHE A 1 343 ? -22.302 9.093 51.103 1.00 70.38 343 PHE A O 1
ATOM 2696 N N . LEU A 1 344 ? -22.999 10.248 49.303 1.00 69.00 344 LEU A N 1
ATOM 2697 C CA . LEU A 1 344 ? -24.165 10.851 49.951 1.00 69.00 344 LEU A CA 1
ATOM 2698 C C . LEU A 1 344 ? -25.325 9.863 50.072 1.00 69.00 344 LEU A C 1
ATOM 2700 O O . LEU A 1 344 ? -26.074 9.893 51.046 1.00 69.00 344 LEU A O 1
ATOM 2704 N N . THR A 1 345 ? -25.493 9.005 49.067 1.00 71.69 345 THR A N 1
ATOM 2705 C CA . THR A 1 345 ? -26.684 8.158 48.940 1.00 71.69 345 THR A CA 1
ATOM 2706 C C . THR A 1 345 ? -26.415 6.680 49.208 1.00 71.69 345 THR A C 1
ATOM 2708 O O . THR A 1 345 ? -27.362 5.934 49.458 1.00 71.69 345 THR A O 1
ATOM 2711 N N . GLY A 1 346 ? -25.157 6.227 49.134 1.00 71.62 346 GLY A N 1
ATOM 2712 C CA . GLY A 1 346 ? -24.803 4.802 49.164 1.00 71.62 346 GLY A CA 1
ATOM 2713 C C . GLY A 1 346 ? -25.370 4.003 47.980 1.00 71.62 346 GLY A C 1
ATOM 2714 O O . GLY A 1 346 ? -25.429 2.767 48.032 1.00 71.62 346 GLY A O 1
ATOM 2715 N N . ARG A 1 347 ? -25.846 4.695 46.933 1.00 77.94 347 ARG A N 1
ATOM 2716 C CA . ARG A 1 347 ? -26.494 4.095 45.764 1.00 77.94 347 ARG A CA 1
ATOM 2717 C C . ARG A 1 347 ? -25.520 3.998 44.602 1.00 77.94 347 ARG A C 1
ATOM 2719 O O . ARG A 1 347 ? -24.841 4.967 44.289 1.00 77.94 347 ARG A O 1
ATOM 2726 N N . ALA A 1 348 ? -25.501 2.831 43.968 1.00 79.56 348 ALA A N 1
ATOM 2727 C CA . ALA A 1 348 ? -24.803 2.603 42.711 1.00 79.56 348 ALA A CA 1
ATOM 2728 C C . ALA A 1 348 ? -25.816 2.564 41.563 1.00 79.56 348 ALA A C 1
ATOM 2730 O O . ALA A 1 348 ? -26.920 2.021 41.704 1.00 79.56 348 ALA A O 1
ATOM 2731 N N . THR A 1 349 ? -25.433 3.157 40.439 1.00 82.81 349 THR A N 1
ATOM 2732 C CA . THR A 1 349 ? -26.278 3.359 39.259 1.00 82.81 349 THR A CA 1
ATOM 2733 C C . THR A 1 349 ? -25.437 3.239 37.986 1.00 82.81 349 THR A C 1
ATOM 2735 O O . THR A 1 349 ? -24.206 3.210 38.051 1.00 82.81 349 THR A O 1
ATOM 2738 N N . VAL A 1 350 ? -26.090 3.191 36.824 1.00 83.25 350 VAL A N 1
ATOM 2739 C CA . VAL A 1 350 ? -25.399 3.232 35.522 1.00 83.25 350 VAL A CA 1
ATOM 2740 C C . VAL A 1 350 ? -24.537 4.493 35.416 1.00 83.25 350 VAL A C 1
ATOM 2742 O O . VAL A 1 350 ? -23.369 4.432 35.045 1.00 83.25 350 VAL A O 1
ATOM 2745 N N . GLU A 1 351 ? -25.072 5.629 35.859 1.00 81.56 351 GLU A N 1
ATOM 2746 C CA . GLU A 1 351 ? -24.387 6.921 35.841 1.00 81.56 351 GLU A CA 1
ATOM 2747 C C . GLU A 1 351 ? -23.132 6.926 36.725 1.00 81.56 351 GLU A C 1
ATOM 2749 O O . GLU A 1 351 ? -22.143 7.565 36.370 1.00 81.56 351 GLU A O 1
ATOM 2754 N N . THR A 1 352 ? -23.121 6.169 37.831 1.00 84.00 352 THR A N 1
ATOM 2755 C CA . THR A 1 352 ? -21.923 6.053 38.680 1.00 84.00 352 THR A CA 1
ATOM 2756 C C . THR A 1 352 ? -20.783 5.286 38.001 1.00 84.00 352 THR A C 1
ATOM 2758 O O . THR A 1 352 ? -19.621 5.656 38.175 1.00 84.00 352 THR A O 1
ATOM 2761 N N . ASP A 1 353 ? -21.097 4.273 37.184 1.00 86.31 353 ASP A N 1
ATOM 2762 C CA . ASP A 1 353 ? -20.106 3.558 36.368 1.00 86.31 353 ASP A CA 1
ATOM 2763 C C . ASP A 1 353 ? -19.594 4.452 35.225 1.00 86.31 353 ASP A C 1
ATOM 2765 O O . ASP A 1 353 ? -18.391 4.519 34.972 1.00 86.31 353 ASP A O 1
ATOM 2769 N N . VAL A 1 354 ? -20.492 5.207 34.580 1.00 83.69 354 VAL A N 1
ATOM 2770 C CA . VAL A 1 354 ? -20.136 6.181 33.532 1.00 83.69 354 VAL A CA 1
ATOM 2771 C C . VAL A 1 354 ? -19.240 7.294 34.084 1.00 83.69 354 VAL A C 1
ATOM 2773 O O . VAL A 1 354 ? -18.271 7.685 33.434 1.00 83.69 354 VAL A O 1
ATOM 2776 N N . TYR A 1 355 ? -19.507 7.786 35.297 1.00 83.56 355 TYR A N 1
ATOM 2777 C CA . TYR A 1 355 ? -18.640 8.755 35.971 1.00 83.56 355 TYR A CA 1
ATOM 2778 C C . TYR A 1 355 ? -17.234 8.182 36.194 1.00 83.56 355 TYR A C 1
ATOM 2780 O O . TYR A 1 355 ? -16.245 8.836 35.859 1.00 83.56 355 TYR A O 1
ATOM 2788 N N . ALA A 1 356 ? -17.137 6.957 36.723 1.00 86.69 356 ALA A N 1
ATOM 2789 C CA . ALA A 1 356 ? -15.859 6.293 36.976 1.00 86.69 356 ALA A CA 1
ATOM 2790 C C . ALA A 1 356 ? -15.068 6.054 35.679 1.00 86.69 356 ALA A C 1
ATOM 2792 O O . ALA A 1 356 ? -13.858 6.284 35.639 1.00 86.69 356 ALA A O 1
ATOM 2793 N N . PHE A 1 357 ? -15.758 5.687 34.595 1.00 85.62 357 PHE A N 1
ATOM 2794 C CA . PHE A 1 357 ? -15.173 5.623 33.258 1.00 85.62 357 PHE A CA 1
ATOM 2795 C C . PHE A 1 357 ? -14.659 6.987 32.776 1.00 85.62 357 PHE A C 1
ATOM 2797 O O . PHE A 1 357 ? -13.549 7.078 32.259 1.00 85.62 357 PHE A O 1
ATOM 2804 N N . GLY A 1 358 ? -15.409 8.067 33.010 1.00 81.56 358 GLY A N 1
ATOM 2805 C CA . GLY A 1 358 ? -14.946 9.426 32.732 1.00 81.56 358 GLY A CA 1
ATOM 2806 C C . GLY A 1 358 ? -13.639 9.748 33.460 1.00 81.56 358 GLY A C 1
ATOM 2807 O O . GLY A 1 358 ? -12.698 10.234 32.844 1.00 81.56 358 GLY A O 1
ATOM 2808 N N . VAL A 1 359 ? -13.531 9.412 34.749 1.00 85.31 359 VAL A N 1
ATOM 2809 C CA . VAL A 1 359 ? -12.287 9.601 35.516 1.00 85.31 359 VAL A CA 1
ATOM 2810 C C . VAL A 1 359 ? -11.127 8.771 34.953 1.00 85.31 359 VAL A C 1
ATOM 2812 O O . VAL A 1 359 ? -10.011 9.280 34.873 1.00 85.31 359 VAL A O 1
ATOM 2815 N N . LEU A 1 360 ? -11.379 7.531 34.525 1.00 86.31 360 LEU A N 1
ATOM 2816 C CA . LEU A 1 360 ? -10.384 6.685 33.859 1.00 86.31 360 LEU A CA 1
ATOM 2817 C C . LEU A 1 360 ? -9.847 7.338 32.574 1.00 86.31 360 LEU A C 1
ATOM 2819 O O . LEU A 1 360 ? -8.636 7.395 32.379 1.00 86.31 360 LEU A O 1
ATOM 2823 N N . VAL A 1 361 ? -10.726 7.871 31.720 1.00 82.31 361 VAL A N 1
ATOM 2824 C CA . VAL A 1 361 ? -10.311 8.585 30.499 1.00 82.31 361 VAL A CA 1
ATOM 2825 C C . VAL A 1 361 ? -9.432 9.788 30.847 1.00 82.31 361 VAL A C 1
ATOM 2827 O O . VAL A 1 361 ? -8.407 10.010 30.207 1.00 82.31 361 VAL A O 1
ATOM 2830 N N . LEU A 1 362 ? -9.786 10.538 31.895 1.00 82.25 362 LEU A N 1
ATOM 2831 C CA . LEU A 1 362 ? -9.000 11.686 32.355 1.00 82.25 362 LEU A CA 1
ATOM 2832 C C . LEU A 1 362 ? -7.618 11.279 32.882 1.00 82.25 362 LEU A C 1
ATOM 2834 O O . LEU A 1 362 ? -6.634 11.969 32.618 1.00 82.25 362 LEU A O 1
ATOM 2838 N N . GLU A 1 363 ? -7.528 10.167 33.611 1.00 86.94 363 GLU A N 1
ATOM 2839 C CA . GLU A 1 363 ? -6.255 9.616 34.083 1.00 86.94 363 GLU A CA 1
ATOM 2840 C C . GLU A 1 363 ? -5.330 9.256 32.920 1.00 86.94 363 GLU A C 1
ATOM 2842 O O . GLU A 1 363 ? -4.153 9.612 32.949 1.00 86.94 363 GLU A O 1
ATOM 2847 N N . VAL A 1 364 ? -5.864 8.594 31.889 1.00 83.56 364 VAL A N 1
ATOM 2848 C CA . VAL A 1 364 ? -5.099 8.221 30.693 1.00 83.56 364 VAL A CA 1
ATOM 2849 C C . VAL A 1 364 ? -4.650 9.468 29.935 1.00 83.56 364 VAL A C 1
ATOM 2851 O O . VAL A 1 364 ? -3.466 9.610 29.647 1.00 83.56 364 VAL A O 1
ATOM 2854 N N . ALA A 1 365 ? -5.572 10.397 29.672 1.00 80.06 365 ALA A N 1
ATOM 2855 C CA . ALA A 1 365 ? -5.302 11.597 28.885 1.00 80.06 365 ALA A CA 1
ATOM 2856 C C . ALA A 1 365 ? -4.290 12.551 29.536 1.00 80.06 365 ALA A C 1
ATOM 2858 O O . ALA A 1 365 ? -3.555 13.239 28.834 1.00 80.06 365 ALA A O 1
ATOM 2859 N N . SER A 1 366 ? -4.262 12.614 30.868 1.00 82.56 366 SER A N 1
ATOM 2860 C CA . SER A 1 366 ? -3.376 13.524 31.610 1.00 82.56 366 SER A CA 1
ATOM 2861 C C . SER A 1 366 ? -2.148 12.852 32.218 1.00 82.56 366 SER A C 1
ATOM 2863 O O . SER A 1 366 ? -1.314 13.526 32.824 1.00 82.56 366 SER A O 1
ATOM 2865 N N . GLY A 1 367 ? -2.066 11.519 32.149 1.00 84.44 367 GLY A N 1
ATOM 2866 C CA . GLY A 1 367 ? -1.041 10.733 32.837 1.00 84.44 367 GLY A CA 1
ATOM 2867 C C . GLY A 1 367 ? -1.070 10.857 34.363 1.00 84.44 367 GLY A C 1
ATOM 2868 O O . GLY A 1 367 ? -0.125 10.435 35.039 1.00 84.44 367 GLY A O 1
ATOM 2869 N N . ARG A 1 368 ? -2.120 11.460 34.932 1.00 85.50 368 ARG A N 1
ATOM 2870 C CA . ARG A 1 368 ? -2.208 11.815 36.349 1.00 85.50 368 ARG A CA 1
ATOM 2871 C C . ARG A 1 368 ? -3.180 10.894 37.074 1.00 85.50 368 ARG A C 1
ATOM 2873 O O . ARG A 1 368 ? -4.343 10.789 36.709 1.00 85.50 368 ARG A O 1
ATOM 2880 N N . LYS A 1 369 ? -2.730 10.289 38.176 1.00 84.69 369 LYS A N 1
ATOM 2881 C CA . LYS A 1 369 ? -3.586 9.418 38.996 1.00 84.69 369 LYS A CA 1
ATOM 2882 C C . LYS A 1 369 ? -4.727 10.200 39.671 1.00 84.69 369 LYS A C 1
ATOM 2884 O O . LYS A 1 369 ? -4.460 11.251 40.264 1.00 84.69 369 LYS A O 1
ATOM 2889 N N . PRO A 1 370 ? -5.965 9.680 39.664 1.00 77.88 370 PRO A N 1
ATOM 2890 C CA . PRO A 1 370 ? -7.083 10.261 40.396 1.00 77.88 370 PRO A CA 1
ATOM 2891 C C . PRO A 1 370 ? -6.978 9.900 41.887 1.00 77.88 370 PRO A C 1
ATOM 2893 O O . PRO A 1 370 ? -7.040 8.734 42.265 1.00 77.88 370 PRO A O 1
ATOM 2896 N N . GLY A 1 371 ? -6.787 10.902 42.751 1.00 69.56 371 GLY A N 1
ATOM 2897 C CA . GLY A 1 371 ? -6.649 10.725 44.205 1.00 69.56 371 GLY A CA 1
ATOM 2898 C C . GLY A 1 371 ? -5.369 11.332 44.794 1.00 69.56 371 GLY A C 1
ATOM 2899 O O . GLY A 1 371 ? -4.512 11.848 44.079 1.00 69.56 371 GLY A O 1
ATOM 2900 N N . ASN A 1 372 ? -5.257 11.351 46.128 1.00 58.94 372 ASN A N 1
ATOM 2901 C CA . ASN A 1 372 ? -4.197 12.071 46.848 1.00 58.94 372 ASN A CA 1
ATOM 2902 C C . ASN A 1 372 ? -2.948 11.220 47.093 1.00 58.94 372 ASN A C 1
ATOM 2904 O O . ASN A 1 372 ? -3.027 10.188 47.751 1.00 58.94 372 ASN A O 1
ATOM 2908 N N . GLN A 1 373 ? -1.781 11.678 46.620 1.00 52.62 373 GLN A N 1
ATOM 2909 C CA . GLN A 1 373 ? -0.494 10.998 46.841 1.00 52.62 373 GLN A CA 1
ATOM 2910 C C . GLN A 1 373 ? 0.073 11.211 48.261 1.00 52.62 373 GLN A C 1
ATOM 2912 O O . GLN A 1 373 ? 1.002 10.512 48.651 1.00 52.62 373 GLN A O 1
ATOM 2917 N N . ASN A 1 374 ? -0.511 12.119 49.058 1.00 45.19 374 ASN A N 1
ATOM 2918 C CA . ASN A 1 374 ? 0.078 12.601 50.318 1.00 45.19 374 ASN A CA 1
ATOM 2919 C C . ASN A 1 374 ? -0.687 12.217 51.603 1.00 45.19 374 ASN A C 1
ATOM 2921 O O . ASN A 1 374 ? -0.442 12.797 52.657 1.00 45.19 374 ASN A O 1
ATOM 2925 N N . GLY A 1 375 ? -1.615 11.254 51.558 1.00 48.72 375 GLY A N 1
ATOM 2926 C CA . GLY A 1 375 ? -2.198 10.649 52.771 1.00 48.72 375 GLY A CA 1
ATOM 2927 C C . GLY A 1 375 ? -3.094 11.545 53.647 1.00 48.72 375 GLY A C 1
ATOM 2928 O O . GLY A 1 375 ? -3.577 11.079 54.676 1.00 48.72 375 GLY A O 1
ATOM 2929 N N . GLN A 1 376 ? -3.369 12.793 53.258 1.00 44.59 376 GLN A N 1
ATOM 2930 C CA . GLN A 1 376 ? -4.420 13.613 53.869 1.00 44.59 376 GLN A CA 1
ATOM 2931 C C . GLN A 1 376 ? -5.752 13.387 53.146 1.00 44.59 376 GLN A C 1
ATOM 2933 O O . GLN A 1 376 ? -5.844 13.489 51.919 1.00 44.59 376 GLN A O 1
ATOM 2938 N N . SER A 1 377 ? -6.780 13.064 53.932 1.00 46.97 377 SER A N 1
ATOM 2939 C CA . SER A 1 377 ? -8.162 12.801 53.522 1.00 46.97 377 SER A CA 1
ATOM 2940 C C . SER A 1 377 ? -8.882 14.084 53.100 1.00 46.97 377 SER A C 1
ATOM 2942 O O . SER A 1 377 ? -9.866 14.486 53.719 1.00 46.97 377 SER A O 1
ATOM 2944 N N . ASP A 1 378 ? -8.363 14.759 52.081 1.00 48.97 378 ASP A N 1
ATOM 2945 C CA . ASP A 1 378 ? -9.039 15.888 51.460 1.00 48.97 378 ASP A CA 1
ATOM 2946 C C . ASP A 1 378 ? -9.794 15.376 50.228 1.00 48.97 378 ASP A C 1
ATOM 2948 O O . ASP A 1 378 ? -9.201 14.934 49.246 1.00 48.97 378 ASP A O 1
ATOM 2952 N N . TYR A 1 379 ? -11.124 15.362 50.299 1.00 50.50 379 TYR A N 1
ATOM 2953 C CA . TYR A 1 379 ? -12.003 14.916 49.208 1.00 50.50 379 TYR A CA 1
ATOM 2954 C C . TYR A 1 379 ? -11.952 15.856 47.991 1.00 50.50 379 TYR A C 1
ATOM 2956 O O . TYR A 1 379 ? -12.418 15.495 46.911 1.00 50.50 379 TYR A O 1
ATOM 2964 N N . ASN A 1 380 ? -11.331 17.031 48.140 1.00 50.25 380 ASN A N 1
ATOM 2965 C CA . ASN A 1 380 ? -11.072 17.993 47.065 1.00 50.25 380 ASN A CA 1
ATOM 2966 C C . ASN A 1 380 ? -9.981 17.548 46.081 1.00 50.25 380 ASN A C 1
ATOM 2968 O O . ASN A 1 380 ? -9.618 18.277 45.159 1.00 50.25 380 ASN A O 1
ATOM 2972 N N . ASN A 1 381 ? -9.449 16.341 46.252 1.00 58.47 381 ASN A N 1
ATOM 2973 C CA . ASN A 1 381 ? -8.306 15.852 45.509 1.00 58.47 381 ASN A CA 1
ATOM 2974 C C . ASN A 1 381 ? -8.682 15.173 44.191 1.00 58.47 381 ASN A C 1
ATOM 2976 O O . ASN A 1 381 ? -8.431 13.985 43.975 1.00 58.47 381 ASN A O 1
ATOM 2980 N N . ASN A 1 382 ? -9.327 15.934 43.317 1.00 67.38 382 ASN A N 1
ATOM 2981 C CA . ASN A 1 382 ? -10.000 15.378 42.166 1.00 67.38 382 ASN A CA 1
ATOM 2982 C C . ASN A 1 382 ? -9.347 15.905 40.892 1.00 67.38 382 ASN A C 1
ATOM 2984 O O . ASN A 1 382 ? -9.367 17.108 40.635 1.00 67.38 382 ASN A O 1
ATOM 2988 N N . ILE A 1 383 ? -8.781 15.005 40.086 1.00 78.31 383 ILE A N 1
ATOM 2989 C CA . ILE A 1 383 ? -8.334 15.293 38.715 1.00 78.31 383 ILE A CA 1
ATOM 2990 C C . ILE A 1 383 ? -9.379 16.140 37.968 1.00 78.31 383 ILE A C 1
ATOM 2992 O O . ILE A 1 383 ? -9.032 17.089 37.278 1.00 78.31 383 ILE A O 1
ATOM 2996 N N . VAL A 1 384 ? -10.661 15.891 38.241 1.00 76.31 384 VAL A N 1
ATOM 2997 C CA . VAL A 1 384 ? -11.813 16.653 37.758 1.00 76.31 384 VAL A CA 1
ATOM 2998 C C . VAL A 1 384 ? -11.794 18.124 38.183 1.00 76.31 384 VAL A C 1
ATOM 3000 O O . VAL A 1 384 ? -12.082 18.983 37.360 1.00 76.31 384 VAL A O 1
ATOM 3003 N N . HIS A 1 385 ? -11.467 18.443 39.438 1.00 77.25 385 HIS A N 1
ATOM 3004 C CA . HIS A 1 385 ? -11.412 19.829 39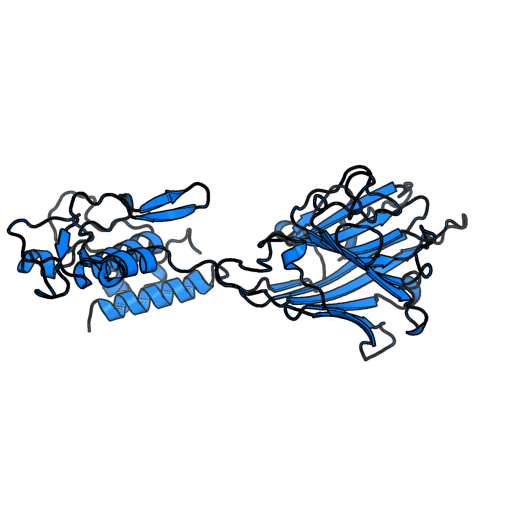.919 1.00 77.25 385 HIS A CA 1
ATOM 3005 C C . HIS A 1 385 ? -10.241 20.584 39.290 1.00 77.25 385 HIS A C 1
ATOM 3007 O O . HIS A 1 385 ? -10.406 21.705 38.821 1.00 77.25 385 HIS A O 1
ATOM 3013 N N . TRP A 1 386 ? -9.068 19.951 39.221 1.00 82.38 386 TRP A N 1
ATOM 3014 C CA . TRP A 1 386 ? -7.907 20.530 38.544 1.00 82.38 386 TRP A CA 1
ATOM 3015 C C . TRP A 1 386 ? -8.202 20.82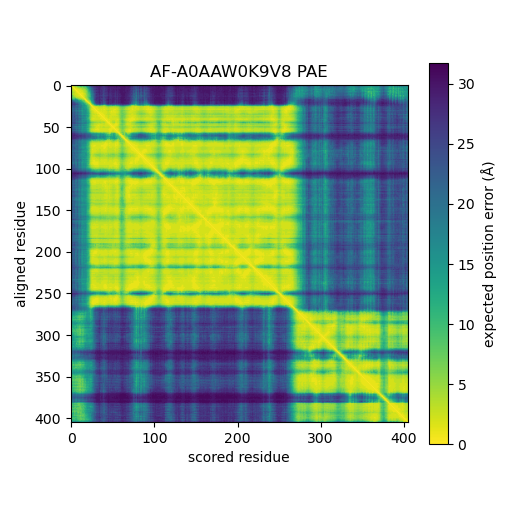8 37.066 1.00 82.38 386 TRP A C 1
ATOM 3017 O O . TRP A 1 386 ? -7.905 21.915 36.575 1.00 82.38 386 TRP A O 1
ATOM 3027 N N . LEU A 1 387 ? -8.856 19.894 36.377 1.00 79.31 387 LEU A N 1
ATOM 3028 C CA . LEU A 1 387 ? -9.299 20.072 34.998 1.00 79.31 387 LEU A CA 1
ATOM 3029 C C . LEU A 1 387 ? -10.363 21.157 34.855 1.00 79.31 387 LEU A C 1
ATOM 3031 O O . LEU A 1 387 ? -10.335 21.928 33.899 1.00 79.31 387 LEU A O 1
ATOM 3035 N N . TRP A 1 388 ? -11.284 21.248 35.814 1.00 78.19 388 TRP A N 1
ATOM 3036 C CA . TRP A 1 388 ? -12.281 22.311 35.860 1.00 78.19 388 TRP A CA 1
ATOM 3037 C C . TRP A 1 388 ? -11.622 23.692 35.980 1.00 78.19 388 TRP A C 1
ATOM 3039 O O . TRP A 1 388 ? -12.033 24.630 35.296 1.00 78.19 388 TRP A O 1
ATOM 3049 N N . ASP A 1 389 ? -10.570 23.818 36.790 1.00 81.62 389 ASP A N 1
ATOM 3050 C CA . ASP A 1 389 ? -9.808 25.061 36.924 1.00 81.62 389 ASP A CA 1
ATOM 3051 C C . ASP A 1 389 ? -9.066 25.426 35.632 1.00 81.62 389 ASP A C 1
ATOM 3053 O O . ASP A 1 389 ? -9.121 26.582 35.210 1.00 81.62 389 ASP A O 1
ATOM 3057 N N . LEU A 1 390 ? -8.441 24.452 34.959 1.00 82.25 390 LEU A N 1
ATOM 3058 C CA . LEU A 1 390 ? -7.817 24.661 33.646 1.00 82.25 390 LEU A CA 1
ATOM 3059 C C . LEU A 1 390 ? -8.839 25.063 32.580 1.00 82.25 390 LEU A C 1
ATOM 3061 O O . LEU A 1 390 ? -8.599 25.993 31.812 1.00 82.25 390 LEU A O 1
ATOM 3065 N N . HIS A 1 391 ? -10.005 24.416 32.563 1.00 77.25 391 HIS A N 1
ATOM 3066 C CA . HIS A 1 391 ? -11.089 24.745 31.642 1.00 77.25 391 HIS A CA 1
ATOM 3067 C C . HIS A 1 391 ? -11.593 26.176 31.859 1.00 77.25 391 HIS A C 1
ATOM 3069 O O . HIS A 1 391 ? -11.749 26.927 30.901 1.00 77.25 391 HIS A O 1
ATOM 3075 N N . ARG A 1 392 ? -11.806 26.591 33.117 1.00 77.88 392 ARG A N 1
ATOM 3076 C CA . ARG A 1 392 ? -12.206 27.971 33.460 1.00 77.88 392 ARG A CA 1
ATOM 3077 C C . ARG A 1 392 ? -11.188 29.025 33.029 1.00 77.88 392 ARG A C 1
ATOM 3079 O O . ARG A 1 392 ? -11.559 30.186 32.902 1.00 77.88 392 ARG A O 1
ATOM 3086 N N . GLN A 1 393 ? -9.931 28.629 32.863 1.00 86.81 393 GLN A N 1
ATOM 3087 C CA . GLN A 1 393 ? -8.840 29.489 32.415 1.00 86.81 393 GLN A CA 1
ATOM 3088 C C . GLN A 1 393 ? -8.583 29.388 30.904 1.00 86.81 393 GLN A C 1
ATOM 3090 O O . GLN A 1 393 ? -7.605 29.966 30.447 1.00 86.81 393 GLN A O 1
ATOM 3095 N N . GLU A 1 394 ? -9.405 28.652 30.143 1.00 79.50 394 GLU A N 1
ATOM 3096 C CA . GLU A 1 394 ? -9.204 28.382 28.705 1.00 79.50 394 GLU A CA 1
ATOM 3097 C C . GLU A 1 394 ? -7.872 27.668 28.389 1.00 79.50 394 GLU A C 1
ATOM 3099 O O . GLU A 1 394 ? -7.337 27.750 27.288 1.00 79.50 394 GLU A O 1
ATOM 3104 N N . ARG A 1 395 ? -7.341 26.917 29.359 1.00 83.69 395 ARG A N 1
ATOM 3105 C CA . ARG A 1 395 ? -6.040 26.227 29.305 1.00 83.69 395 ARG A CA 1
ATOM 3106 C C . ARG A 1 395 ? -6.180 24.712 29.362 1.00 83.69 395 ARG A C 1
ATOM 3108 O O . ARG A 1 395 ? -5.335 24.008 29.901 1.00 83.69 395 ARG A O 1
ATOM 3115 N N . ILE A 1 396 ? -7.289 24.190 28.849 1.00 78.62 396 ILE A N 1
ATOM 3116 C CA . ILE A 1 396 ? -7.618 22.768 28.985 1.00 78.62 396 ILE A CA 1
ATOM 3117 C C . ILE A 1 396 ? -6.609 21.849 28.281 1.00 78.62 396 ILE A C 1
ATOM 3119 O O . ILE A 1 396 ? -6.408 20.724 28.723 1.00 78.62 396 ILE A O 1
ATOM 3123 N N . LEU A 1 397 ? -5.937 22.344 27.235 1.00 79.50 397 LEU A N 1
ATOM 3124 C CA . LEU A 1 397 ? -4.895 21.613 26.508 1.00 79.50 397 LEU A CA 1
ATOM 3125 C C . LEU A 1 397 ? -3.636 21.377 27.353 1.00 79.50 397 LEU A C 1
ATOM 3127 O O . LEU A 1 397 ? -2.966 20.370 27.154 1.00 79.50 397 LEU A O 1
ATOM 3131 N N . ASP A 1 398 ? -3.369 22.224 28.354 1.00 84.56 398 ASP A N 1
ATOM 3132 C CA . ASP A 1 398 ? -2.256 22.040 29.299 1.00 84.56 398 ASP A CA 1
ATOM 3133 C C . ASP A 1 398 ? -2.435 20.781 30.167 1.00 84.56 398 ASP A C 1
ATOM 3135 O O . ASP A 1 398 ? -1.522 20.382 30.890 1.00 84.56 398 ASP A O 1
ATOM 3139 N N . ALA A 1 399 ? -3.627 20.178 30.151 1.00 82.19 399 ALA A N 1
ATOM 3140 C CA . ALA A 1 399 ? -3.900 18.953 30.878 1.00 82.19 399 ALA A CA 1
ATOM 3141 C C . ALA A 1 399 ? -3.428 17.684 30.165 1.00 82.19 399 ALA A C 1
ATOM 3143 O O . ALA A 1 399 ? -3.396 16.636 30.809 1.00 82.19 399 ALA A O 1
ATOM 3144 N N . ILE A 1 400 ? -3.143 17.755 28.862 1.00 81.62 400 ILE A N 1
ATOM 3145 C CA . ILE A 1 400 ? -2.788 16.589 28.052 1.00 81.62 400 ILE A CA 1
ATOM 3146 C C . ILE A 1 400 ? -1.365 16.153 28.409 1.00 81.62 400 ILE A C 1
ATOM 3148 O O . ILE A 1 400 ? -0.450 16.973 28.491 1.00 81.62 400 ILE A O 1
ATOM 3152 N N . ASP A 1 401 ? -1.180 14.856 28.639 1.00 79.88 401 ASP A N 1
ATOM 3153 C CA . ASP A 1 401 ? 0.139 14.277 28.873 1.00 79.88 401 ASP A CA 1
ATOM 3154 C C . ASP A 1 401 ? 1.035 14.508 27.651 1.00 79.88 401 ASP A C 1
ATOM 3156 O O . ASP A 1 401 ? 0.696 14.112 26.537 1.00 79.88 401 ASP A O 1
ATOM 3160 N N . SER A 1 402 ? 2.218 15.082 27.865 1.00 78.06 402 SER A N 1
ATOM 3161 C CA . SER A 1 402 ? 3.191 15.349 26.802 1.00 78.06 402 SER A CA 1
ATOM 3162 C C . SER A 1 402 ? 3.745 14.087 26.129 1.00 78.06 402 SER A C 1
ATOM 3164 O O . SER A 1 402 ? 4.563 14.193 25.229 1.00 78.06 402 SER A O 1
ATOM 3166 N N . ARG A 1 403 ? 3.409 12.886 26.610 1.00 74.44 403 ARG A N 1
ATOM 3167 C CA . ARG A 1 403 ? 3.719 11.609 25.946 1.00 74.44 403 ARG A CA 1
ATOM 3168 C C . ARG A 1 403 ? 2.684 11.229 24.883 1.00 74.44 403 ARG A C 1
ATOM 3170 O O . ARG A 1 403 ? 2.940 10.302 24.122 1.00 74.44 403 ARG A O 1
ATOM 3177 N N . LEU A 1 404 ? 1.524 11.891 24.868 1.00 56.69 404 LEU A N 1
ATOM 3178 C CA . LEU A 1 404 ? 0.437 11.681 23.903 1.00 56.69 404 LEU A CA 1
ATOM 3179 C C . LEU A 1 404 ? 0.474 12.678 22.729 1.00 56.69 404 LEU A C 1
ATOM 3181 O O . LEU A 1 404 ? -0.297 12.524 21.785 1.00 56.69 404 LEU A O 1
ATOM 3185 N N . THR A 1 405 ? 1.352 13.681 22.791 1.00 49.38 405 THR A N 1
ATOM 3186 C CA . THR A 1 405 ? 1.575 14.739 21.788 1.00 49.38 405 THR A CA 1
ATOM 3187 C C . THR A 1 405 ? 3.050 14.815 21.453 1.00 49.38 405 THR A C 1
ATOM 3189 O O . THR A 1 405 ? 3.390 14.976 20.263 1.00 49.38 405 THR A O 1
#

pLDDT: mean 82.8, std 15.68, range [35.88, 98.81]

Radius of gyration: 28.71 Å; Cα contacts (8 Å, |Δi|>4): 892; chains: 1; bounding box: 68×51×82 Å

Mean predicted aligned error: 13.96 Å

Nearest PDB structures (foldseek):
  5eyy-assembly1_A-2  TM=8.910E-01  e=1.840E-22  Centrolobium tomentosum
  5u38-assembly1_A-2  TM=8.957E-01  e=8.617E-22  Platypodium elegans
  2d3s-assembly1_A  TM=8.699E-01  e=9.240E-19  Psophocarpus tetragonolobus
  8jpg-assembly1_F  TM=6.819E-01  e=6.164E-11  Homo sapiens
  8jpg-assembly1_E  TM=6.689E-01  e=3.901E-11  Homo sapiens